Protein AF-A0A7C5JJS1-F1 (afdb_monomer)

Nearest PDB structures (foldseek):
  9jfl-assembly1_A  TM=6.637E-01  e=2.137E-08  Salmonella enterica
  7drr-assembly1_C  TM=4.052E-01  e=1.004E-09  Streptomyces yokosukanensis
  7drs-assembly1_C  TM=4.128E-01  e=1.671E-09  Streptomyces yokosuk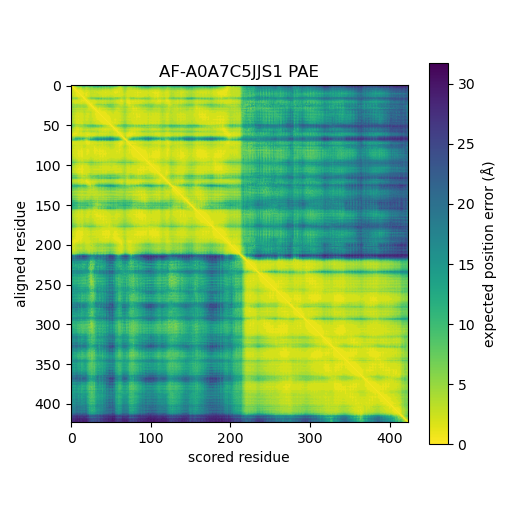anensis

Radius of gyration: 27.35 Å; Cα contacts (8 Å, |Δi|>4): 513; chains: 1; bounding box: 81×40×74 Å

Solvent-accessible surface area (backbone atoms only — not comparable to full-atom values): 23327 Å² total; per-residue (Å²): 119,70,78,45,76,46,82,40,25,40,37,70,53,38,36,33,87,84,48,31,37,32,36,46,52,54,50,78,75,88,72,80,51,72,65,60,49,49,55,50,51,51,52,54,51,52,42,47,76,75,41,62,90,50,70,46,78,72,54,57,34,32,30,24,76,37,84,89,74,70,28,30,35,43,77,34,42,54,61,58,57,50,47,54,45,43,48,36,41,43,48,50,70,75,43,44,89,84,40,52,69,70,44,47,51,47,38,52,26,30,50,20,41,88,89,38,88,84,45,53,23,67,44,50,56,51,37,71,66,58,36,49,52,42,43,64,43,42,70,73,52,58,67,68,87,80,59,86,41,64,81,74,74,37,65,89,38,64,66,53,46,48,40,53,50,49,47,52,55,50,52,52,54,32,64,77,65,69,52,59,62,56,61,50,51,46,42,49,31,66,29,32,27,28,43,37,33,41,26,65,38,67,69,58,40,52,52,52,45,53,68,70,27,76,85,51,89,64,81,50,49,64,44,53,40,50,32,56,41,49,55,79,30,68,90,36,70,66,59,36,50,51,48,52,49,54,55,50,48,49,51,49,56,33,49,74,70,79,41,60,69,65,65,52,52,52,33,49,47,36,58,73,66,37,52,83,81,91,63,58,68,30,60,52,49,52,53,49,40,65,72,70,67,57,54,59,65,59,48,52,50,51,50,47,54,43,49,51,23,43,50,50,59,78,68,50,93,41,75,48,58,58,60,49,70,74,46,89,72,47,66,53,63,48,25,35,51,24,45,32,54,57,73,61,45,88,59,51,72,59,49,42,53,51,49,44,55,55,51,49,32,35,52,66,45,68,52,53,67,79,76,49,47,63,52,47,27,52,42,32,44,36,53,77,69,67,53,55,72,66,61,46,48,48,54,54,45,58,56,34,60,76,68,45,25,64,59,44,24,50,52,48,70,70,38,98,52,51,89,74,59,91,128

pLDDT: mean 90.97, std 8.79, range [42.28, 98.62]

Foldseek 3Di:
DDKDKDKDFLCVAQLDLQAAAEAAQLDDDQDDDLVNLLVVLVQLLVCCVPPLPAFAEDEAWEWEQPPVPSYTHTPPCVNVLLLVLLLLLLCCQPCLVVADPVLVSSSVSSQARPVDPVGGRYAYNNDPVLRVLCCVCRSVHHDLVPPPDCCPPPVPNRSNNSSNSNNVSVVVSCVVVVDDSNSSSVSNRHRHIHTYIYDHDPVVSLVVLCVRCPPPDDDALVSVLSVVQLVLCPVPPVLSVVLSVLVVVLCVLQVVLVHDPVLLLLLVLCLQPLADDPDHSNVSVVVSCVVVVDHSSRVSVLSSLLSVLLSCLQPDPDPLSVLQVPDPPNSLVSSQLSLCSSVVQPPSVVVSVLVSVLVVLCVLLVHDCVLCVVLSSVSSVCSNVSHDPVVNSVSSVVSCVVVVSNVSSCCCCPPPCVVVDDD

Sequence (423 aa):
MEIKAKIENIKKILVNDEKFYQIPDYQRPYSWDKDNLADLIDDLTNSYLNNKEENYFCGSLVLVNDDNNSRFDIIDGQQRTTTFTILACVFRDLYFDDLENRAKDYITNSIQDKYDENKRKLKFLTDVKYQNNFEQTVLKKIDFEKIKSVEKDIKDNKYLQNAYYLRNFLVEKIDENSMDINQFIIWFYEKVVLTVITCPSQDTAIQIFNVLNDRGMPLSSIDILKSSLMLELQDNKEDRNTFKTVWTDINSELKFNDFDIESMLTTYLYYKIATNPKSRLDKELSIVFKKEKQDSLEIINEISNFSKAYIQLLTMNDKHIFCLRYLKHKIYWNSILTTAIFIKYKDIEKLKELLVGYYYQNWISGATVARIKQTSFNILKAVKLNKSIEEIKIEMKLNLDKYSTTKTCNDEITGSWVYGRKW

Mean predicted aligned error: 9.76 Å

Secondary structure (DSSP, 8-state):
---EEEEEEHIIIII-TT--EEE-TTSPPP---HHHHHHHHHHHHHHHHHHTTS-EEEEEEEEEEETTTTEEEEEE-HHHHHHHHHHHHHHHHHHGGGS-HHHHHHHHHHHB-SS-TT-BSEEE-S-HHHHHHHIIIIIS---GGG-S-HHHHSTT-HHHHHHHHHHHHHHHHHHHHT--HHHHHHHHHHHEEEEEEEESSHHHHHHHHHHHHTTS-PPPHHHHHHHHHHHHTTT-HHHHHHHHHHHHHHHHHHHHTT--HHHHHHHHHHHHHSS--SS-HHHHHHHHHHHHT--HHHHHHHHHHHHHHHHHHHH---HHHHHHHTSS-HHHHHHHHHHHHHTT-TTHHHHHHHHHHHHHHHHHTT--HHHHHHHHHHHHHHHHTT--HHHHHHHHHHHHHHTTHHHHHHHHHHSTTTTTS--

Structure (mmCIF, N/CA/C/O backbone):
data_AF-A0A7C5JJS1-F1
#
_entry.id   AF-A0A7C5JJS1-F1
#
loop_
_atom_site.group_PDB
_atom_site.id
_atom_site.type_symbol
_atom_site.label_atom_id
_atom_site.label_alt_id
_atom_site.label_comp_id
_atom_site.label_asym_id
_atom_site.label_entity_id
_atom_site.label_seq_id
_atom_site.pdbx_PDB_ins_code
_atom_site.Cartn_x
_atom_site.Cartn_y
_atom_site.Cartn_z
_atom_site.occupancy
_atom_site.B_iso_or_equiv
_atom_site.auth_seq_id
_atom_site.auth_comp_id
_atom_site.auth_asym_id
_atom_site.auth_atom_id
_atom_site.pdbx_PDB_model_num
ATOM 1 N N . MET A 1 1 ? 22.938 18.622 3.749 1.00 58.00 1 MET A N 1
ATOM 2 C CA . MET A 1 1 ? 22.746 18.767 2.286 1.00 58.00 1 MET A CA 1
ATOM 3 C C . MET A 1 1 ? 21.555 19.686 2.038 1.00 58.00 1 MET A C 1
ATOM 5 O O . MET A 1 1 ? 20.667 19.731 2.878 1.00 58.00 1 MET A O 1
ATOM 9 N N . GLU A 1 2 ? 21.536 20.413 0.924 1.00 79.50 2 GLU A N 1
ATOM 10 C CA . GLU A 1 2 ? 20.394 21.240 0.496 1.00 79.50 2 GLU A CA 1
ATOM 11 C C . GLU A 1 2 ? 19.521 20.481 -0.515 1.00 79.50 2 GLU A C 1
ATOM 13 O O . GLU A 1 2 ? 20.000 19.550 -1.169 1.00 79.50 2 GLU A O 1
ATOM 18 N N . ILE A 1 3 ? 18.253 20.883 -0.659 1.00 87.44 3 ILE A N 1
ATOM 19 C CA . ILE A 1 3 ? 17.349 20.349 -1.689 1.00 87.44 3 ILE A CA 1
ATOM 20 C C . ILE A 1 3 ? 17.851 20.804 -3.065 1.00 87.44 3 ILE A C 1
ATOM 22 O O . ILE A 1 3 ? 18.024 21.999 -3.298 1.00 87.44 3 ILE A O 1
ATOM 26 N N . LYS A 1 4 ? 18.050 19.865 -3.996 1.00 90.00 4 LYS A N 1
ATOM 27 C CA . LYS A 1 4 ? 18.459 20.161 -5.380 1.00 90.00 4 LYS A CA 1
ATOM 28 C C . LYS A 1 4 ? 17.381 19.710 -6.354 1.00 90.00 4 LYS A C 1
ATOM 30 O O . LYS A 1 4 ? 17.080 18.524 -6.406 1.00 90.00 4 LYS A O 1
ATOM 35 N N . ALA A 1 5 ? 16.847 20.631 -7.154 1.00 93.06 5 ALA A N 1
ATOM 36 C CA . ALA A 1 5 ? 15.869 20.334 -8.200 1.00 93.06 5 ALA A CA 1
ATOM 37 C C . ALA A 1 5 ? 16.439 20.668 -9.585 1.00 93.06 5 ALA A C 1
ATOM 39 O O . ALA A 1 5 ? 17.005 21.742 -9.783 1.00 93.06 5 ALA A O 1
ATOM 40 N N . LYS A 1 6 ? 16.304 19.750 -10.545 1.00 95.75 6 LYS A N 1
ATOM 41 C CA . LYS A 1 6 ? 16.762 19.930 -11.932 1.00 95.75 6 LYS A CA 1
ATOM 42 C C . LYS A 1 6 ? 15.902 19.138 -12.908 1.00 95.75 6 LYS A C 1
ATOM 44 O O . LYS A 1 6 ? 15.409 18.071 -12.566 1.00 95.75 6 LYS A O 1
ATOM 49 N N . ILE A 1 7 ? 15.764 19.636 -14.133 1.00 96.94 7 ILE A N 1
ATOM 50 C CA . ILE A 1 7 ? 15.122 18.892 -15.221 1.00 96.94 7 ILE A CA 1
ATOM 51 C C . ILE A 1 7 ? 16.168 17.968 -15.854 1.00 96.94 7 ILE A C 1
ATOM 53 O O . ILE A 1 7 ? 17.228 18.421 -16.293 1.00 96.94 7 ILE A O 1
ATOM 57 N N . GLU A 1 8 ? 15.884 16.669 -15.889 1.00 97.50 8 GLU A N 1
ATOM 58 C CA . GLU A 1 8 ? 16.744 15.657 -16.504 1.00 97.50 8 GLU A CA 1
ATOM 59 C C . GLU A 1 8 ? 15.941 14.757 -17.441 1.00 97.50 8 GLU A C 1
ATOM 61 O O . GLU A 1 8 ? 14.793 14.430 -17.158 1.00 97.50 8 GLU A O 1
ATOM 66 N N . ASN A 1 9 ? 16.556 14.340 -18.549 1.00 97.75 9 ASN A N 1
ATOM 67 C CA . ASN A 1 9 ? 15.969 13.354 -19.450 1.00 97.75 9 ASN A CA 1
ATOM 68 C C . ASN A 1 9 ? 16.226 11.918 -18.982 1.00 97.75 9 ASN A C 1
ATOM 70 O O . ASN A 1 9 ? 17.100 11.672 -18.144 1.00 97.75 9 ASN A O 1
ATOM 74 N N . ILE A 1 10 ? 15.493 10.959 -19.552 1.00 97.75 10 ILE A N 1
ATOM 75 C CA . ILE A 1 10 ? 15.618 9.538 -19.197 1.00 97.75 10 ILE A CA 1
ATOM 76 C C . ILE A 1 10 ? 17.053 9.031 -19.374 1.00 97.75 10 ILE A C 1
ATOM 78 O O . ILE A 1 10 ? 17.529 8.265 -18.541 1.00 97.75 10 ILE A O 1
ATOM 82 N N . LYS A 1 11 ? 17.803 9.516 -20.369 1.00 97.50 11 LYS A N 1
ATOM 83 C CA . LYS A 1 11 ? 19.237 9.229 -20.520 1.00 97.50 11 LYS A CA 1
ATOM 84 C C . LYS A 1 11 ? 20.034 9.610 -19.267 1.00 97.50 11 LYS A C 1
ATOM 86 O O . LYS A 1 11 ? 20.767 8.792 -18.723 1.00 97.50 11 LYS A O 1
ATOM 91 N N . LYS A 1 12 ? 19.883 10.831 -18.749 1.00 96.62 12 LYS A N 1
ATOM 92 C CA . LYS A 1 12 ? 20.578 11.265 -17.521 1.00 96.62 12 LYS A CA 1
ATOM 93 C C . LYS A 1 12 ? 20.102 10.549 -16.256 1.00 96.62 12 LYS A C 1
ATOM 95 O O . LYS A 1 12 ? 20.842 10.555 -15.269 1.00 96.62 12 LYS A O 1
ATOM 100 N N . ILE A 1 13 ? 18.884 10.014 -16.266 1.00 96.00 13 ILE A N 1
ATOM 101 C CA . ILE A 1 13 ? 18.280 9.302 -15.137 1.00 96.00 13 ILE A CA 1
ATOM 102 C C . ILE A 1 13 ? 18.729 7.838 -15.163 1.00 96.00 13 ILE A C 1
ATOM 104 O O . ILE A 1 13 ? 19.445 7.414 -14.269 1.00 96.00 13 ILE A O 1
ATOM 108 N N . LEU A 1 14 ? 18.379 7.080 -16.202 1.00 95.56 14 LEU A N 1
ATOM 109 C CA . LEU A 1 14 ? 18.577 5.632 -16.253 1.00 95.56 14 LEU A CA 1
ATOM 110 C C . LEU A 1 14 ? 19.880 5.198 -16.931 1.00 95.56 14 LEU A C 1
ATOM 112 O O . LEU A 1 14 ? 20.436 4.193 -16.520 1.00 95.56 14 LEU A O 1
ATOM 116 N N . VAL A 1 15 ? 20.400 5.921 -17.926 1.00 95.31 15 VAL A N 1
ATOM 117 C CA . VAL A 1 15 ? 21.591 5.480 -18.695 1.00 95.31 15 VAL A CA 1
ATOM 118 C C . VAL A 1 15 ? 22.901 5.862 -17.996 1.00 95.31 15 VAL A C 1
ATOM 120 O O . VAL A 1 15 ? 23.926 5.238 -18.227 1.00 95.31 15 VAL A O 1
ATOM 123 N N . ASN A 1 16 ? 22.893 6.873 -17.122 1.00 91.62 16 ASN A N 1
ATOM 124 C CA . ASN A 1 16 ? 24.095 7.316 -16.411 1.00 91.62 16 ASN A CA 1
ATOM 125 C C . ASN A 1 16 ? 24.622 6.227 -15.449 1.00 91.62 16 ASN A C 1
ATOM 127 O O . ASN A 1 16 ? 23.894 5.780 -14.561 1.00 91.62 16 ASN A O 1
ATOM 131 N N . ASP A 1 17 ? 25.891 5.839 -15.602 1.00 84.44 17 ASP A N 1
ATOM 132 C CA . ASP A 1 17 ? 26.573 4.804 -14.806 1.00 84.44 17 ASP A CA 1
ATOM 133 C C . ASP A 1 17 ? 26.907 5.227 -13.367 1.00 84.44 17 ASP A C 1
ATOM 135 O O . ASP A 1 17 ? 27.324 4.406 -12.561 1.00 84.44 17 ASP A O 1
ATOM 139 N N . GLU A 1 18 ? 26.690 6.486 -12.994 1.00 87.12 18 GLU A N 1
ATOM 140 C CA . GLU A 1 18 ? 26.851 6.959 -11.612 1.00 87.12 18 GLU A CA 1
ATOM 141 C C . GLU A 1 18 ? 25.543 6.908 -10.817 1.00 87.12 18 GLU A C 1
ATOM 143 O O . GLU A 1 18 ? 25.539 7.091 -9.599 1.00 87.12 18 GLU A O 1
ATOM 148 N N . LYS A 1 19 ? 24.407 6.681 -11.488 1.00 91.69 19 LYS A N 1
ATOM 149 C CA . LYS A 1 19 ? 23.091 6.685 -10.851 1.00 91.69 19 LYS A CA 1
ATOM 150 C C . LYS A 1 19 ? 22.494 5.294 -10.848 1.00 91.69 19 LYS A C 1
ATOM 152 O O . LYS A 1 19 ? 22.201 4.714 -11.890 1.00 91.69 19 LYS A O 1
ATOM 157 N N . PHE A 1 20 ? 22.258 4.795 -9.646 1.00 94.69 20 PHE A N 1
ATOM 158 C CA . PHE A 1 20 ? 21.526 3.565 -9.396 1.00 94.69 20 PHE A CA 1
ATOM 159 C C . PHE A 1 20 ? 20.403 3.852 -8.424 1.00 94.69 20 PHE A C 1
ATOM 161 O O . PHE A 1 20 ? 20.538 4.698 -7.546 1.00 94.69 20 PHE A O 1
ATOM 168 N N . TYR A 1 21 ? 19.305 3.129 -8.570 1.00 95.31 21 TYR A N 1
ATOM 169 C CA . TYR A 1 21 ? 18.092 3.386 -7.819 1.00 95.31 21 TYR A CA 1
ATOM 170 C C . TYR A 1 21 ? 17.653 2.156 -7.049 1.00 95.31 21 TYR A C 1
ATOM 172 O O . TYR A 1 21 ? 17.933 1.011 -7.432 1.00 95.31 21 TYR A O 1
ATOM 180 N N . GLN A 1 22 ? 16.919 2.398 -5.975 1.00 93.25 22 GLN A N 1
ATOM 181 C CA . GLN A 1 22 ? 16.169 1.370 -5.285 1.00 93.25 22 GLN A CA 1
ATOM 182 C C . GLN A 1 22 ? 14.805 1.903 -4.858 1.00 93.25 22 GLN A C 1
ATOM 184 O O . GLN A 1 22 ? 14.637 3.089 -4.582 1.00 93.25 22 GLN A O 1
ATOM 189 N N . ILE A 1 23 ? 13.819 1.014 -4.849 1.00 91.19 23 ILE A N 1
ATOM 190 C CA . ILE A 1 23 ? 12.510 1.259 -4.258 1.00 91.19 23 ILE A CA 1
ATOM 191 C C . ILE A 1 23 ? 12.583 0.752 -2.819 1.00 91.19 23 ILE A C 1
ATOM 193 O O . ILE A 1 23 ? 12.703 -0.466 -2.631 1.00 91.19 23 ILE A O 1
ATOM 197 N N . PRO A 1 24 ? 12.541 1.645 -1.819 1.00 87.62 24 PRO A N 1
ATOM 198 C CA . PRO A 1 24 ? 12.662 1.267 -0.418 1.00 87.62 24 PRO A CA 1
ATOM 199 C C . PRO A 1 24 ? 11.538 0.339 0.039 1.00 87.62 24 PRO A C 1
ATOM 201 O O . PRO A 1 24 ? 10.449 0.317 -0.526 1.00 87.62 24 PRO A O 1
ATOM 204 N N . ASP A 1 25 ? 11.769 -0.419 1.103 1.00 81.44 25 ASP A N 1
ATOM 205 C CA . ASP A 1 25 ? 10.827 -1.435 1.587 1.00 81.44 25 ASP A CA 1
ATOM 206 C C . ASP A 1 25 ? 9.557 -0.893 2.269 1.00 81.44 25 ASP A C 1
ATOM 208 O O . ASP A 1 25 ? 8.544 -1.596 2.401 1.00 81.44 25 ASP A O 1
ATOM 212 N N . TYR A 1 26 ? 9.593 0.377 2.658 1.00 76.00 26 TYR A N 1
ATOM 213 C CA . TYR A 1 26 ? 8.447 1.130 3.146 1.00 76.00 26 TYR A CA 1
ATOM 214 C C . TYR A 1 26 ? 7.559 1.692 2.024 1.00 76.00 26 TYR A C 1
ATOM 216 O O . TYR A 1 26 ? 6.461 2.160 2.313 1.00 76.00 26 TYR A O 1
ATOM 224 N N . GLN A 1 27 ? 7.990 1.648 0.757 1.00 78.94 27 GLN A N 1
ATOM 225 C CA . GLN A 1 27 ? 7.150 2.052 -0.373 1.00 78.94 27 GLN A CA 1
ATOM 226 C C . GLN A 1 27 ? 6.116 0.976 -0.719 1.00 78.94 27 GLN A C 1
ATOM 228 O O . GLN A 1 27 ? 6.328 -0.225 -0.519 1.00 78.94 27 GLN A O 1
ATOM 233 N N . ARG A 1 28 ? 4.985 1.409 -1.289 1.00 79.56 28 ARG A N 1
ATOM 234 C CA . ARG A 1 28 ? 3.970 0.486 -1.811 1.00 79.56 28 ARG A CA 1
ATOM 235 C C . ARG A 1 28 ? 4.487 -0.260 -3.052 1.00 79.56 28 ARG A C 1
ATOM 237 O O . ARG A 1 28 ? 5.242 0.337 -3.822 1.00 79.56 28 ARG A O 1
ATOM 244 N N . PRO A 1 29 ? 4.052 -1.510 -3.298 1.00 82.81 29 PRO A N 1
ATOM 245 C CA . PRO A 1 29 ? 4.390 -2.243 -4.517 1.00 82.81 29 PRO A CA 1
ATOM 246 C C . PRO A 1 29 ? 3.967 -1.521 -5.808 1.00 82.81 29 PRO A C 1
ATOM 248 O O . PRO A 1 29 ? 3.136 -0.607 -5.803 1.00 82.81 29 PRO A O 1
ATOM 251 N N . TYR A 1 30 ? 4.517 -1.967 -6.938 1.00 88.31 30 TYR A N 1
ATOM 252 C CA . TYR A 1 30 ? 4.112 -1.491 -8.260 1.00 88.31 30 TYR A CA 1
ATOM 253 C C . TYR A 1 30 ? 2.620 -1.773 -8.513 1.00 88.31 30 TYR A C 1
ATOM 255 O O . TYR A 1 30 ? 2.142 -2.891 -8.317 1.00 88.31 30 TYR A O 1
ATOM 263 N N . SER A 1 31 ? 1.874 -0.740 -8.905 1.00 88.94 31 SER A N 1
ATOM 264 C CA . SER A 1 31 ? 0.411 -0.723 -8.905 1.00 88.94 31 SER A CA 1
ATOM 265 C C . SER A 1 31 ? -0.218 -0.166 -10.180 1.00 88.94 31 SER A C 1
ATOM 267 O O . SER A 1 31 ? -1.432 -0.301 -10.304 1.00 88.94 31 SER A O 1
ATOM 269 N N . TRP A 1 32 ? 0.548 0.411 -11.110 1.00 92.44 32 TRP A N 1
ATOM 270 C CA . TRP A 1 32 ? 0.011 0.824 -12.414 1.00 92.44 32 TRP A CA 1
ATOM 271 C C . TRP A 1 32 ? -0.619 -0.346 -13.159 1.00 92.44 32 TRP A C 1
ATOM 273 O O . TRP A 1 32 ? -0.105 -1.462 -13.107 1.00 92.44 32 TRP A O 1
ATOM 283 N N . ASP A 1 33 ? -1.740 -0.101 -13.816 1.00 91.25 33 ASP A N 1
ATOM 284 C CA . ASP A 1 33 ? -2.502 -1.089 -14.574 1.00 91.25 33 ASP A CA 1
ATOM 285 C C . ASP A 1 33 ? -2.550 -0.741 -16.066 1.00 91.25 33 ASP A C 1
ATOM 287 O O . ASP A 1 33 ? -1.871 0.175 -16.527 1.00 91.25 33 ASP A O 1
ATOM 291 N N . LYS A 1 34 ? -3.321 -1.522 -16.827 1.00 94.44 34 LYS A N 1
ATOM 292 C CA . LYS A 1 34 ? -3.439 -1.391 -18.279 1.00 94.44 34 LYS A CA 1
ATOM 293 C C . LYS A 1 34 ? -3.801 0.035 -18.709 1.00 94.44 34 LYS A C 1
ATOM 295 O O . LYS A 1 34 ? -3.218 0.509 -19.679 1.00 94.44 34 LYS A O 1
ATOM 300 N N . ASP A 1 35 ? -4.704 0.699 -17.996 1.00 94.31 35 ASP A N 1
ATOM 301 C CA . ASP A 1 35 ? -5.198 2.023 -18.377 1.00 94.31 35 ASP A CA 1
ATOM 302 C C . ASP A 1 35 ? -4.094 3.073 -18.194 1.00 94.31 35 ASP A C 1
ATOM 304 O O . ASP A 1 35 ? -3.805 3.829 -19.116 1.00 94.31 35 ASP A O 1
ATOM 308 N N . ASN A 1 36 ? -3.355 3.025 -17.075 1.00 94.19 36 ASN A N 1
ATOM 309 C CA . ASN A 1 36 ? -2.201 3.913 -16.874 1.00 94.19 36 ASN A CA 1
ATOM 310 C C . ASN A 1 36 ? -1.115 3.747 -17.950 1.00 94.19 36 ASN A C 1
ATOM 312 O O . ASN A 1 36 ? -0.416 4.703 -18.284 1.00 94.19 36 ASN A O 1
ATOM 316 N N . LEU A 1 37 ? -0.921 2.522 -18.446 1.00 96.94 37 LEU A N 1
ATOM 317 C CA . LEU A 1 37 ? 0.059 2.240 -19.495 1.00 96.94 37 LEU A CA 1
ATOM 318 C C . LEU A 1 37 ? -0.414 2.718 -20.865 1.00 96.94 37 LEU A C 1
ATOM 320 O O . LEU A 1 37 ? 0.416 3.198 -21.634 1.00 96.94 37 LEU A O 1
ATOM 324 N N . ALA A 1 38 ? -1.708 2.571 -21.160 1.00 95.69 38 ALA A N 1
ATOM 325 C CA . ALA A 1 38 ? -2.308 3.067 -22.390 1.00 95.69 38 ALA A CA 1
ATOM 326 C C . ALA A 1 38 ? -2.143 4.588 -22.473 1.00 95.69 38 ALA A C 1
ATOM 328 O O . ALA A 1 38 ? -1.541 5.065 -23.431 1.00 95.69 38 ALA A O 1
ATOM 329 N N . ASP A 1 39 ? -2.525 5.308 -21.411 1.00 94.81 39 ASP A N 1
ATOM 330 C CA . ASP A 1 39 ? -2.354 6.762 -21.311 1.00 94.81 39 ASP A CA 1
ATOM 331 C C . ASP A 1 39 ? -0.886 7.170 -21.528 1.00 94.81 39 ASP A C 1
ATOM 333 O O . ASP A 1 39 ? -0.589 8.052 -22.331 1.00 94.81 39 ASP A O 1
ATOM 337 N N . LEU A 1 40 ? 0.064 6.487 -20.867 1.00 95.75 40 LEU A N 1
ATOM 338 C CA . LEU A 1 40 ? 1.490 6.787 -21.031 1.00 95.75 40 LEU A CA 1
ATOM 339 C C . LEU A 1 40 ? 1.956 6.591 -22.481 1.00 95.75 40 LEU A C 1
ATOM 341 O O . LEU A 1 40 ? 2.689 7.431 -23.003 1.00 95.75 40 LEU A O 1
ATOM 345 N N . ILE A 1 41 ? 1.623 5.459 -23.105 1.00 97.38 41 ILE A N 1
ATOM 346 C CA . ILE A 1 41 ? 2.071 5.159 -24.470 1.00 97.38 41 ILE A CA 1
ATOM 347 C C . ILE A 1 41 ? 1.414 6.106 -25.474 1.00 97.38 41 ILE A C 1
ATOM 349 O O . ILE A 1 41 ? 2.107 6.600 -26.366 1.00 97.38 41 ILE A O 1
ATOM 353 N N . ASP A 1 42 ? 0.131 6.418 -25.307 1.00 95.25 42 ASP A N 1
ATOM 354 C CA . ASP A 1 42 ? -0.566 7.416 -26.115 1.00 95.25 42 ASP A CA 1
ATOM 355 C C . ASP A 1 42 ? 0.118 8.781 -26.004 1.00 95.25 42 ASP A C 1
ATOM 357 O O . ASP A 1 42 ? 0.465 9.377 -27.022 1.00 95.25 42 ASP A O 1
ATOM 361 N N . ASP A 1 43 ? 0.413 9.253 -24.794 1.00 94.75 43 ASP A N 1
ATOM 362 C CA . ASP A 1 43 ? 1.091 10.535 -24.597 1.00 94.75 43 ASP A CA 1
ATOM 363 C C . ASP A 1 43 ? 2.494 10.565 -25.227 1.00 94.75 43 ASP A C 1
ATOM 365 O O . ASP A 1 43 ? 2.858 11.524 -25.917 1.00 94.75 43 ASP A O 1
ATOM 369 N N . LEU A 1 44 ? 3.293 9.511 -25.018 1.00 96.44 44 LEU A N 1
ATOM 370 C CA . LEU A 1 44 ? 4.650 9.415 -25.564 1.00 96.44 44 LEU A CA 1
ATOM 371 C C . LEU A 1 44 ? 4.642 9.392 -27.095 1.00 96.44 44 LEU A C 1
ATOM 373 O O . LEU A 1 44 ? 5.431 10.095 -27.728 1.00 96.44 44 LEU A O 1
ATOM 377 N N . THR A 1 45 ? 3.757 8.597 -27.694 1.00 96.31 45 THR A N 1
ATOM 378 C CA . THR A 1 45 ? 3.650 8.475 -29.154 1.00 96.31 45 THR A CA 1
ATOM 379 C C . THR A 1 45 ? 3.094 9.753 -29.774 1.00 96.31 45 THR A C 1
ATOM 381 O O . THR A 1 45 ? 3.684 10.267 -30.723 1.00 96.31 45 THR A O 1
ATOM 384 N N . ASN A 1 46 ? 2.056 10.356 -29.187 1.00 93.75 46 ASN A N 1
ATOM 385 C CA . ASN A 1 46 ? 1.516 11.642 -29.629 1.00 93.75 46 ASN A CA 1
ATOM 386 C C . ASN A 1 46 ? 2.559 12.760 -29.549 1.00 93.75 46 ASN A C 1
ATOM 388 O O . ASN A 1 46 ? 2.669 13.569 -30.474 1.00 93.75 46 ASN A O 1
ATOM 392 N N . SER A 1 47 ? 3.340 12.812 -28.467 1.00 95.31 47 SER A N 1
ATOM 393 C CA . SER A 1 47 ? 4.401 13.807 -28.329 1.00 95.31 47 SER A CA 1
ATOM 394 C C . SER A 1 47 ? 5.529 13.584 -29.333 1.00 95.31 47 SER A C 1
ATOM 396 O O . SER A 1 47 ? 6.063 14.562 -29.853 1.00 95.31 47 SER A O 1
ATOM 398 N N . TYR A 1 48 ? 5.888 12.335 -29.629 1.00 96.69 48 TYR A N 1
ATOM 399 C CA . TYR A 1 48 ? 6.876 12.023 -30.657 1.00 96.69 48 TYR A CA 1
ATOM 400 C C . TYR A 1 48 ? 6.390 12.425 -32.055 1.00 96.69 48 TYR A C 1
ATOM 402 O O . TYR A 1 48 ? 7.109 13.098 -32.786 1.00 96.69 48 TYR A O 1
ATOM 410 N N . LEU A 1 49 ? 5.163 12.059 -32.426 1.00 94.31 49 LEU A N 1
ATOM 411 C CA . LEU A 1 49 ? 4.635 12.309 -33.768 1.00 94.31 49 LEU A CA 1
ATOM 412 C C . LEU A 1 49 ? 4.428 13.802 -34.039 1.00 94.31 49 LEU A C 1
ATOM 414 O O . LEU A 1 49 ? 4.762 14.286 -35.119 1.00 94.31 49 LEU A O 1
ATOM 418 N N . ASN A 1 50 ? 3.913 14.538 -33.051 1.00 92.50 50 ASN A N 1
ATOM 419 C CA . ASN A 1 50 ? 3.517 15.932 -33.247 1.00 92.50 50 ASN A CA 1
ATOM 420 C C . ASN A 1 50 ? 4.600 16.938 -32.829 1.00 92.50 50 ASN A C 1
ATOM 422 O O . ASN A 1 50 ? 4.709 17.993 -33.445 1.00 92.50 50 ASN A O 1
ATOM 426 N N . ASN A 1 51 ? 5.417 16.620 -31.813 1.00 89.94 51 ASN A N 1
ATOM 427 C CA . ASN A 1 51 ? 6.300 17.583 -31.139 1.00 89.94 51 ASN A CA 1
ATOM 428 C C . ASN A 1 51 ? 7.714 17.022 -30.863 1.00 89.94 51 ASN A C 1
ATOM 430 O O . ASN A 1 51 ? 8.308 17.322 -29.828 1.00 89.94 51 ASN A O 1
ATOM 434 N N . LYS A 1 52 ? 8.291 16.214 -31.771 1.00 88.94 52 LYS A N 1
ATOM 435 C CA . LYS A 1 52 ? 9.581 15.512 -31.545 1.00 88.94 52 LYS A CA 1
ATOM 436 C C . LYS A 1 52 ? 10.764 16.386 -31.106 1.00 88.94 52 LYS A C 1
ATOM 438 O O . LYS A 1 52 ? 11.691 15.889 -30.466 1.00 88.94 52 LYS A O 1
ATOM 443 N N . GLU A 1 53 ? 10.769 17.668 -31.466 1.00 90.56 53 GLU A N 1
ATOM 444 C CA . GLU A 1 53 ? 11.861 18.582 -31.116 1.00 90.56 53 GLU A CA 1
ATOM 445 C C . GLU A 1 53 ? 11.735 19.145 -29.695 1.00 90.56 53 GLU A C 1
ATOM 447 O O . GLU A 1 53 ? 12.745 19.543 -29.101 1.00 90.56 53 GLU A O 1
ATOM 452 N N . GLU A 1 54 ? 10.532 19.126 -29.125 1.00 92.50 54 GLU A N 1
ATOM 453 C CA . GLU A 1 54 ? 10.245 19.620 -27.783 1.00 92.50 54 GLU A CA 1
ATOM 454 C C . GLU A 1 54 ? 10.471 18.540 -26.720 1.00 92.50 54 GLU A C 1
ATOM 456 O O . GLU A 1 54 ? 10.502 17.339 -26.995 1.00 92.50 54 GLU A O 1
ATOM 461 N N . ASN A 1 55 ? 10.666 18.981 -25.477 1.00 94.44 55 ASN A N 1
ATOM 462 C CA . ASN A 1 55 ? 10.776 18.060 -24.355 1.00 94.44 55 ASN A CA 1
ATOM 463 C C . ASN A 1 55 ? 9.378 17.645 -23.884 1.00 94.44 55 ASN A C 1
ATOM 465 O O . ASN A 1 55 ? 8.568 18.503 -23.532 1.00 94.44 55 ASN A O 1
ATOM 469 N N . TYR A 1 56 ? 9.137 16.339 -23.777 1.00 95.31 56 TYR A N 1
ATOM 470 C CA . TYR A 1 56 ? 7.930 15.806 -23.154 1.00 95.31 56 TYR A CA 1
ATOM 471 C C . TYR A 1 56 ? 8.110 15.737 -21.635 1.00 95.31 56 TYR A C 1
ATOM 473 O O . TYR A 1 56 ? 8.963 14.999 -21.132 1.00 95.31 56 TYR A O 1
ATOM 481 N N . PHE A 1 57 ? 7.326 16.511 -20.885 1.00 93.94 57 PHE A N 1
ATOM 482 C CA . PHE A 1 57 ? 7.415 16.544 -19.428 1.00 93.94 57 PHE A CA 1
ATOM 483 C C . PHE A 1 57 ? 6.608 15.409 -18.790 1.00 93.94 57 PHE A C 1
ATOM 485 O O . PHE A 1 57 ? 5.382 15.433 -18.788 1.00 93.94 57 PHE A O 1
ATOM 492 N N . CYS A 1 58 ? 7.297 14.456 -18.161 1.00 91.88 58 CYS A N 1
ATOM 493 C CA . CYS A 1 58 ? 6.691 13.269 -17.560 1.00 91.88 58 CYS A CA 1
ATOM 494 C C . CYS A 1 58 ? 6.749 13.281 -16.016 1.00 91.88 58 CYS A C 1
ATOM 496 O O . CYS A 1 58 ? 7.010 12.259 -15.368 1.00 91.88 58 CYS A O 1
ATOM 498 N N . GLY A 1 59 ? 6.506 14.447 -15.408 1.00 90.38 59 GLY A N 1
ATOM 499 C CA . GLY A 1 59 ? 6.344 14.618 -13.958 1.00 90.38 59 GLY A CA 1
ATOM 500 C C . GLY A 1 59 ? 7.650 14.745 -13.157 1.00 90.38 59 GLY A C 1
ATOM 501 O O . GLY A 1 59 ? 8.690 15.152 -13.669 1.00 90.38 59 GLY A O 1
ATOM 502 N N . SER A 1 60 ? 7.596 14.416 -11.861 1.00 91.94 60 SER A N 1
ATOM 503 C CA . SER A 1 60 ? 8.709 14.540 -10.898 1.00 91.94 60 SER A CA 1
ATOM 504 C C . SER A 1 60 ? 9.331 13.201 -10.492 1.00 91.94 60 SER A C 1
ATOM 506 O O . SER A 1 60 ? 8.667 12.171 -10.525 1.00 91.94 60 SER A O 1
ATOM 508 N N . LEU A 1 61 ? 10.590 13.204 -10.066 1.00 94.06 61 LEU A N 1
ATOM 509 C CA . LEU A 1 61 ? 11.274 12.069 -9.444 1.00 94.06 61 LEU A CA 1
ATOM 510 C C . LEU A 1 61 ? 11.932 12.566 -8.155 1.00 94.06 61 LEU A C 1
ATOM 512 O O . LEU A 1 61 ? 12.874 13.356 -8.218 1.00 94.06 61 LEU A O 1
ATOM 516 N N . VAL A 1 62 ? 11.431 12.136 -6.996 1.00 93.75 62 VAL A N 1
ATOM 517 C CA . VAL A 1 62 ? 11.968 12.556 -5.690 1.00 93.75 62 VAL A CA 1
ATOM 518 C C . VAL A 1 62 ? 12.886 11.466 -5.156 1.00 93.75 62 VAL A C 1
ATOM 520 O O . VAL A 1 62 ? 12.476 10.312 -5.028 1.00 93.75 62 VAL A O 1
ATOM 523 N N . LEU A 1 63 ? 14.123 11.848 -4.849 1.00 94.88 63 LEU A N 1
ATOM 524 C CA . LEU A 1 63 ? 15.219 10.954 -4.500 1.00 94.88 63 LEU A CA 1
ATOM 525 C C . LEU A 1 63 ? 15.843 11.328 -3.159 1.00 94.88 63 LEU A C 1
ATOM 527 O O . LEU A 1 63 ? 15.958 12.510 -2.834 1.00 94.88 63 LEU A O 1
ATOM 531 N N . VAL A 1 64 ? 16.342 10.328 -2.443 1.00 92.81 64 VAL A N 1
ATOM 532 C CA . VAL A 1 64 ? 17.229 10.485 -1.280 1.00 92.81 64 VAL A CA 1
ATOM 533 C C . VAL A 1 64 ? 18.486 9.669 -1.544 1.00 92.81 64 VAL A C 1
ATOM 535 O O . VAL A 1 64 ? 18.391 8.578 -2.100 1.00 92.81 64 VAL A O 1
ATOM 538 N N . ASN A 1 65 ? 19.664 10.199 -1.216 1.00 90.00 65 ASN A N 1
ATOM 539 C CA . ASN A 1 65 ? 20.893 9.419 -1.344 1.00 90.00 65 ASN A CA 1
ATOM 540 C C . ASN A 1 65 ? 20.971 8.395 -0.205 1.00 90.00 65 ASN A C 1
ATOM 542 O O . ASN A 1 65 ? 20.881 8.777 0.958 1.00 90.00 65 ASN A O 1
ATOM 546 N N . ASP A 1 66 ? 21.141 7.120 -0.541 1.00 82.81 66 ASP A N 1
ATOM 547 C CA . ASP A 1 66 ? 21.493 6.070 0.410 1.00 82.81 66 ASP A CA 1
ATOM 548 C C . ASP A 1 66 ? 23.016 5.908 0.388 1.00 82.81 66 ASP A C 1
ATOM 550 O O . ASP A 1 66 ? 23.584 5.173 -0.434 1.00 82.81 66 ASP A O 1
ATOM 554 N N . ASP A 1 67 ? 23.675 6.637 1.293 1.00 73.38 67 ASP A N 1
ATOM 555 C CA . ASP A 1 67 ? 25.134 6.674 1.419 1.00 73.38 67 ASP A CA 1
ATOM 556 C C . ASP A 1 67 ? 25.733 5.276 1.677 1.00 73.38 67 ASP A C 1
ATOM 558 O O . ASP A 1 67 ? 26.885 5.027 1.320 1.00 73.38 67 ASP A O 1
ATOM 562 N N . ASN A 1 68 ? 24.953 4.330 2.218 1.00 71.31 68 ASN A N 1
ATOM 563 C CA . ASN A 1 68 ? 25.426 2.978 2.518 1.00 71.31 68 ASN A CA 1
ATOM 564 C C . ASN A 1 68 ? 25.524 2.088 1.273 1.00 71.31 68 ASN A C 1
ATOM 566 O O . ASN A 1 68 ? 26.402 1.230 1.195 1.00 71.31 68 ASN A O 1
ATOM 570 N N . ASN A 1 69 ? 24.625 2.265 0.300 1.00 69.31 69 ASN A N 1
ATOM 571 C CA . ASN A 1 69 ? 24.510 1.374 -0.861 1.00 69.31 69 ASN A CA 1
ATOM 572 C C . ASN A 1 69 ? 24.917 2.028 -2.187 1.00 69.31 69 ASN A C 1
ATOM 574 O O . ASN A 1 69 ? 24.819 1.377 -3.232 1.00 69.31 69 ASN A O 1
ATOM 578 N N . SER A 1 70 ? 25.367 3.292 -2.167 1.00 84.25 70 SER A N 1
ATOM 579 C CA . SER A 1 70 ? 25.671 4.075 -3.379 1.00 84.25 70 SER A CA 1
ATOM 580 C C . SER A 1 70 ? 24.500 4.065 -4.376 1.00 84.25 70 SER A C 1
ATOM 582 O O . SER A 1 70 ? 24.674 3.876 -5.584 1.00 84.25 70 SER A O 1
ATOM 584 N N . ARG A 1 71 ? 23.278 4.196 -3.848 1.00 92.19 71 ARG A N 1
ATOM 585 C CA . ARG A 1 71 ? 22.015 4.194 -4.597 1.00 92.19 71 ARG A CA 1
ATOM 586 C C . ARG A 1 71 ? 21.143 5.356 -4.150 1.00 92.19 71 ARG A C 1
ATOM 588 O O . ARG A 1 71 ? 21.297 5.874 -3.055 1.00 92.19 71 ARG A O 1
ATOM 595 N N . PHE A 1 72 ? 20.191 5.729 -4.991 1.00 94.25 72 PHE A N 1
ATOM 596 C CA . PHE A 1 72 ? 19.134 6.663 -4.644 1.00 94.25 72 PHE A CA 1
ATOM 597 C C . PHE A 1 72 ? 17.851 5.912 -4.291 1.00 94.25 72 PHE A C 1
ATOM 599 O O . PHE A 1 72 ? 17.323 5.145 -5.104 1.00 94.25 72 PHE A O 1
ATOM 606 N N . ASP A 1 73 ? 17.321 6.190 -3.108 1.00 93.06 73 ASP A N 1
ATOM 607 C CA . ASP A 1 73 ? 15.979 5.803 -2.698 1.00 93.06 73 ASP A CA 1
ATOM 608 C C . ASP A 1 73 ? 14.953 6.628 -3.471 1.00 93.06 73 ASP A C 1
ATOM 610 O O . ASP A 1 73 ? 14.945 7.859 -3.401 1.00 93.06 73 ASP A O 1
ATOM 614 N N . ILE A 1 74 ? 14.073 5.954 -4.212 1.00 93.31 74 ILE A N 1
ATOM 615 C CA . ILE A 1 74 ? 12.955 6.604 -4.899 1.00 93.31 74 ILE A CA 1
ATOM 616 C C . ILE A 1 74 ? 11.797 6.781 -3.913 1.00 93.31 74 ILE A C 1
ATOM 618 O O . ILE A 1 74 ? 11.135 5.813 -3.538 1.00 93.31 74 ILE A O 1
ATOM 622 N N . ILE A 1 75 ? 11.524 8.032 -3.539 1.00 89.56 75 ILE A N 1
ATOM 623 C CA . ILE A 1 75 ? 10.420 8.403 -2.641 1.00 89.56 75 ILE A CA 1
ATOM 624 C C . ILE A 1 75 ? 9.147 8.740 -3.430 1.00 89.56 75 ILE A C 1
ATOM 626 O O . ILE A 1 75 ? 8.052 8.368 -3.014 1.00 89.56 75 ILE A O 1
ATOM 630 N N . ASP A 1 76 ? 9.297 9.392 -4.589 1.00 89.00 76 ASP A N 1
ATOM 631 C CA . ASP A 1 76 ? 8.222 9.688 -5.549 1.00 89.00 76 ASP A CA 1
ATOM 632 C C . ASP A 1 76 ? 8.622 9.270 -6.963 1.00 89.00 76 ASP A C 1
ATOM 634 O O . ASP A 1 76 ? 9.797 9.318 -7.312 1.00 89.00 76 ASP A O 1
ATOM 638 N N . GLY A 1 77 ? 7.649 8.949 -7.815 1.00 90.69 77 GLY A N 1
ATOM 639 C CA . GLY A 1 77 ? 7.906 8.578 -9.211 1.00 90.69 77 GLY A CA 1
ATOM 640 C C . GLY A 1 77 ? 8.250 7.102 -9.409 1.00 90.69 77 GLY A C 1
ATOM 641 O O . GLY A 1 77 ? 8.532 6.685 -10.530 1.00 90.69 77 GLY A O 1
ATOM 642 N N . GLN A 1 78 ? 8.143 6.282 -8.358 1.00 91.31 78 GLN A N 1
ATOM 643 C CA . GLN A 1 78 ? 8.458 4.852 -8.413 1.00 91.31 78 GLN A CA 1
ATOM 644 C C . GLN A 1 78 ? 7.694 4.078 -9.501 1.00 91.31 78 GLN A C 1
ATOM 646 O O . GLN A 1 78 ? 8.272 3.217 -10.163 1.00 91.31 78 GLN A O 1
ATOM 651 N N . GLN A 1 79 ? 6.420 4.409 -9.737 1.00 91.62 79 GLN A N 1
ATOM 652 C CA . GLN A 1 79 ? 5.586 3.743 -10.743 1.00 91.62 79 GLN A CA 1
ATOM 653 C C . GLN A 1 79 ? 6.078 4.051 -12.166 1.00 91.62 79 GLN A C 1
ATOM 655 O O . GLN A 1 79 ? 6.223 3.142 -12.982 1.00 91.62 79 GLN A O 1
ATOM 660 N N . ARG A 1 80 ? 6.430 5.316 -12.435 1.00 93.12 80 ARG A N 1
ATOM 661 C CA . ARG A 1 80 ? 6.989 5.771 -13.717 1.00 93.12 80 ARG A CA 1
ATOM 662 C C . ARG A 1 80 ? 8.364 5.162 -13.969 1.00 93.12 80 ARG A C 1
ATOM 664 O O . ARG A 1 80 ? 8.555 4.520 -14.993 1.00 93.12 80 ARG A O 1
ATOM 671 N N . THR A 1 81 ? 9.287 5.261 -13.011 1.00 95.00 81 THR A N 1
ATOM 672 C CA . THR A 1 81 ? 10.646 4.709 -13.155 1.00 95.00 81 THR A CA 1
ATOM 673 C C . THR A 1 81 ? 10.636 3.192 -13.357 1.00 95.00 81 THR A C 1
ATOM 675 O O . THR A 1 81 ? 11.367 2.674 -14.203 1.00 95.00 81 THR A O 1
ATOM 678 N N . THR A 1 82 ? 9.764 2.475 -12.639 1.00 95.38 82 THR A N 1
ATOM 679 C CA . THR A 1 82 ? 9.545 1.035 -12.854 1.00 95.38 82 THR A CA 1
ATOM 680 C C . THR A 1 82 ? 9.041 0.763 -14.269 1.00 95.38 82 THR A C 1
ATOM 682 O O . THR A 1 82 ? 9.589 -0.091 -14.958 1.00 95.38 82 THR A O 1
ATOM 685 N N . THR A 1 83 ? 8.044 1.520 -14.731 1.00 96.88 83 THR A N 1
ATOM 686 C CA . THR A 1 83 ? 7.459 1.358 -16.070 1.00 96.88 83 THR A CA 1
ATOM 687 C C . THR A 1 83 ? 8.460 1.669 -17.179 1.00 96.88 83 THR A C 1
ATOM 689 O O . THR A 1 83 ? 8.542 0.910 -18.134 1.00 96.88 83 THR A O 1
ATOM 692 N N . PHE A 1 84 ? 9.293 2.703 -17.037 1.00 97.56 84 PHE A N 1
ATOM 693 C CA . PHE A 1 84 ? 10.376 2.986 -17.985 1.00 97.56 84 PHE A CA 1
ATOM 694 C C . PHE A 1 84 ? 11.421 1.871 -18.029 1.00 97.56 84 PHE A C 1
ATOM 696 O O . PHE A 1 84 ? 11.920 1.542 -19.100 1.00 97.56 84 PHE A O 1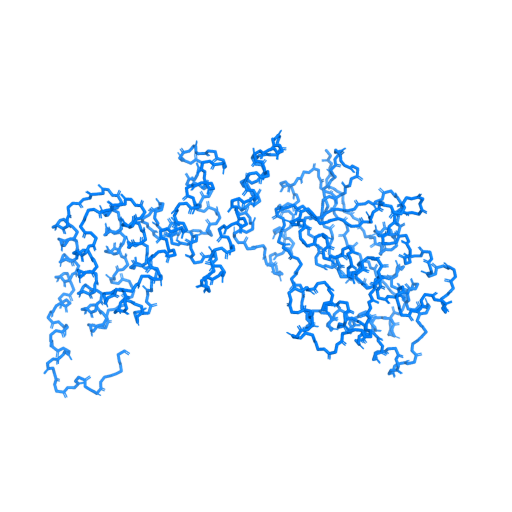
ATOM 703 N N . THR A 1 85 ? 11.713 1.247 -16.885 1.00 97.00 85 THR A N 1
ATOM 704 C CA . THR A 1 85 ? 12.611 0.084 -16.830 1.00 97.00 85 THR A CA 1
ATOM 705 C C . THR A 1 85 ? 11.992 -1.126 -17.540 1.00 97.00 85 THR A C 1
ATOM 707 O O . THR A 1 85 ? 12.677 -1.812 -18.296 1.00 97.00 85 THR A O 1
ATOM 710 N N . ILE A 1 86 ? 10.688 -1.373 -17.347 1.00 97.69 86 ILE A N 1
ATOM 711 C CA . ILE A 1 86 ? 9.954 -2.416 -18.082 1.00 97.69 86 ILE A CA 1
ATOM 712 C C . ILE A 1 86 ? 9.968 -2.110 -19.582 1.00 97.69 86 ILE A C 1
ATOM 714 O O . ILE A 1 86 ? 10.288 -2.990 -20.372 1.00 97.69 86 ILE A O 1
ATOM 718 N N . LEU A 1 87 ? 9.676 -0.869 -19.977 1.00 98.06 87 LEU A N 1
ATOM 719 C CA . LEU A 1 87 ? 9.651 -0.441 -21.373 1.00 98.06 87 LEU A CA 1
ATOM 720 C C . LEU A 1 87 ? 11.017 -0.625 -22.051 1.00 98.06 87 LEU A C 1
ATOM 722 O O . LEU A 1 8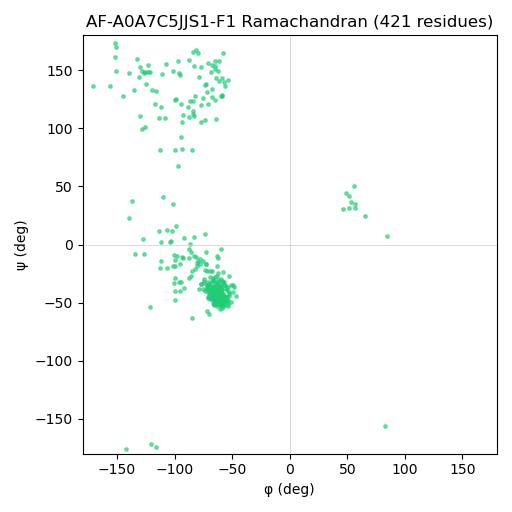7 ? 11.068 -1.123 -23.169 1.00 98.06 87 LEU A O 1
ATOM 726 N N . ALA A 1 88 ? 12.124 -0.334 -21.359 1.00 98.06 88 ALA A N 1
ATOM 727 C CA . ALA A 1 88 ? 13.467 -0.640 -21.854 1.00 98.06 88 ALA A CA 1
ATOM 728 C C . ALA A 1 88 ? 13.670 -2.146 -22.110 1.00 98.06 88 ALA A C 1
ATOM 730 O O . ALA A 1 88 ? 14.239 -2.526 -23.132 1.00 98.06 88 ALA A O 1
ATOM 731 N N . CYS A 1 89 ? 13.165 -3.014 -21.225 1.00 97.88 89 CYS A N 1
ATOM 732 C CA . CYS A 1 89 ? 13.200 -4.467 -21.432 1.00 97.88 89 CYS A CA 1
ATOM 733 C C . CYS A 1 89 ? 12.312 -4.900 -22.611 1.00 97.88 89 CYS A C 1
ATOM 735 O O . CYS A 1 89 ? 12.702 -5.778 -23.371 1.00 97.88 89 CYS A O 1
ATOM 737 N N . VAL A 1 90 ? 11.155 -4.259 -22.806 1.00 98.12 90 VAL A N 1
ATOM 738 C CA . VAL A 1 90 ? 10.285 -4.497 -23.971 1.00 98.12 90 VAL A CA 1
ATOM 739 C C . VAL A 1 90 ? 10.992 -4.085 -25.266 1.00 98.12 90 VAL A C 1
ATOM 741 O O . VAL A 1 90 ? 10.996 -4.862 -26.215 1.00 98.12 90 VAL A O 1
ATOM 744 N N . PHE A 1 91 ? 11.653 -2.921 -25.308 1.00 97.75 91 PHE A N 1
ATOM 745 C CA . PHE A 1 91 ? 12.459 -2.515 -26.466 1.00 97.75 91 PHE A CA 1
ATOM 746 C C . PHE A 1 91 ? 13.572 -3.522 -26.764 1.00 97.75 91 PHE A C 1
ATOM 748 O O . PHE A 1 91 ? 13.763 -3.898 -27.920 1.00 97.75 91 PHE A O 1
ATOM 755 N N . ARG A 1 92 ? 14.274 -3.987 -25.720 1.00 97.00 92 ARG A N 1
ATOM 756 C CA . ARG A 1 92 ? 15.302 -5.025 -25.842 1.00 97.00 92 ARG A CA 1
ATOM 757 C C . ARG A 1 92 ? 14.730 -6.306 -26.455 1.00 97.00 92 ARG A C 1
ATOM 759 O O . ARG A 1 92 ? 15.293 -6.857 -27.387 1.00 97.00 92 ARG A O 1
ATOM 766 N N . ASP A 1 93 ? 13.621 -6.800 -25.928 1.00 96.50 93 ASP A N 1
ATOM 767 C CA . ASP A 1 93 ? 13.144 -8.133 -26.299 1.00 96.50 93 ASP A CA 1
ATOM 768 C C . ASP A 1 93 ? 12.384 -8.161 -27.633 1.00 96.50 93 ASP A C 1
ATOM 770 O O . ASP A 1 93 ? 12.210 -9.240 -28.195 1.00 96.50 93 ASP A O 1
ATOM 774 N N . LEU A 1 94 ? 11.949 -7.004 -28.148 1.00 95.38 94 LEU A N 1
ATOM 775 C CA . LEU A 1 94 ? 11.254 -6.899 -29.436 1.00 95.38 94 LEU A CA 1
ATOM 776 C C . LEU A 1 94 ? 12.147 -6.458 -30.595 1.00 95.38 94 LEU A C 1
ATOM 778 O O . LEU A 1 94 ? 11.965 -6.957 -31.699 1.00 95.38 94 LEU A O 1
ATOM 782 N N . TYR A 1 95 ? 13.062 -5.512 -30.366 1.00 95.38 95 TYR A N 1
ATOM 783 C CA . TYR A 1 95 ? 13.693 -4.772 -31.464 1.00 95.38 95 TYR A CA 1
ATOM 784 C C . TYR A 1 95 ? 15.218 -4.790 -31.432 1.00 95.38 95 TYR A C 1
ATOM 786 O O . TYR A 1 95 ? 15.831 -4.301 -32.372 1.00 95.38 95 TYR A O 1
ATOM 794 N N . PHE A 1 96 ? 15.854 -5.311 -30.373 1.00 94.25 96 PHE A N 1
ATOM 795 C CA . PHE A 1 96 ? 17.277 -5.065 -30.121 1.00 94.25 96 PHE A CA 1
ATOM 796 C C . PHE A 1 96 ? 18.177 -5.385 -31.305 1.00 94.25 96 PHE A C 1
ATOM 798 O O . PHE A 1 96 ? 19.042 -4.573 -31.593 1.00 94.25 96 PHE A O 1
ATOM 805 N N . ASP A 1 97 ? 17.973 -6.492 -32.017 1.00 94.12 97 ASP A N 1
ATOM 806 C CA . ASP A 1 97 ? 18.848 -6.880 -33.128 1.00 94.12 97 ASP A CA 1
ATOM 807 C C . ASP A 1 97 ? 18.829 -5.863 -34.285 1.00 94.12 97 ASP A C 1
ATOM 809 O O . ASP A 1 97 ? 19.894 -5.553 -34.834 1.00 94.12 97 ASP A O 1
ATOM 813 N N . ASP A 1 98 ? 17.676 -5.239 -34.539 1.00 93.19 98 ASP A N 1
ATOM 814 C CA . ASP A 1 98 ? 17.432 -4.289 -35.634 1.00 93.19 98 ASP A CA 1
ATOM 815 C C . ASP A 1 98 ? 17.824 -2.836 -35.303 1.00 93.19 98 ASP A C 1
ATOM 817 O O . ASP A 1 98 ? 17.789 -1.959 -36.166 1.00 93.19 98 ASP A O 1
ATOM 821 N N . LEU A 1 99 ? 18.213 -2.553 -34.055 1.00 96.31 99 LEU A N 1
ATOM 822 C CA . LEU A 1 99 ? 18.551 -1.199 -33.609 1.00 96.31 99 LEU A CA 1
ATOM 823 C C . LEU A 1 99 ? 19.990 -0.787 -33.936 1.00 96.31 99 LEU A C 1
ATOM 825 O O . LEU A 1 99 ? 20.926 -1.595 -33.972 1.00 96.31 99 LEU A O 1
ATOM 829 N N . GLU A 1 100 ? 20.198 0.521 -34.064 1.00 97.31 100 GLU A N 1
ATOM 830 C CA . GLU A 1 100 ? 21.534 1.102 -34.132 1.00 97.31 100 GLU A CA 1
ATOM 831 C C . GLU A 1 100 ? 22.238 1.035 -32.765 1.00 97.31 100 GLU A C 1
ATOM 833 O O . GLU A 1 100 ? 21.608 1.026 -31.702 1.00 97.31 100 GLU A O 1
ATOM 838 N N . ASN A 1 101 ? 23.576 1.065 -32.777 1.00 97.19 101 ASN A N 1
ATOM 839 C CA . ASN A 1 101 ? 24.400 0.949 -31.564 1.00 97.19 101 ASN A CA 1
ATOM 840 C C . ASN A 1 101 ? 24.022 1.964 -30.475 1.00 97.19 101 ASN A C 1
ATOM 842 O O . ASN A 1 101 ? 24.012 1.630 -29.296 1.00 97.19 101 ASN A O 1
ATOM 846 N N . ARG A 1 102 ? 23.650 3.192 -30.857 1.00 96.81 102 ARG A N 1
ATOM 847 C CA . ARG A 1 102 ? 23.259 4.230 -29.895 1.00 96.81 102 ARG A CA 1
ATOM 848 C C . ARG A 1 102 ? 22.009 3.845 -29.099 1.00 96.81 102 ARG A C 1
ATOM 850 O O . ARG A 1 102 ? 21.975 4.061 -27.889 1.00 96.81 102 ARG A O 1
ATOM 857 N N . ALA A 1 103 ? 20.992 3.292 -29.759 1.00 97.50 103 ALA A N 1
ATOM 858 C CA . ALA A 1 103 ? 19.771 2.842 -29.098 1.00 97.50 103 ALA A CA 1
ATOM 859 C C . ALA A 1 103 ? 20.033 1.585 -28.251 1.00 97.50 103 ALA A C 1
ATOM 861 O O . ALA A 1 103 ? 19.590 1.524 -27.102 1.00 97.50 103 ALA A O 1
ATOM 862 N N . LYS A 1 104 ? 20.835 0.638 -28.766 1.00 97.44 104 LYS A N 1
ATOM 863 C CA . LYS A 1 104 ? 21.306 -0.548 -28.023 1.00 97.44 104 LYS A CA 1
ATOM 864 C C . LYS A 1 104 ? 22.012 -0.169 -26.716 1.00 97.44 104 LYS A C 1
ATOM 866 O O . LYS A 1 104 ? 21.706 -0.739 -25.666 1.00 97.44 104 LYS A O 1
ATOM 871 N N . ASP A 1 105 ? 22.896 0.827 -26.763 1.00 95.81 105 ASP A N 1
ATOM 872 C CA . ASP A 1 105 ? 23.618 1.336 -25.593 1.00 95.81 105 ASP A CA 1
ATOM 873 C C . ASP A 1 105 ? 22.667 1.957 -24.559 1.00 95.81 105 ASP A C 1
ATOM 875 O O . ASP A 1 105 ? 22.795 1.694 -23.362 1.00 95.81 105 ASP A O 1
ATOM 879 N N . TYR A 1 106 ? 21.688 2.762 -24.995 1.00 97.69 106 TYR A N 1
ATOM 880 C CA . TYR A 1 106 ? 20.709 3.365 -24.080 1.00 97.69 106 TYR A CA 1
ATOM 881 C C . TYR A 1 106 ? 19.852 2.312 -23.387 1.00 97.69 106 TYR A C 1
ATOM 883 O O . TYR A 1 106 ? 19.676 2.381 -22.171 1.00 97.69 106 TYR A O 1
ATOM 891 N N . ILE A 1 107 ? 19.375 1.313 -24.127 1.00 97.12 107 ILE A N 1
ATOM 892 C CA . ILE A 1 107 ? 18.596 0.211 -23.563 1.00 97.12 107 ILE A CA 1
ATOM 893 C C . ILE A 1 107 ? 19.427 -0.546 -22.527 1.00 97.12 107 ILE A C 1
ATOM 895 O O . ILE A 1 107 ? 19.028 -0.621 -21.364 1.00 97.12 107 ILE A O 1
ATOM 899 N N . THR A 1 108 ? 20.606 -1.036 -22.916 1.00 94.75 108 THR A N 1
ATOM 900 C CA . THR A 1 108 ? 21.452 -1.888 -22.065 1.00 94.75 108 THR A CA 1
ATOM 901 C C . THR A 1 108 ? 21.818 -1.187 -20.758 1.00 94.75 108 THR A C 1
ATOM 903 O O . THR A 1 108 ? 21.537 -1.701 -19.671 1.00 94.75 108 THR A O 1
ATOM 906 N N . ASN A 1 109 ? 22.337 0.039 -20.855 1.00 95.19 109 ASN A N 1
ATOM 907 C CA . ASN A 1 109 ? 22.798 0.799 -19.693 1.00 95.19 109 ASN A CA 1
ATOM 908 C C . ASN A 1 109 ? 21.639 1.321 -18.828 1.00 95.19 109 ASN A C 1
ATOM 910 O O . ASN A 1 109 ? 21.859 1.702 -17.683 1.00 95.19 109 ASN A O 1
ATOM 914 N N . SER A 1 110 ? 20.402 1.354 -19.344 1.00 96.19 110 SER A N 1
ATOM 915 C CA . SER A 1 110 ? 19.212 1.711 -18.553 1.00 96.19 110 SER A CA 1
ATOM 916 C C . SER A 1 110 ? 18.663 0.566 -17.698 1.00 96.19 110 SER A C 1
ATOM 918 O O . SER A 1 110 ? 17.934 0.814 -16.739 1.00 96.19 110 SER A O 1
ATOM 920 N N . ILE A 1 111 ? 19.033 -0.678 -18.014 1.00 94.88 111 ILE A N 1
ATOM 921 C CA . ILE A 1 111 ? 18.594 -1.889 -17.310 1.00 94.88 111 ILE A CA 1
ATOM 922 C C . ILE A 1 111 ? 19.635 -2.290 -16.250 1.00 94.88 111 ILE A C 1
ATOM 924 O O . ILE A 1 111 ? 19.284 -2.662 -15.122 1.00 94.88 111 ILE A O 1
ATOM 928 N N . GLN A 1 112 ? 20.925 -2.176 -16.573 1.00 92.31 112 GLN A N 1
ATOM 929 C CA . GLN A 1 112 ? 22.040 -2.601 -15.720 1.00 92.31 112 GLN A CA 1
ATOM 930 C C . GLN A 1 112 ? 23.310 -1.770 -15.950 1.00 92.31 112 GLN A C 1
ATOM 932 O O . GLN A 1 112 ? 23.366 -0.959 -16.867 1.00 92.31 112 GLN A O 1
ATOM 937 N N . ASP A 1 113 ? 24.308 -1.944 -15.084 1.00 91.25 113 ASP A N 1
ATOM 938 C CA . ASP A 1 113 ? 25.643 -1.362 -15.245 1.00 91.25 113 ASP A CA 1
ATOM 939 C C . ASP A 1 113 ? 26.340 -1.925 -16.493 1.00 91.25 113 ASP A C 1
ATOM 941 O O . ASP A 1 113 ? 26.208 -3.108 -16.815 1.00 91.25 113 ASP A O 1
ATOM 945 N N . LYS A 1 114 ? 27.095 -1.069 -17.184 1.00 84.44 114 LYS A N 1
ATOM 946 C CA . LYS A 1 114 ? 27.824 -1.426 -18.403 1.00 84.44 114 LYS A CA 1
ATOM 947 C C . LYS A 1 114 ? 28.912 -2.485 -18.180 1.00 84.44 114 LYS A C 1
ATOM 949 O O . LYS A 1 114 ? 29.211 -3.247 -19.096 1.00 84.44 114 LYS A O 1
ATOM 954 N N . TYR A 1 115 ? 29.530 -2.506 -17.000 1.00 86.19 115 TYR A N 1
ATOM 955 C CA . TYR A 1 115 ? 30.680 -3.358 -16.686 1.00 86.19 115 TYR A CA 1
ATOM 956 C C . TYR A 1 115 ? 30.359 -4.455 -15.663 1.00 86.19 115 TYR A C 1
ATOM 958 O O . TYR A 1 115 ? 31.142 -5.392 -15.519 1.00 86.19 115 TYR A O 1
ATOM 966 N N . ASP A 1 116 ? 29.223 -4.361 -14.967 1.00 85.94 116 ASP A N 1
ATOM 967 C CA . ASP A 1 116 ? 28.755 -5.371 -14.014 1.00 85.94 116 ASP A CA 1
ATOM 968 C C . ASP A 1 116 ? 27.308 -5.794 -14.306 1.00 85.94 116 ASP A C 1
ATOM 970 O O . ASP A 1 116 ? 26.335 -5.170 -13.871 1.00 85.94 116 ASP A O 1
ATOM 974 N N . GLU A 1 117 ? 27.160 -6.932 -14.987 1.00 80.50 117 GLU A N 1
ATOM 975 C CA . GLU A 1 117 ? 25.857 -7.522 -15.297 1.00 80.50 117 GLU A CA 1
ATOM 976 C C . GLU A 1 117 ? 25.054 -7.933 -14.057 1.00 80.50 117 GLU A C 1
ATOM 978 O O . GLU A 1 117 ? 23.885 -8.259 -14.194 1.00 80.50 117 GLU A O 1
ATOM 983 N N . ASN A 1 118 ? 25.608 -7.942 -12.843 1.00 84.38 118 ASN A N 1
ATOM 984 C CA . ASN A 1 118 ? 24.832 -8.196 -11.623 1.00 84.38 118 ASN A CA 1
ATOM 985 C C . ASN A 1 118 ? 24.335 -6.898 -10.969 1.00 84.38 118 ASN A C 1
ATOM 987 O O . ASN A 1 118 ? 23.475 -6.911 -10.076 1.00 84.38 118 ASN A O 1
ATOM 991 N N . LYS A 1 119 ? 24.830 -5.744 -11.421 1.00 88.75 119 LYS A N 1
ATOM 992 C CA . LYS A 1 119 ? 24.482 -4.435 -10.877 1.00 88.75 119 LYS A CA 1
ATOM 993 C C . LYS A 1 119 ? 23.323 -3.822 -11.660 1.00 88.75 119 LYS A C 1
ATOM 995 O O . LYS A 1 119 ? 23.477 -2.965 -12.523 1.00 88.75 119 LYS A O 1
ATOM 1000 N N . ARG A 1 120 ? 22.106 -4.241 -11.300 1.00 91.81 120 ARG A N 1
ATOM 1001 C CA . ARG A 1 120 ? 20.846 -3.715 -11.865 1.00 91.81 120 ARG A CA 1
ATOM 1002 C C . ARG A 1 120 ? 20.656 -2.223 -11.598 1.00 91.81 120 ARG A C 1
ATOM 1004 O O . ARG A 1 120 ? 20.919 -1.761 -10.477 1.00 91.81 120 ARG A O 1
ATOM 1011 N N . LYS A 1 121 ? 20.124 -1.491 -12.588 1.00 93.69 121 LYS A N 1
ATOM 1012 C CA . LYS A 1 121 ? 19.847 -0.048 -12.491 1.00 93.69 121 LYS A CA 1
ATOM 1013 C C . LYS A 1 121 ? 18.802 0.261 -11.421 1.00 93.69 121 LYS A C 1
ATOM 1015 O O . LYS A 1 121 ? 19.007 1.169 -10.618 1.00 93.69 121 LYS A O 1
ATOM 1020 N N . LEU A 1 122 ? 17.750 -0.555 -11.346 1.00 92.06 122 LEU A N 1
ATOM 1021 C CA . LEU A 1 122 ? 16.668 -0.462 -10.364 1.00 92.06 122 LEU A CA 1
ATOM 1022 C C . LEU A 1 122 ? 16.583 -1.748 -9.527 1.00 92.06 122 LEU A C 1
ATOM 1024 O O . LEU A 1 122 ? 16.606 -2.849 -10.076 1.00 92.06 122 LEU A O 1
ATOM 1028 N N . LYS A 1 123 ? 16.474 -1.609 -8.201 1.00 90.56 123 LYS A N 1
ATOM 1029 C CA . LYS A 1 123 ? 16.213 -2.713 -7.258 1.00 90.56 123 LYS A CA 1
ATOM 1030 C C . LYS A 1 123 ? 14.934 -2.469 -6.458 1.00 90.56 123 LYS A C 1
ATOM 1032 O O . LYS A 1 123 ? 14.614 -1.333 -6.133 1.00 90.56 123 LYS A O 1
ATOM 1037 N N . PHE A 1 124 ? 14.240 -3.535 -6.088 1.00 85.94 124 PHE A N 1
ATOM 1038 C CA . PHE A 1 124 ? 13.036 -3.512 -5.264 1.00 85.94 124 PHE A CA 1
ATOM 1039 C C . PHE A 1 124 ? 13.369 -4.077 -3.883 1.00 85.94 124 PHE A C 1
ATOM 1041 O O . PHE A 1 124 ? 13.591 -5.276 -3.732 1.00 85.94 124 PHE A O 1
ATOM 1048 N N . LEU A 1 125 ? 13.400 -3.221 -2.860 1.00 81.19 125 LEU A N 1
ATOM 1049 C CA . LEU A 1 125 ? 13.544 -3.660 -1.469 1.00 81.19 125 LEU A CA 1
ATOM 1050 C C . LEU A 1 125 ? 12.186 -3.981 -0.829 1.00 81.19 125 LEU A C 1
ATOM 1052 O O . LEU A 1 125 ? 12.148 -4.607 0.228 1.00 81.19 125 LEU A O 1
ATOM 1056 N N . THR A 1 126 ? 11.074 -3.609 -1.474 1.00 71.31 126 THR A N 1
ATOM 1057 C CA . THR A 1 126 ? 9.682 -3.842 -1.036 1.00 71.31 126 THR A CA 1
ATOM 1058 C C . THR A 1 126 ? 9.399 -5.290 -0.672 1.00 71.31 126 THR A C 1
ATOM 1060 O O . THR A 1 126 ? 8.934 -5.552 0.434 1.00 71.31 126 THR A O 1
ATOM 1063 N N . ASP A 1 127 ? 9.757 -6.243 -1.529 1.00 75.69 127 ASP A N 1
ATOM 1064 C CA . ASP A 1 127 ? 9.554 -7.672 -1.291 1.00 75.69 127 ASP A CA 1
ATOM 1065 C C . ASP A 1 127 ? 10.550 -8.496 -2.117 1.00 75.69 127 ASP A C 1
ATOM 1067 O O . ASP A 1 127 ? 10.748 -8.241 -3.308 1.00 75.69 127 ASP A O 1
ATOM 1071 N N . VAL A 1 128 ? 11.146 -9.517 -1.497 1.00 78.94 128 VAL A N 1
ATOM 1072 C CA . VAL A 1 128 ? 12.068 -10.444 -2.170 1.00 78.94 128 VAL A CA 1
ATOM 1073 C C . VAL A 1 128 ? 11.352 -11.194 -3.296 1.00 78.94 128 VAL A C 1
ATOM 1075 O O . VAL A 1 128 ? 11.940 -11.427 -4.351 1.00 78.94 128 VAL A O 1
ATOM 1078 N N . LYS A 1 129 ? 10.065 -11.514 -3.120 1.00 80.12 129 LYS A N 1
ATOM 1079 C CA . LYS A 1 129 ? 9.230 -12.140 -4.146 1.00 80.12 129 LYS A CA 1
ATOM 1080 C C . LYS A 1 129 ? 9.036 -11.220 -5.347 1.00 80.12 129 LYS A C 1
ATOM 1082 O O . LYS A 1 129 ? 9.153 -11.690 -6.476 1.00 80.12 129 LYS A O 1
ATOM 1087 N N . TYR A 1 130 ? 8.779 -9.925 -5.134 1.00 79.88 130 TYR A N 1
ATOM 1088 C CA . TYR A 1 130 ? 8.647 -8.966 -6.239 1.00 79.88 130 TYR A CA 1
ATOM 1089 C C . TYR A 1 130 ? 9.965 -8.790 -6.987 1.00 79.88 130 TYR A C 1
ATOM 1091 O O . TYR A 1 130 ? 9.963 -8.876 -8.213 1.00 79.88 130 TYR A O 1
ATOM 1099 N N . GLN A 1 131 ? 11.084 -8.635 -6.269 1.00 84.69 131 GLN A N 1
ATOM 1100 C CA . GLN A 1 131 ? 12.408 -8.571 -6.891 1.00 84.69 131 GLN A CA 1
ATOM 1101 C C . GLN A 1 131 ? 12.696 -9.832 -7.710 1.00 84.69 131 GLN A C 1
ATOM 1103 O O . GLN A 1 131 ? 13.099 -9.722 -8.863 1.00 84.69 131 GLN A O 1
ATOM 1108 N N . ASN A 1 132 ? 12.476 -11.024 -7.147 1.00 86.19 132 ASN A N 1
ATOM 1109 C CA . ASN A 1 132 ? 12.738 -12.273 -7.857 1.00 86.19 132 ASN A CA 1
ATOM 1110 C C . ASN A 1 132 ? 11.827 -12.435 -9.080 1.00 86.19 132 ASN A C 1
ATOM 1112 O O . ASN A 1 132 ? 12.310 -12.771 -10.156 1.00 86.19 132 ASN A O 1
ATOM 1116 N N . ASN A 1 133 ? 10.529 -12.154 -8.948 1.00 85.56 133 ASN A N 1
ATOM 1117 C CA . ASN A 1 133 ? 9.606 -12.211 -10.079 1.00 85.56 133 ASN A CA 1
ATOM 1118 C C . ASN A 1 133 ? 10.046 -11.257 -11.193 1.00 85.56 133 ASN A C 1
ATOM 1120 O O . ASN A 1 133 ? 10.135 -11.676 -12.345 1.00 85.56 133 ASN A O 1
ATOM 1124 N N . PHE A 1 134 ? 10.374 -10.007 -10.861 1.00 89.50 134 PHE A N 1
ATOM 1125 C CA . PHE A 1 134 ? 10.860 -9.025 -11.829 1.00 89.50 134 PHE A CA 1
ATOM 1126 C C . PHE A 1 134 ? 12.164 -9.472 -12.505 1.00 89.50 134 PHE A C 1
ATOM 1128 O O . PHE A 1 134 ? 12.278 -9.425 -13.729 1.00 89.50 134 PHE A O 1
ATOM 1135 N N . GLU A 1 135 ? 13.117 -9.983 -11.722 1.00 89.56 135 GLU A N 1
ATOM 1136 C CA . GLU A 1 135 ? 14.402 -10.480 -12.214 1.00 89.56 135 GLU A CA 1
ATOM 1137 C C . GLU A 1 135 ? 14.222 -11.624 -13.223 1.00 89.56 135 GLU A C 1
ATOM 1139 O O . GLU A 1 135 ? 14.761 -11.577 -14.328 1.00 89.56 135 GLU A O 1
ATOM 1144 N N . GLN A 1 136 ? 13.441 -12.648 -12.859 1.00 89.00 136 GLN A N 1
ATOM 1145 C CA . GLN A 1 136 ? 13.290 -13.849 -13.683 1.00 89.00 136 GLN A CA 1
ATOM 1146 C C . GLN A 1 136 ? 12.417 -13.626 -14.919 1.00 89.00 136 GLN A C 1
ATOM 1148 O O . GLN A 1 136 ? 12.636 -14.294 -15.924 1.00 89.00 136 GLN A O 1
ATOM 1153 N N . THR A 1 137 ? 11.424 -12.735 -14.843 1.00 90.31 137 THR A N 1
ATOM 1154 C CA . THR A 1 137 ? 10.394 -12.616 -15.892 1.00 90.31 137 THR A CA 1
ATOM 1155 C C . THR A 1 137 ? 10.515 -11.387 -16.782 1.00 90.31 137 THR A C 1
ATOM 1157 O O . THR A 1 137 ? 9.961 -11.396 -17.876 1.00 90.31 137 THR A O 1
ATOM 1160 N N . VAL A 1 138 ? 11.222 -10.343 -16.336 1.00 93.06 138 VAL A N 1
ATOM 1161 C CA . VAL A 1 138 ? 11.377 -9.088 -17.089 1.00 93.06 138 VAL A CA 1
ATOM 1162 C C . VAL A 1 138 ? 12.851 -8.787 -17.359 1.00 93.06 138 VAL A C 1
ATOM 1164 O O . VAL A 1 138 ? 13.248 -8.621 -18.513 1.00 93.06 138 VAL A O 1
ATOM 1167 N N . LEU A 1 139 ? 13.694 -8.761 -16.320 1.00 91.75 139 LEU A N 1
ATOM 1168 C CA . LEU A 1 139 ? 15.091 -8.336 -16.477 1.00 91.75 139 LEU A CA 1
ATOM 1169 C C . LEU A 1 139 ? 15.943 -9.315 -17.278 1.00 91.75 139 LEU A C 1
ATOM 1171 O O . LEU A 1 139 ? 16.756 -8.859 -18.072 1.00 91.75 139 LEU A O 1
ATOM 1175 N N . LYS A 1 140 ? 15.784 -10.631 -17.103 1.00 89.69 140 LYS A N 1
ATOM 1176 C CA . LYS A 1 140 ? 16.568 -11.607 -17.877 1.00 89.69 140 LYS A CA 1
ATOM 1177 C C . LYS A 1 140 ? 16.165 -11.637 -19.349 1.00 89.69 140 LYS A C 1
ATOM 1179 O O . LYS A 1 140 ? 17.004 -11.409 -20.212 1.00 89.69 140 LYS A O 1
ATOM 1184 N N . LYS A 1 141 ? 14.899 -11.953 -19.612 1.00 90.62 141 LYS A N 1
ATOM 1185 C CA . LYS A 1 141 ? 14.266 -11.956 -20.934 1.00 90.62 141 LYS A CA 1
ATOM 1186 C C . LYS A 1 141 ? 12.767 -12.160 -20.753 1.00 90.62 141 LYS A C 1
ATOM 1188 O O . LYS A 1 141 ? 12.369 -13.032 -19.979 1.00 90.62 141 LYS A O 1
ATOM 1193 N N . ILE A 1 142 ? 11.954 -11.399 -21.472 1.00 93.56 142 ILE A N 1
ATOM 1194 C CA . ILE A 1 142 ? 10.510 -11.587 -21.530 1.00 93.56 142 ILE A CA 1
ATOM 1195 C C . ILE A 1 142 ? 10.198 -12.616 -22.621 1.00 93.56 142 ILE A C 1
ATOM 1197 O O . ILE A 1 142 ? 10.571 -12.455 -23.781 1.00 93.56 142 ILE A O 1
ATOM 1201 N N . ASP A 1 143 ? 9.502 -13.687 -22.248 1.00 90.62 143 ASP A N 1
ATOM 1202 C CA . ASP A 1 143 ? 9.058 -14.732 -23.174 1.00 90.62 143 ASP A CA 1
ATOM 1203 C C . ASP A 1 143 ? 7.585 -14.506 -23.540 1.00 90.62 143 ASP A C 1
ATOM 1205 O O . ASP A 1 143 ? 6.674 -15.074 -22.931 1.00 90.62 143 ASP A O 1
ATOM 1209 N N . PHE A 1 144 ? 7.348 -13.605 -24.498 1.00 90.06 144 PHE A N 1
ATOM 1210 C CA . PHE A 1 144 ? 5.994 -13.228 -24.912 1.00 90.06 144 PHE A CA 1
ATOM 1211 C C . PHE A 1 144 ? 5.213 -14.386 -25.550 1.00 90.06 144 PHE A C 1
ATOM 1213 O O . PHE A 1 144 ? 3.991 -14.415 -25.440 1.00 90.06 144 PHE A O 1
ATOM 1220 N N . GLU A 1 145 ? 5.891 -15.354 -26.175 1.00 86.44 145 GLU A N 1
ATOM 1221 C CA . GLU A 1 145 ? 5.249 -16.488 -26.856 1.00 86.44 145 GLU A CA 1
ATOM 1222 C C . GLU A 1 145 ? 4.578 -17.462 -25.880 1.00 86.44 145 GLU A C 1
ATOM 1224 O O . GLU A 1 145 ? 3.584 -18.114 -26.215 1.00 86.44 145 GLU A O 1
ATOM 1229 N N . LYS A 1 146 ? 5.087 -17.550 -24.645 1.00 85.75 146 LYS A N 1
ATOM 1230 C CA . LYS A 1 146 ? 4.488 -18.382 -23.592 1.00 85.75 146 LYS A CA 1
ATOM 1231 C C . LYS A 1 146 ? 3.220 -17.788 -22.980 1.00 85.75 146 LYS A C 1
ATOM 1233 O O . LYS A 1 146 ? 2.503 -18.517 -22.298 1.00 85.75 146 LYS A O 1
ATOM 1238 N N . ILE A 1 147 ? 2.934 -16.505 -23.206 1.00 87.62 147 ILE A N 1
ATOM 1239 C CA . ILE A 1 147 ? 1.797 -15.804 -22.599 1.00 87.62 147 ILE A CA 1
ATOM 1240 C C . ILE A 1 147 ? 0.600 -15.876 -23.550 1.00 87.62 147 ILE A C 1
ATOM 1242 O O . ILE A 1 147 ? 0.547 -15.169 -24.555 1.00 87.62 147 ILE A O 1
ATOM 1246 N N . LYS A 1 148 ? -0.385 -16.718 -23.223 1.00 84.81 148 LYS A N 1
ATOM 1247 C CA . LYS A 1 148 ? -1.614 -16.890 -24.019 1.00 84.81 148 LYS A CA 1
ATOM 1248 C C . LYS A 1 148 ? -2.799 -16.137 -23.426 1.00 84.81 148 LYS A C 1
ATOM 1250 O O . LYS A 1 148 ? -3.667 -15.686 -24.166 1.00 84.81 148 LYS A O 1
ATOM 1255 N N . SER A 1 149 ? -2.861 -16.019 -22.102 1.00 85.25 149 SER A N 1
ATOM 1256 C CA . SER A 1 149 ? -3.880 -15.249 -21.386 1.00 85.25 149 SER A CA 1
ATOM 1257 C C . SER A 1 149 ? -3.277 -14.597 -20.153 1.00 85.25 149 SER A C 1
ATOM 1259 O O . SER A 1 149 ? -2.689 -15.261 -19.299 1.00 85.25 149 SER A O 1
ATOM 1261 N N . VAL A 1 150 ? -3.488 -13.287 -20.030 1.00 82.81 150 VAL A N 1
ATOM 1262 C CA . VAL A 1 150 ? -3.007 -12.506 -18.889 1.00 82.81 150 VAL A CA 1
ATOM 1263 C C . VAL A 1 150 ? -3.629 -13.003 -17.578 1.00 82.81 150 VAL A C 1
ATOM 1265 O O . VAL A 1 150 ? -2.927 -13.191 -16.583 1.00 82.81 150 VAL A O 1
ATOM 1268 N N . GLU A 1 151 ? -4.931 -13.290 -17.584 1.00 82.25 151 GLU A N 1
ATOM 1269 C CA . GLU A 1 151 ? -5.681 -13.704 -16.396 1.00 82.25 151 GLU A CA 1
ATOM 1270 C C . GLU A 1 151 ? -5.348 -15.123 -15.924 1.00 82.25 151 GLU A C 1
ATOM 1272 O O . GLU A 1 151 ? -5.590 -15.444 -14.758 1.00 82.25 151 GLU A O 1
ATOM 1277 N N . LYS A 1 152 ? -4.826 -15.979 -16.811 1.00 81.75 152 LYS A N 1
ATOM 1278 C CA . LYS A 1 152 ? -4.485 -17.375 -16.497 1.00 81.75 152 LYS A CA 1
ATOM 1279 C C . LYS A 1 152 ? -3.001 -17.569 -16.228 1.00 81.75 152 LYS A C 1
ATOM 1281 O O . LYS A 1 152 ? -2.651 -18.190 -15.230 1.00 81.75 152 LYS A O 1
ATOM 1286 N N . ASP A 1 153 ? -2.146 -17.035 -17.094 1.00 81.00 153 ASP A N 1
ATOM 1287 C CA . ASP A 1 153 ? -0.725 -17.384 -17.104 1.00 81.00 153 ASP A CA 1
ATOM 1288 C C . ASP A 1 153 ? 0.089 -16.505 -16.145 1.00 81.00 153 ASP A C 1
ATOM 1290 O O . ASP A 1 153 ? 1.109 -16.940 -15.612 1.00 81.00 153 ASP A O 1
ATOM 1294 N N . ILE A 1 154 ? -0.351 -15.261 -15.907 1.00 85.75 154 ILE A N 1
ATOM 1295 C CA . ILE A 1 154 ? 0.456 -14.241 -15.215 1.00 85.75 154 ILE A CA 1
ATOM 1296 C C . ILE A 1 154 ? -0.340 -13.384 -14.218 1.00 85.75 154 ILE A C 1
ATOM 1298 O O . ILE A 1 154 ? 0.110 -12.300 -13.845 1.00 85.75 154 ILE A O 1
ATOM 1302 N N . LYS A 1 155 ? -1.483 -13.881 -13.722 1.00 81.44 155 LYS A N 1
ATOM 1303 C CA . LYS A 1 155 ? -2.434 -13.173 -12.835 1.00 81.44 155 LYS A CA 1
ATOM 1304 C C . LYS A 1 155 ? -1.808 -12.462 -11.628 1.00 81.44 155 LYS A C 1
ATOM 1306 O O . LYS A 1 155 ? -2.244 -11.371 -11.267 1.00 81.44 155 LYS A O 1
ATOM 1311 N N . ASP A 1 156 ? -0.775 -13.053 -11.032 1.00 83.12 156 ASP A N 1
ATOM 1312 C CA . ASP A 1 156 ? -0.126 -12.528 -9.822 1.00 83.12 156 ASP A CA 1
ATOM 1313 C C . ASP A 1 156 ? 1.216 -11.820 -10.096 1.00 83.12 156 ASP A C 1
ATOM 1315 O O . ASP A 1 156 ? 1.888 -11.378 -9.162 1.00 83.12 156 ASP A O 1
ATOM 1319 N N . ASN A 1 157 ? 1.630 -11.693 -11.365 1.00 88.75 157 ASN A N 1
ATOM 1320 C CA . ASN A 1 157 ? 2.873 -11.026 -11.756 1.00 88.75 157 ASN A CA 1
ATOM 1321 C C . ASN A 1 157 ? 2.603 -9.727 -12.523 1.00 88.75 157 ASN A C 1
ATOM 1323 O O . ASN A 1 157 ? 2.696 -9.669 -13.748 1.00 88.75 157 ASN A O 1
ATOM 1327 N N . LYS A 1 158 ? 2.317 -8.660 -11.774 1.00 89.94 158 LYS A N 1
ATOM 1328 C CA . LYS A 1 158 ? 1.973 -7.344 -12.327 1.00 89.94 158 LYS A CA 1
ATOM 1329 C C . LYS A 1 158 ? 3.051 -6.750 -13.243 1.00 89.94 158 LYS A C 1
ATOM 1331 O O . LYS A 1 158 ? 2.724 -6.083 -14.215 1.00 89.94 158 LYS A O 1
ATOM 1336 N N . TYR A 1 159 ? 4.328 -7.033 -12.986 1.00 93.06 159 TYR A N 1
ATOM 1337 C CA . TYR A 1 159 ? 5.418 -6.574 -13.850 1.00 93.06 159 TYR A CA 1
ATOM 1338 C C . TYR A 1 159 ? 5.355 -7.210 -15.242 1.00 93.06 159 TYR A C 1
ATOM 1340 O O . TYR A 1 159 ? 5.466 -6.506 -16.242 1.00 93.06 159 TYR A O 1
ATOM 1348 N N . LEU A 1 160 ? 5.132 -8.527 -15.305 1.00 93.62 160 LEU A N 1
ATOM 1349 C CA . LEU A 1 160 ? 5.026 -9.254 -16.570 1.00 93.62 160 LEU A CA 1
ATOM 1350 C C . LEU A 1 160 ? 3.719 -8.932 -17.311 1.00 93.62 160 LEU A C 1
ATOM 1352 O O . LEU A 1 160 ? 3.732 -8.808 -18.532 1.00 93.62 160 LEU A O 1
ATOM 1356 N N . GLN A 1 161 ? 2.613 -8.724 -16.585 1.00 94.50 161 GLN A N 1
ATOM 1357 C CA . GLN A 1 161 ? 1.360 -8.227 -17.175 1.00 94.50 161 GLN A CA 1
ATOM 1358 C C . GLN A 1 161 ? 1.582 -6.898 -17.885 1.00 94.50 161 GLN A C 1
ATOM 1360 O O . GLN A 1 161 ? 1.208 -6.728 -19.042 1.00 94.50 161 GLN A O 1
ATOM 1365 N N . ASN A 1 162 ? 2.248 -5.972 -17.204 1.00 95.38 162 ASN A N 1
ATOM 1366 C CA . ASN A 1 162 ? 2.486 -4.644 -17.737 1.00 95.38 162 ASN A CA 1
ATOM 1367 C C . ASN A 1 162 ? 3.492 -4.665 -18.890 1.00 95.38 162 ASN A C 1
ATOM 1369 O O . ASN A 1 162 ? 3.304 -3.933 -19.853 1.00 95.38 162 ASN A O 1
ATOM 1373 N N . ALA A 1 163 ? 4.496 -5.547 -18.858 1.00 96.69 163 ALA A N 1
ATOM 1374 C CA . ALA A 1 163 ? 5.368 -5.786 -20.007 1.00 96.69 163 ALA A CA 1
ATOM 1375 C C . ALA A 1 163 ? 4.582 -6.283 -21.236 1.00 96.69 163 ALA A C 1
ATOM 1377 O O . ALA A 1 163 ? 4.807 -5.805 -22.346 1.00 96.69 163 ALA A O 1
ATOM 1378 N N . TYR A 1 164 ? 3.631 -7.202 -21.036 1.00 96.12 164 TYR A N 1
ATOM 1379 C CA . TYR A 1 164 ? 2.749 -7.704 -22.093 1.00 96.12 164 TYR A CA 1
ATOM 1380 C C . TYR A 1 164 ? 1.846 -6.603 -22.671 1.00 96.12 164 TYR A C 1
ATOM 1382 O O . TYR A 1 164 ? 1.761 -6.456 -23.889 1.00 96.12 164 TYR A O 1
ATOM 1390 N N . TYR A 1 165 ? 1.212 -5.790 -21.819 1.00 96.75 165 TYR A N 1
ATOM 1391 C CA . TYR A 1 165 ? 0.391 -4.666 -22.279 1.00 96.75 165 TYR A CA 1
ATOM 1392 C C . TYR A 1 165 ? 1.216 -3.612 -23.019 1.00 96.75 165 TYR A C 1
ATOM 1394 O O . TYR A 1 165 ? 0.824 -3.201 -24.107 1.00 96.75 165 TYR A O 1
ATOM 1402 N N . LEU A 1 166 ? 2.385 -3.237 -22.484 1.00 97.50 166 LEU A N 1
ATOM 1403 C CA . LEU A 1 166 ? 3.304 -2.306 -23.141 1.00 97.50 166 LEU A CA 1
ATOM 1404 C C . LEU A 1 166 ? 3.737 -2.812 -24.514 1.00 97.50 166 LEU A C 1
ATOM 1406 O O . LEU A 1 166 ? 3.728 -2.030 -25.455 1.00 97.50 166 LEU A O 1
ATOM 1410 N N . ARG A 1 167 ? 4.066 -4.105 -24.655 1.00 96.25 167 ARG A N 1
ATOM 1411 C CA . ARG A 1 167 ? 4.349 -4.706 -25.967 1.00 96.25 167 ARG A CA 1
ATOM 1412 C C . ARG A 1 167 ? 3.202 -4.461 -26.939 1.00 96.25 167 ARG A C 1
ATOM 1414 O O . ARG A 1 167 ? 3.455 -3.998 -28.044 1.00 96.25 167 ARG A O 1
ATOM 1421 N N . ASN A 1 168 ? 1.975 -4.798 -26.549 1.00 95.81 168 ASN A N 1
ATOM 1422 C CA . ASN A 1 168 ? 0.833 -4.722 -27.457 1.00 95.81 168 ASN A CA 1
ATOM 1423 C C . ASN A 1 168 ? 0.552 -3.278 -27.878 1.00 95.81 168 ASN A C 1
ATOM 1425 O O . ASN A 1 168 ? 0.463 -3.022 -29.072 1.00 95.81 168 ASN A O 1
ATOM 1429 N N . PHE A 1 169 ? 0.513 -2.343 -26.924 1.00 97.19 169 PHE A N 1
ATOM 1430 C CA . PHE A 1 169 ? 0.316 -0.925 -27.227 1.00 97.19 169 PHE A CA 1
ATOM 1431 C C . PHE A 1 169 ? 1.429 -0.365 -28.108 1.00 97.19 169 PHE A C 1
ATOM 1433 O O . PHE A 1 169 ? 1.170 0.391 -29.035 1.00 97.19 169 PHE A O 1
ATOM 1440 N N . LEU A 1 170 ? 2.678 -0.742 -27.841 1.00 95.62 170 LEU A N 1
ATOM 1441 C CA . LEU A 1 170 ? 3.813 -0.237 -28.594 1.00 95.62 170 LEU A CA 1
ATOM 1442 C C . LEU A 1 170 ? 3.814 -0.758 -30.040 1.00 95.62 170 LEU A C 1
ATOM 1444 O O . LEU A 1 170 ? 4.008 0.034 -30.954 1.00 95.62 170 LEU A O 1
ATOM 1448 N N . VAL A 1 171 ? 3.581 -2.061 -30.246 1.00 95.75 171 VAL A N 1
ATOM 1449 C CA . VAL A 1 171 ? 3.479 -2.665 -31.589 1.00 95.75 171 VAL A CA 1
ATOM 1450 C C . VAL A 1 171 ? 2.332 -2.031 -32.373 1.00 95.75 171 VAL A C 1
ATOM 1452 O O . VAL A 1 171 ? 2.548 -1.567 -33.485 1.00 95.75 171 VAL A O 1
ATOM 1455 N N . GLU A 1 172 ? 1.149 -1.926 -31.759 1.00 96.44 172 GLU A N 1
ATOM 1456 C CA . GLU A 1 172 ? -0.027 -1.286 -32.359 1.00 96.44 172 GLU A CA 1
ATOM 1457 C C . GLU A 1 172 ? 0.292 0.138 -32.830 1.00 96.44 172 GLU A C 1
ATOM 1459 O O . GLU A 1 172 ? 0.116 0.454 -34.004 1.00 96.44 172 GLU A O 1
ATOM 1464 N N . LYS A 1 173 ? 0.871 0.980 -31.964 1.00 94.94 173 LYS A N 1
ATOM 1465 C CA . LYS A 1 173 ? 1.192 2.369 -32.323 1.00 94.94 173 LYS A CA 1
ATOM 1466 C C . LYS A 1 173 ? 2.273 2.496 -33.385 1.00 94.94 173 LYS A C 1
ATOM 1468 O O . LYS A 1 173 ? 2.195 3.415 -34.202 1.00 94.94 173 LYS A O 1
ATOM 1473 N N . ILE A 1 174 ? 3.277 1.622 -33.368 1.00 93.12 174 ILE A N 1
ATOM 1474 C CA . ILE A 1 174 ? 4.348 1.635 -34.368 1.00 93.12 174 ILE A CA 1
ATOM 1475 C C . ILE A 1 174 ? 3.795 1.267 -35.739 1.00 93.12 174 ILE A C 1
ATOM 1477 O O . ILE A 1 174 ? 4.077 1.984 -36.699 1.00 93.12 174 ILE A O 1
ATOM 1481 N N . ASP A 1 175 ? 2.987 0.210 -35.816 1.00 93.81 175 ASP A N 1
ATOM 1482 C CA . ASP A 1 175 ? 2.402 -0.270 -37.066 1.00 93.81 175 ASP A CA 1
ATOM 1483 C C . ASP A 1 175 ? 1.403 0.750 -37.633 1.00 93.81 175 ASP A C 1
ATOM 1485 O O . ASP A 1 175 ? 1.497 1.130 -38.802 1.00 93.81 175 ASP A O 1
ATOM 1489 N N . GLU A 1 176 ? 0.493 1.261 -36.797 1.00 94.94 176 GLU A N 1
ATOM 1490 C CA . GLU A 1 176 ? -0.524 2.242 -37.197 1.00 94.94 176 GLU A CA 1
ATOM 1491 C C . GLU A 1 176 ? 0.078 3.537 -37.751 1.00 94.94 176 GLU A C 1
ATOM 1493 O O . GLU A 1 176 ? -0.444 4.107 -38.710 1.00 94.94 176 GLU A O 1
ATOM 1498 N N . ASN A 1 177 ? 1.181 4.003 -37.160 1.00 92.94 177 ASN A N 1
ATOM 1499 C CA . ASN A 1 177 ? 1.796 5.284 -37.508 1.00 92.94 177 ASN A CA 1
ATOM 1500 C C . ASN A 1 177 ? 3.065 5.135 -38.360 1.00 92.94 177 ASN A C 1
ATOM 1502 O O . ASN A 1 177 ? 3.701 6.140 -38.676 1.00 92.94 177 ASN A O 1
ATOM 1506 N N . SER A 1 178 ? 3.445 3.904 -38.730 1.00 93.12 178 SER A N 1
ATOM 1507 C CA . SER A 1 178 ? 4.692 3.592 -39.449 1.00 93.12 178 SER A CA 1
ATOM 1508 C C . SER A 1 178 ? 5.925 4.251 -38.806 1.00 93.12 178 SER A C 1
ATOM 1510 O O . SER A 1 178 ? 6.751 4.868 -39.483 1.00 93.12 178 SER A O 1
ATOM 1512 N N . MET A 1 179 ? 6.020 4.175 -37.475 1.00 93.56 179 MET A N 1
ATOM 1513 C CA . MET A 1 179 ? 7.071 4.847 -36.708 1.00 93.56 179 MET A CA 1
ATOM 1514 C C . MET A 1 179 ? 8.428 4.163 -36.882 1.00 93.56 179 MET A C 1
ATOM 1516 O O . MET A 1 179 ? 8.546 2.945 -36.784 1.00 93.56 179 MET A O 1
ATOM 1520 N N . ASP A 1 180 ? 9.486 4.962 -37.031 1.00 95.31 180 ASP A N 1
ATOM 1521 C CA . ASP A 1 180 ? 10.856 4.465 -36.909 1.00 95.31 180 ASP A CA 1
ATOM 1522 C C . ASP A 1 180 ? 11.172 4.205 -35.429 1.00 95.31 180 ASP A C 1
ATOM 1524 O O . ASP A 1 180 ? 11.361 5.131 -34.630 1.00 95.31 180 ASP A O 1
ATOM 1528 N N . ILE A 1 181 ? 11.230 2.923 -35.065 1.00 95.69 181 ILE A N 1
ATOM 1529 C CA . ILE A 1 181 ? 11.483 2.481 -33.692 1.00 95.69 181 ILE A CA 1
ATOM 1530 C C . ILE A 1 181 ? 12.836 2.963 -33.153 1.00 95.69 181 ILE A C 1
ATOM 1532 O O . ILE A 1 181 ? 12.930 3.342 -31.984 1.00 95.69 181 ILE A O 1
ATOM 1536 N N . ASN A 1 182 ? 13.881 3.011 -33.984 1.00 97.25 182 ASN A N 1
ATOM 1537 C CA . ASN A 1 182 ? 15.203 3.455 -33.555 1.00 97.25 182 ASN A CA 1
ATOM 1538 C C . ASN A 1 182 ? 15.176 4.949 -33.201 1.00 97.25 182 ASN A C 1
ATOM 1540 O O . ASN A 1 182 ? 15.665 5.349 -32.140 1.00 97.25 182 ASN A O 1
ATOM 1544 N N . GLN A 1 183 ? 14.522 5.764 -34.033 1.00 96.75 183 GLN A N 1
ATOM 1545 C CA . GLN A 1 183 ? 14.335 7.191 -33.753 1.00 96.75 183 GLN A CA 1
ATOM 1546 C C . GLN A 1 183 ? 13.432 7.433 -32.542 1.00 96.75 183 GLN A C 1
ATOM 1548 O O . GLN A 1 183 ? 13.730 8.314 -31.734 1.00 96.75 183 GLN A O 1
ATOM 1553 N N . PHE A 1 184 ? 12.363 6.650 -32.378 1.00 97.69 184 PHE A N 1
ATOM 1554 C CA . PHE A 1 184 ? 11.488 6.750 -31.210 1.00 97.69 184 PHE A CA 1
ATOM 1555 C C . PHE A 1 184 ? 12.232 6.434 -29.908 1.00 97.69 184 PHE A C 1
ATOM 1557 O O . PHE A 1 184 ? 12.101 7.174 -28.935 1.00 97.69 184 PHE A O 1
ATOM 1564 N N . ILE A 1 185 ? 13.066 5.390 -29.886 1.00 98.19 185 ILE A N 1
ATOM 1565 C CA . ILE A 1 185 ? 13.866 5.031 -28.707 1.00 98.19 185 ILE A CA 1
ATOM 1566 C C . ILE A 1 185 ? 14.866 6.141 -28.374 1.00 98.19 185 ILE A C 1
ATOM 1568 O O . ILE A 1 185 ? 14.954 6.563 -27.219 1.00 98.19 185 ILE A O 1
ATOM 1572 N N . ILE A 1 186 ? 15.599 6.661 -29.364 1.00 98.19 186 ILE A N 1
ATOM 1573 C CA . ILE A 1 186 ? 16.529 7.779 -29.141 1.00 98.19 186 ILE A CA 1
ATOM 1574 C C . ILE A 1 186 ? 15.771 8.992 -28.590 1.00 98.19 186 ILE A C 1
ATOM 1576 O O . ILE A 1 186 ? 16.194 9.577 -27.589 1.00 98.19 186 ILE A O 1
ATOM 1580 N N . TRP A 1 187 ? 14.628 9.333 -29.188 1.00 98.25 187 TRP A N 1
ATOM 1581 C CA . TRP A 1 187 ? 13.765 10.411 -28.715 1.00 98.25 187 TRP A CA 1
ATOM 1582 C C . TRP A 1 187 ? 13.301 10.183 -27.272 1.00 98.25 187 TRP A C 1
ATOM 1584 O O . TRP A 1 187 ? 13.450 11.078 -26.441 1.00 98.25 187 TRP A O 1
ATOM 1594 N N . PHE A 1 188 ? 12.831 8.980 -26.933 1.00 98.31 188 PHE A N 1
ATOM 1595 C CA . PHE A 1 188 ? 12.385 8.623 -25.586 1.00 98.31 188 PHE A CA 1
ATOM 1596 C C . PHE A 1 188 ? 13.481 8.888 -24.547 1.00 98.31 188 PHE A C 1
ATOM 1598 O O . PHE A 1 188 ? 13.237 9.527 -23.524 1.00 98.31 188 PHE A O 1
ATOM 1605 N N . TYR A 1 189 ? 14.719 8.470 -24.822 1.00 98.50 189 TYR A N 1
ATOM 1606 C CA . TYR A 1 189 ? 15.824 8.692 -23.891 1.00 98.50 189 TYR A CA 1
ATOM 1607 C C . TYR A 1 189 ? 16.257 10.164 -23.795 1.00 98.50 189 TYR A C 1
ATOM 1609 O O . TYR A 1 189 ? 16.706 10.603 -22.731 1.00 98.50 189 TYR A O 1
ATOM 1617 N N . GLU A 1 190 ? 16.154 10.941 -24.876 1.00 98.00 190 GLU A N 1
ATOM 1618 C CA . GLU A 1 190 ? 16.735 12.287 -24.943 1.00 98.00 190 GLU A CA 1
ATOM 1619 C C . GLU A 1 190 ? 15.753 13.436 -24.695 1.00 98.00 190 GLU A C 1
ATOM 1621 O O . GLU A 1 190 ? 16.187 14.470 -24.177 1.00 98.00 190 GLU A O 1
ATOM 1626 N N . LYS A 1 191 ? 14.467 13.254 -25.012 1.00 97.94 191 LYS A N 1
ATOM 1627 C CA . LYS A 1 191 ? 13.428 14.298 -24.993 1.00 97.94 191 LYS A CA 1
ATOM 1628 C C . LYS A 1 191 ? 12.367 14.101 -23.914 1.00 97.94 191 LYS A C 1
ATOM 1630 O O . LYS A 1 191 ? 11.733 15.076 -23.521 1.00 97.94 191 LYS A O 1
ATOM 1635 N N . VAL A 1 192 ? 12.194 12.892 -23.378 1.00 97.88 192 VAL A N 1
ATOM 1636 C CA . VAL A 1 192 ? 11.330 12.689 -22.204 1.00 97.88 192 VAL A CA 1
ATOM 1637 C C . VAL A 1 192 ? 12.080 13.145 -20.959 1.00 97.88 192 VAL A C 1
ATOM 1639 O O . VAL A 1 192 ? 13.153 12.623 -20.649 1.00 97.88 192 VAL A O 1
ATOM 1642 N N . VAL A 1 193 ? 11.524 14.128 -20.249 1.00 97.44 193 VAL A N 1
ATOM 1643 C CA . VAL A 1 193 ? 12.160 14.790 -19.104 1.00 97.44 193 VAL A CA 1
ATOM 1644 C C . VAL A 1 193 ? 11.325 14.710 -17.832 1.00 97.44 193 VAL A C 1
ATOM 1646 O O . VAL A 1 193 ? 10.097 14.724 -17.867 1.00 97.44 193 VAL A O 1
ATOM 1649 N N . LEU A 1 194 ? 12.007 14.663 -16.689 1.00 96.50 194 LEU A N 1
ATOM 1650 C CA . LEU A 1 194 ? 11.414 14.725 -15.357 1.00 96.50 194 LEU A CA 1
ATOM 1651 C C . LEU A 1 194 ? 12.105 15.799 -14.517 1.00 96.50 194 LEU A C 1
ATOM 1653 O O . LEU A 1 194 ? 13.313 16.020 -14.635 1.00 96.50 194 LEU A O 1
ATOM 1657 N N . THR A 1 195 ? 11.356 16.416 -13.604 1.00 96.06 195 THR A N 1
ATOM 1658 C CA . THR A 1 195 ? 11.951 17.217 -12.525 1.00 96.06 195 THR A CA 1
ATOM 1659 C C . THR A 1 195 ? 12.507 16.278 -11.460 1.00 96.06 195 THR A C 1
ATOM 1661 O O . THR A 1 195 ? 11.756 15.697 -10.679 1.00 96.06 195 THR A O 1
ATOM 1664 N N . VAL A 1 196 ? 13.827 16.131 -11.413 1.00 95.81 196 VAL A N 1
ATOM 1665 C CA . VAL A 1 196 ? 14.537 15.329 -10.416 1.00 95.81 196 VAL A CA 1
ATOM 1666 C C . VAL A 1 196 ? 14.839 16.191 -9.197 1.00 95.81 196 VAL A C 1
ATOM 1668 O O . VAL A 1 196 ? 15.556 17.187 -9.300 1.00 95.81 196 VAL A O 1
ATOM 1671 N N . ILE A 1 197 ? 14.296 15.797 -8.046 1.00 94.94 197 ILE A N 1
ATOM 1672 C CA . ILE A 1 197 ? 14.456 16.475 -6.760 1.00 94.94 197 ILE A CA 1
ATOM 1673 C C . ILE A 1 197 ? 15.246 15.558 -5.831 1.00 94.94 197 ILE A C 1
ATOM 1675 O O . ILE A 1 197 ? 14.731 14.545 -5.366 1.00 94.94 197 ILE A O 1
ATOM 1679 N N . THR A 1 198 ? 16.495 15.910 -5.543 1.00 94.06 198 THR A N 1
ATOM 1680 C CA . THR A 1 198 ? 17.330 15.197 -4.573 1.00 94.06 198 THR A CA 1
ATOM 1681 C C . THR A 1 198 ? 17.221 15.878 -3.216 1.00 94.06 198 THR A C 1
ATOM 1683 O O . THR A 1 198 ? 17.530 17.065 -3.076 1.00 94.06 198 THR A O 1
ATOM 1686 N N . CYS A 1 199 ? 16.768 15.119 -2.226 1.00 91.69 199 CYS A N 1
ATOM 1687 C CA . CYS A 1 199 ? 16.521 15.573 -0.869 1.00 91.69 199 CYS A CA 1
ATOM 1688 C C . CYS A 1 199 ? 17.663 15.151 0.064 1.00 91.69 199 CYS A C 1
ATOM 1690 O O . CYS A 1 199 ? 18.265 14.097 -0.144 1.00 91.69 199 CYS A O 1
ATOM 1692 N N . PRO A 1 200 ? 17.946 15.945 1.111 1.00 87.06 200 PRO A N 1
ATOM 1693 C CA . PRO A 1 200 ? 18.987 15.621 2.082 1.00 87.06 200 PRO A CA 1
ATOM 1694 C C . PRO A 1 200 ? 18.608 14.496 3.046 1.00 87.06 200 PRO A C 1
ATOM 1696 O O . PRO A 1 200 ? 19.491 13.912 3.661 1.00 87.06 200 PRO A O 1
ATOM 1699 N N . SER A 1 201 ? 17.312 14.239 3.223 1.00 84.25 201 SER A N 1
ATOM 1700 C CA . SER A 1 201 ? 16.793 13.205 4.110 1.00 84.25 201 SER A CA 1
ATOM 1701 C C . SER A 1 201 ? 15.443 12.696 3.616 1.00 84.25 201 SER A C 1
ATOM 1703 O O . SER A 1 201 ? 14.745 13.362 2.838 1.00 84.25 201 SER A O 1
ATOM 1705 N N . GLN A 1 202 ? 15.063 11.519 4.109 1.00 82.31 202 GLN A N 1
ATOM 1706 C CA . GLN A 1 202 ? 13.773 10.902 3.828 1.00 82.31 202 GLN A CA 1
ATOM 1707 C C . GLN A 1 202 ? 12.595 11.748 4.326 1.00 82.31 202 GLN A C 1
ATOM 1709 O O . GLN A 1 202 ? 11.620 11.905 3.595 1.00 82.31 202 GLN A O 1
ATOM 1714 N N . ASP A 1 203 ? 12.698 12.376 5.500 1.00 77.31 203 ASP A N 1
ATOM 1715 C CA . ASP A 1 203 ? 11.638 13.244 6.031 1.00 77.31 203 ASP A CA 1
ATOM 1716 C C . ASP A 1 203 ? 11.345 14.432 5.109 1.00 77.31 203 ASP A C 1
ATOM 1718 O O . ASP A 1 203 ? 10.188 14.720 4.796 1.00 77.31 203 ASP A O 1
ATOM 1722 N N . THR A 1 204 ? 12.393 15.104 4.617 1.00 83.12 204 THR A N 1
ATOM 1723 C CA . THR A 1 204 ? 12.240 16.203 3.656 1.00 83.12 204 THR A CA 1
ATOM 1724 C C . THR A 1 204 ? 11.631 15.707 2.347 1.00 83.12 204 THR A C 1
ATOM 1726 O O . THR A 1 204 ? 10.761 16.370 1.782 1.00 83.12 204 THR A O 1
ATOM 1729 N N . ALA A 1 205 ? 12.033 14.524 1.881 1.00 85.31 205 ALA A N 1
ATOM 1730 C CA . ALA A 1 205 ? 11.471 13.928 0.677 1.00 85.31 205 ALA A CA 1
ATOM 1731 C C . ALA A 1 205 ? 9.983 13.584 0.829 1.00 85.31 205 ALA A C 1
ATOM 1733 O O . ALA A 1 205 ? 9.209 13.850 -0.086 1.00 85.31 205 ALA A O 1
ATOM 1734 N N . ILE A 1 206 ? 9.563 13.060 1.986 1.00 78.12 206 ILE A N 1
ATOM 1735 C CA . ILE A 1 206 ? 8.153 12.779 2.294 1.00 78.12 206 ILE A CA 1
ATOM 1736 C C . ILE A 1 206 ? 7.342 14.082 2.353 1.00 78.12 206 ILE A C 1
ATOM 1738 O O . ILE A 1 206 ? 6.222 14.137 1.844 1.00 78.12 206 ILE A O 1
ATOM 1742 N N . GLN A 1 207 ? 7.889 15.152 2.936 1.00 77.31 207 GLN A N 1
ATOM 1743 C CA . GLN A 1 207 ? 7.232 16.464 2.943 1.00 77.31 207 GLN A CA 1
ATOM 1744 C C . GLN A 1 207 ? 7.034 17.005 1.523 1.00 77.31 207 GLN A C 1
ATOM 1746 O O . GLN A 1 207 ? 5.922 17.397 1.174 1.00 77.31 207 GLN A O 1
ATOM 1751 N N . ILE A 1 208 ? 8.079 16.967 0.691 1.00 81.94 208 ILE A N 1
ATOM 1752 C CA . ILE A 1 208 ? 8.005 17.379 -0.718 1.00 81.94 208 ILE A CA 1
ATOM 1753 C C . ILE A 1 208 ? 7.010 16.507 -1.483 1.00 81.94 208 ILE A C 1
ATOM 1755 O O . ILE A 1 208 ? 6.167 17.039 -2.200 1.00 81.94 208 ILE A O 1
ATOM 1759 N N . PHE A 1 209 ? 7.053 15.187 -1.291 1.00 79.12 209 PHE A N 1
ATOM 1760 C CA . PHE A 1 209 ? 6.100 14.251 -1.882 1.00 79.12 209 PHE A CA 1
ATOM 1761 C C . PHE A 1 209 ? 4.655 14.643 -1.558 1.00 79.12 209 PHE A C 1
ATOM 1763 O O . PHE A 1 209 ? 3.827 14.696 -2.464 1.00 79.12 209 PHE A O 1
ATOM 1770 N N . ASN A 1 210 ? 4.351 14.937 -0.289 1.00 71.56 210 ASN A N 1
ATOM 1771 C CA . ASN A 1 210 ? 2.997 15.298 0.134 1.00 71.56 210 ASN A CA 1
ATOM 1772 C C . ASN A 1 210 ? 2.532 16.608 -0.519 1.00 71.56 210 ASN A C 1
ATOM 1774 O O . ASN A 1 210 ? 1.389 16.693 -0.950 1.00 71.56 210 ASN A O 1
ATOM 1778 N N . VAL A 1 211 ? 3.421 17.598 -0.651 1.00 77.81 211 VAL A N 1
ATOM 1779 C CA . VAL A 1 211 ? 3.108 18.875 -1.316 1.00 77.81 211 VAL A CA 1
ATOM 1780 C C . VAL A 1 211 ? 2.907 18.695 -2.826 1.00 77.81 211 VAL A C 1
ATOM 1782 O O . VAL A 1 211 ? 2.014 19.310 -3.403 1.00 77.81 211 VAL A O 1
ATOM 1785 N N . LEU A 1 212 ? 3.708 17.847 -3.479 1.00 75.25 212 LEU A N 1
ATOM 1786 C CA . LEU A 1 212 ? 3.583 17.573 -4.916 1.00 75.25 212 LEU A CA 1
ATOM 1787 C C . LEU A 1 212 ? 2.332 16.747 -5.247 1.00 75.25 212 LEU A C 1
ATOM 1789 O O . LEU A 1 212 ? 1.710 16.969 -6.284 1.00 75.25 212 LEU A O 1
ATOM 1793 N N . ASN A 1 213 ? 1.948 15.819 -4.365 1.00 65.38 213 ASN A N 1
ATOM 1794 C CA . ASN A 1 213 ? 0.807 14.923 -4.559 1.00 65.38 213 ASN A CA 1
ATOM 1795 C C . ASN A 1 213 ? -0.519 15.434 -3.988 1.00 65.38 213 ASN A C 1
ATOM 1797 O O . ASN A 1 213 ? -1.519 14.736 -4.130 1.00 65.38 213 ASN A O 1
ATOM 1801 N N . ASP A 1 214 ? -0.595 16.661 -3.463 1.00 47.16 214 ASP A N 1
ATOM 1802 C CA . ASP A 1 214 ? -1.864 17.295 -3.049 1.00 47.16 214 ASP A CA 1
ATOM 1803 C C . ASP A 1 214 ? -2.886 17.440 -4.212 1.00 47.16 214 ASP A C 1
ATOM 1805 O O . ASP A 1 214 ? -4.023 17.862 -4.003 1.00 47.16 214 ASP A O 1
ATOM 1809 N N . ARG A 1 215 ? -2.511 17.059 -5.449 1.00 42.28 215 ARG A N 1
ATOM 1810 C CA . ARG A 1 215 ? -3.393 16.934 -6.629 1.00 42.28 215 ARG A CA 1
ATOM 1811 C C . ARG A 1 215 ? -3.316 15.577 -7.366 1.00 42.28 215 ARG A C 1
ATOM 1813 O O . ARG A 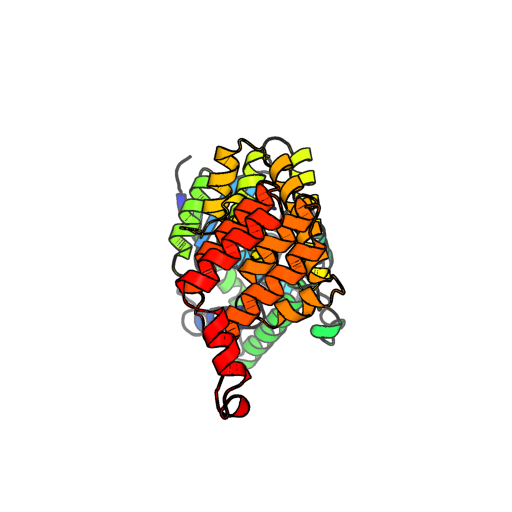1 215 ? -3.944 15.441 -8.411 1.00 42.28 215 ARG A O 1
ATOM 1820 N N . GLY A 1 216 ? -2.557 14.597 -6.862 1.00 47.16 216 GLY A N 1
ATOM 1821 C CA . GLY A 1 216 ? -2.351 13.260 -7.459 1.00 47.16 216 GLY A CA 1
ATOM 1822 C C . GLY A 1 216 ? -2.800 12.125 -6.528 1.00 47.16 216 GLY A C 1
ATOM 1823 O O . GLY A 1 216 ? -3.408 12.395 -5.501 1.00 47.16 216 GLY A O 1
ATOM 1824 N N . MET A 1 217 ? -2.523 10.851 -6.858 1.00 50.03 217 MET A N 1
ATOM 1825 C CA . MET A 1 217 ? -2.822 9.719 -5.956 1.00 50.03 217 MET A CA 1
ATOM 1826 C C . MET A 1 217 ? -1.990 9.839 -4.664 1.00 50.03 217 MET A C 1
ATOM 1828 O O . MET A 1 217 ? -0.786 9.569 -4.707 1.00 50.03 217 MET A O 1
ATOM 1832 N N . PRO A 1 218 ? -2.587 10.183 -3.511 1.00 56.59 218 PRO A N 1
ATOM 1833 C CA . PRO A 1 218 ? -1.834 10.323 -2.272 1.00 56.59 218 PRO A CA 1
ATOM 1834 C C . PRO A 1 218 ? -1.307 8.958 -1.801 1.00 56.59 218 PRO A C 1
ATOM 1836 O O . PRO A 1 218 ? -1.894 7.912 -2.100 1.00 56.59 218 PRO A O 1
ATOM 1839 N N . LEU A 1 219 ? -0.211 8.957 -1.030 1.00 61.75 219 LEU A N 1
ATOM 1840 C CA . LEU A 1 219 ? 0.161 7.777 -0.240 1.00 61.75 219 LEU A CA 1
ATOM 1841 C C . LEU A 1 219 ? -1.016 7.407 0.665 1.00 61.75 219 LEU A C 1
ATOM 1843 O O . LEU A 1 219 ? -1.627 8.284 1.290 1.00 61.75 219 LEU A O 1
ATOM 1847 N N . SER A 1 220 ? -1.315 6.110 0.754 1.00 76.25 220 SER A N 1
ATOM 1848 C CA . SER A 1 220 ? -2.298 5.636 1.719 1.00 76.25 220 SER A CA 1
ATOM 1849 C C . SER A 1 220 ? -1.837 6.025 3.123 1.00 76.25 220 SER A C 1
ATOM 1851 O O . SER A 1 220 ? -0.646 5.965 3.435 1.00 76.25 220 SER A O 1
ATOM 1853 N N . SER A 1 221 ? -2.778 6.379 4.000 1.00 80.00 221 SER A N 1
ATOM 1854 C CA . SER A 1 221 ? -2.500 6.563 5.433 1.00 80.00 221 SER A CA 1
ATOM 1855 C C . SER A 1 221 ? -1.719 5.366 5.997 1.00 80.00 221 SER A C 1
ATOM 1857 O O . SER A 1 221 ? -0.835 5.513 6.831 1.00 80.00 221 SER A O 1
ATOM 1859 N N . ILE A 1 222 ? -2.004 4.169 5.491 1.00 87.38 222 ILE A N 1
ATOM 1860 C CA . ILE A 1 222 ? -1.371 2.921 5.909 1.00 87.38 222 ILE A CA 1
ATOM 1861 C C . ILE A 1 222 ? 0.104 2.882 5.503 1.00 87.38 222 ILE A C 1
ATOM 1863 O O . ILE A 1 222 ? 0.942 2.491 6.310 1.00 87.38 222 ILE A O 1
ATOM 1867 N N . ASP A 1 223 ? 0.424 3.326 4.284 1.00 80.31 223 ASP A N 1
ATOM 1868 C CA . ASP A 1 223 ? 1.803 3.376 3.788 1.00 80.31 223 ASP A CA 1
ATOM 1869 C C . ASP A 1 223 ? 2.630 4.369 4.608 1.00 80.31 223 ASP A C 1
ATOM 1871 O O . ASP A 1 223 ? 3.758 4.075 5.001 1.00 80.31 223 ASP A O 1
ATOM 1875 N N . ILE A 1 224 ? 2.040 5.524 4.935 1.00 80.00 224 ILE A N 1
ATOM 1876 C CA . ILE A 1 224 ? 2.687 6.544 5.766 1.00 80.00 224 ILE A CA 1
ATOM 1877 C C . ILE A 1 224 ? 2.960 5.985 7.161 1.00 80.00 224 ILE A C 1
ATOM 1879 O O . ILE A 1 224 ? 4.097 6.068 7.621 1.00 80.00 224 ILE A O 1
ATOM 1883 N N . LEU A 1 225 ? 1.968 5.346 7.789 1.00 88.19 225 LEU A N 1
ATOM 1884 C CA . LEU A 1 225 ? 2.126 4.721 9.102 1.00 88.19 225 LEU A CA 1
ATOM 1885 C C . LEU A 1 225 ? 3.210 3.633 9.100 1.00 88.19 225 LEU A C 1
ATOM 1887 O O . LEU A 1 225 ? 4.071 3.611 9.977 1.00 88.19 225 LEU A O 1
ATOM 1891 N N . LYS A 1 226 ? 3.191 2.742 8.102 1.00 90.25 226 LYS A N 1
ATOM 1892 C CA . LYS A 1 226 ? 4.213 1.701 7.937 1.00 90.25 226 LYS A CA 1
ATOM 1893 C C . LYS A 1 226 ? 5.597 2.335 7.818 1.00 90.25 226 LYS A C 1
ATOM 1895 O O . LYS A 1 226 ? 6.517 1.934 8.523 1.00 90.25 226 LYS A O 1
ATOM 1900 N N . SER A 1 227 ? 5.73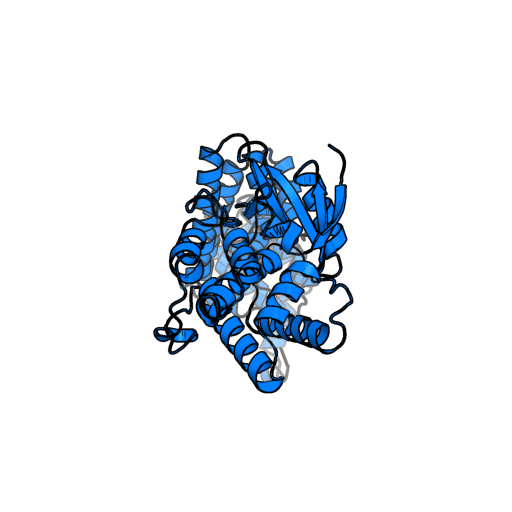5 3.334 6.945 1.00 84.06 227 SER A N 1
ATOM 1901 C CA . SER A 1 227 ? 7.010 4.004 6.693 1.00 84.06 227 SER A CA 1
ATOM 1902 C C . SER A 1 227 ? 7.559 4.702 7.932 1.00 84.06 227 SER A C 1
ATOM 1904 O O . SER A 1 227 ? 8.745 4.561 8.212 1.00 84.06 227 SER A O 1
ATOM 1906 N N . SER A 1 228 ? 6.707 5.373 8.716 1.00 83.88 228 SER A N 1
ATOM 1907 C CA . SER A 1 228 ? 7.133 6.051 9.938 1.00 83.88 228 SER A CA 1
ATOM 1908 C C . SER A 1 228 ? 7.613 5.074 11.007 1.00 83.88 228 SER A C 1
ATOM 1910 O O . SER A 1 228 ? 8.619 5.344 11.646 1.00 83.88 228 SER A O 1
ATOM 1912 N N . LEU A 1 229 ? 6.944 3.927 11.169 1.00 90.62 229 LEU A N 1
ATOM 1913 C CA . LEU A 1 229 ? 7.370 2.901 12.128 1.00 90.62 229 LEU A CA 1
ATOM 1914 C C . LEU A 1 229 ? 8.673 2.218 11.678 1.00 90.62 229 LEU A C 1
ATOM 1916 O O . LEU A 1 229 ? 9.590 2.000 12.460 1.00 90.62 229 LEU A O 1
ATOM 1920 N N . MET A 1 230 ? 8.815 1.934 10.382 1.00 86.75 230 MET A N 1
ATOM 1921 C CA . MET A 1 230 ? 10.053 1.345 9.858 1.00 86.75 230 MET A CA 1
ATOM 1922 C C . MET A 1 230 ? 11.262 2.284 9.951 1.00 86.75 230 MET A C 1
ATOM 1924 O O . MET A 1 230 ? 12.389 1.800 10.044 1.00 86.75 230 MET A O 1
ATOM 1928 N N . LEU A 1 231 ? 11.042 3.601 9.909 1.00 82.44 231 LEU A N 1
ATOM 1929 C CA . LEU A 1 231 ? 12.091 4.610 10.076 1.00 82.44 231 LEU A CA 1
ATOM 1930 C C . LEU A 1 231 ? 12.704 4.594 11.480 1.00 82.44 231 LEU A C 1
ATOM 1932 O O . LEU A 1 231 ? 13.912 4.754 11.612 1.00 82.44 231 LEU A O 1
ATOM 1936 N N . GLU A 1 232 ? 11.907 4.338 12.518 1.00 85.25 232 GLU A N 1
ATOM 1937 C CA . GLU A 1 232 ? 12.411 4.211 13.895 1.00 85.25 232 GLU A CA 1
ATOM 1938 C C . GLU A 1 232 ? 13.371 3.019 14.064 1.00 85.25 232 GLU A C 1
ATOM 1940 O O . GLU A 1 232 ? 14.157 2.988 15.006 1.00 85.25 232 GLU A O 1
ATOM 1945 N N . LEU A 1 233 ? 13.340 2.061 13.131 1.00 86.75 233 LEU A N 1
ATOM 1946 C CA . LEU A 1 233 ? 14.170 0.854 13.117 1.00 86.75 233 LEU A CA 1
ATOM 1947 C C . LEU A 1 233 ? 15.344 0.939 12.123 1.00 86.75 233 LEU A C 1
ATOM 1949 O O . LEU A 1 233 ? 15.970 -0.077 11.826 1.00 86.75 233 LEU A O 1
ATOM 1953 N N . GLN A 1 234 ? 15.643 2.119 11.565 1.00 76.81 234 GLN A N 1
ATOM 1954 C CA . GLN A 1 234 ? 16.655 2.275 10.506 1.00 76.81 234 GLN A CA 1
ATOM 1955 C C . GLN A 1 234 ? 18.063 1.808 10.915 1.00 76.81 234 GLN A C 1
ATOM 1957 O O . GLN A 1 234 ? 18.793 1.276 10.080 1.00 76.81 234 GLN A O 1
ATOM 1962 N N . ASP A 1 235 ? 18.411 1.940 12.196 1.00 80.06 235 ASP A N 1
ATOM 1963 C CA . ASP A 1 235 ? 19.727 1.571 12.724 1.00 80.06 235 ASP A CA 1
ATOM 1964 C C . ASP A 1 235 ? 19.842 0.069 13.058 1.00 80.06 235 ASP A C 1
ATOM 1966 O O . ASP A 1 235 ? 20.946 -0.426 13.291 1.00 80.06 235 ASP A O 1
ATOM 1970 N N . ASN A 1 236 ? 18.729 -0.684 13.046 1.00 85.12 236 ASN A N 1
ATOM 1971 C CA . ASN A 1 236 ? 18.712 -2.121 13.324 1.00 85.12 236 ASN A CA 1
ATOM 1972 C C . ASN A 1 236 ? 18.049 -2.929 12.197 1.00 85.12 236 ASN A C 1
ATOM 1974 O O . ASN A 1 236 ? 16.828 -3.080 12.100 1.00 85.12 236 ASN A O 1
ATOM 1978 N N . LYS A 1 237 ? 18.895 -3.537 11.362 1.00 82.81 237 LYS A N 1
ATOM 1979 C CA . LYS A 1 237 ? 18.469 -4.347 10.215 1.00 82.81 237 LYS A CA 1
ATOM 1980 C C . LYS A 1 237 ? 17.668 -5.596 10.609 1.00 82.81 237 LYS A C 1
ATOM 1982 O O . LYS A 1 237 ? 16.788 -6.000 9.847 1.00 82.81 237 LYS A O 1
ATOM 1987 N N . GLU A 1 238 ? 17.959 -6.219 11.751 1.00 86.81 238 GLU A N 1
ATOM 1988 C CA . GLU A 1 238 ? 17.246 -7.422 12.210 1.00 86.81 238 GLU A CA 1
ATOM 1989 C C . GLU A 1 238 ? 15.820 -7.083 12.655 1.00 86.81 238 GLU A C 1
ATOM 1991 O O . GLU A 1 238 ? 14.861 -7.726 12.213 1.00 86.81 238 GLU A O 1
ATOM 1996 N N . ASP A 1 239 ? 15.662 -6.007 13.425 1.00 89.69 239 ASP A N 1
ATOM 1997 C CA . ASP A 1 239 ? 14.351 -5.518 13.861 1.00 89.69 239 ASP A CA 1
ATOM 1998 C C . ASP A 1 239 ? 13.510 -5.075 12.664 1.00 89.69 239 ASP A C 1
ATOM 2000 O O . ASP A 1 239 ? 12.334 -5.424 12.547 1.00 89.69 239 ASP A O 1
ATOM 2004 N N . ARG A 1 240 ? 14.125 -4.378 11.703 1.00 86.00 240 ARG A N 1
ATOM 2005 C CA . ARG A 1 240 ? 13.454 -3.953 10.470 1.00 86.00 240 ARG A CA 1
ATOM 2006 C C . ARG A 1 240 ? 12.944 -5.137 9.645 1.00 86.00 240 ARG A C 1
ATOM 2008 O O . ARG A 1 240 ? 11.819 -5.098 9.140 1.00 86.00 240 ARG A O 1
ATOM 2015 N N . ASN A 1 241 ? 13.731 -6.210 9.535 1.00 86.56 241 ASN A N 1
ATOM 2016 C CA . ASN A 1 241 ? 13.305 -7.446 8.870 1.00 86.56 241 ASN A CA 1
ATOM 2017 C C . ASN A 1 241 ? 12.175 -8.151 9.632 1.00 86.56 241 ASN A C 1
ATOM 2019 O O . ASN A 1 241 ? 11.236 -8.656 9.009 1.00 86.56 241 ASN A O 1
ATOM 2023 N N . THR A 1 242 ? 12.233 -8.152 10.965 1.00 91.69 242 THR A N 1
ATOM 2024 C CA . THR A 1 242 ? 11.177 -8.701 11.825 1.00 91.69 242 THR A CA 1
ATOM 2025 C C . THR A 1 242 ? 9.868 -7.946 11.613 1.00 91.69 242 THR A C 1
ATOM 2027 O O . THR A 1 242 ? 8.855 -8.557 11.271 1.00 91.69 242 THR A O 1
ATOM 2030 N N . PHE A 1 243 ? 9.900 -6.612 11.693 1.00 94.19 243 PHE A N 1
ATOM 2031 C CA . PHE A 1 243 ? 8.747 -5.753 11.423 1.00 94.19 243 PHE A CA 1
ATOM 2032 C C . PHE A 1 243 ? 8.149 -6.038 10.042 1.00 94.19 243 PHE A C 1
ATOM 2034 O O . PHE A 1 243 ? 6.942 -6.236 9.903 1.00 94.19 243 PHE A O 1
ATOM 2041 N N . LYS A 1 244 ? 8.999 -6.095 9.009 1.00 90.31 244 LYS A N 1
ATOM 2042 C CA . LYS A 1 244 ? 8.574 -6.355 7.630 1.00 90.31 244 LYS A CA 1
ATOM 2043 C C . LYS A 1 244 ? 7.879 -7.709 7.486 1.00 90.31 244 LYS A C 1
ATOM 2045 O O . LYS A 1 244 ? 6.872 -7.796 6.782 1.00 90.31 244 LYS A O 1
ATOM 2050 N N . THR A 1 245 ? 8.402 -8.739 8.145 1.00 91.94 245 THR A N 1
ATOM 2051 C CA . THR A 1 245 ? 7.824 -10.088 8.129 1.00 91.94 245 THR A CA 1
ATOM 2052 C C . THR A 1 245 ? 6.434 -10.072 8.760 1.00 91.94 245 THR A C 1
ATOM 2054 O O . THR A 1 245 ? 5.462 -10.395 8.082 1.00 91.94 245 THR A O 1
ATOM 2057 N N . VAL A 1 246 ? 6.302 -9.540 9.981 1.00 95.31 246 VAL A N 1
ATOM 2058 C CA . VAL A 1 246 ? 5.007 -9.461 10.680 1.00 95.31 246 VAL A CA 1
ATOM 2059 C C . VAL A 1 246 ? 3.990 -8.623 9.897 1.00 95.31 246 VAL A C 1
ATOM 2061 O O . VAL A 1 246 ? 2.828 -9.006 9.769 1.00 95.31 246 VAL A O 1
ATOM 2064 N N . TRP A 1 247 ? 4.412 -7.499 9.312 1.00 95.06 247 TRP A N 1
ATOM 2065 C CA . TRP A 1 247 ? 3.547 -6.673 8.464 1.00 95.06 247 TRP A CA 1
ATOM 2066 C C . TRP A 1 247 ? 3.040 -7.433 7.228 1.00 95.06 247 TRP A C 1
ATOM 2068 O O . TRP A 1 247 ? 1.887 -7.276 6.812 1.00 95.06 247 TRP A O 1
ATOM 2078 N N . THR A 1 248 ? 3.900 -8.249 6.620 1.00 91.44 248 THR A N 1
ATOM 2079 C CA . THR A 1 248 ? 3.555 -9.066 5.449 1.00 91.44 248 THR A CA 1
ATOM 2080 C C . THR A 1 248 ? 2.583 -10.181 5.826 1.00 91.44 248 THR A C 1
ATOM 2082 O O . THR A 1 248 ? 1.617 -10.411 5.094 1.00 91.44 248 THR A O 1
ATOM 2085 N N . ASP A 1 249 ? 2.771 -10.799 6.991 1.00 94.88 249 ASP A N 1
ATOM 2086 C CA . ASP A 1 249 ? 1.880 -11.832 7.521 1.00 94.88 249 ASP A CA 1
ATOM 2087 C C . ASP A 1 249 ? 0.481 -11.272 7.795 1.00 94.88 249 ASP A C 1
ATOM 2089 O O . ASP A 1 249 ? -0.503 -11.831 7.314 1.00 94.88 249 ASP A O 1
ATOM 2093 N N . ILE A 1 250 ? 0.380 -10.105 8.447 1.00 96.94 250 ILE A N 1
ATOM 2094 C CA . ILE A 1 250 ? -0.905 -9.425 8.690 1.00 96.94 250 ILE A CA 1
ATOM 2095 C C . ILE A 1 250 ? -1.659 -9.196 7.374 1.00 96.94 250 ILE A C 1
ATOM 2097 O O . ILE A 1 250 ? -2.847 -9.506 7.271 1.00 96.94 250 ILE A O 1
ATOM 2101 N N . ASN A 1 251 ? -0.980 -8.661 6.354 1.00 93.00 251 ASN A N 1
ATOM 2102 C CA . ASN A 1 251 ? -1.607 -8.413 5.053 1.00 93.00 251 ASN A CA 1
AT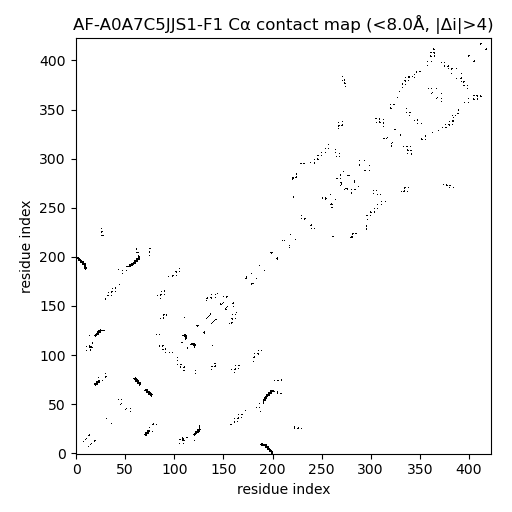OM 2103 C C . ASN A 1 251 ? -2.031 -9.707 4.358 1.00 93.00 251 ASN A C 1
ATOM 2105 O O . ASN A 1 251 ? -3.092 -9.749 3.736 1.00 93.00 251 ASN A O 1
ATOM 2109 N N . SER A 1 252 ? -1.211 -10.752 4.453 1.00 91.75 252 SER A N 1
ATOM 2110 C CA . SER A 1 252 ? -1.481 -12.042 3.820 1.00 91.75 252 SER A CA 1
ATOM 2111 C C . SER A 1 252 ? -2.677 -12.740 4.465 1.00 91.75 252 SER A C 1
ATOM 2113 O O . SER A 1 252 ? -3.561 -13.204 3.749 1.00 91.75 252 SER A O 1
ATOM 2115 N N . GLU A 1 253 ? -2.755 -12.752 5.799 1.00 95.38 253 GLU A N 1
ATOM 2116 C CA . GLU A 1 253 ? -3.881 -13.323 6.545 1.00 95.38 253 GLU A CA 1
ATOM 2117 C C . GLU A 1 253 ? -5.189 -12.566 6.280 1.00 95.38 253 GLU A C 1
ATOM 2119 O O . GLU A 1 253 ? -6.228 -13.188 6.053 1.00 95.38 253 GLU A O 1
ATOM 2124 N N . LEU A 1 254 ? -5.155 -11.229 6.260 1.00 96.12 254 LEU A N 1
ATOM 2125 C CA . LEU A 1 254 ? -6.334 -10.421 5.936 1.00 96.12 254 LEU A CA 1
ATOM 2126 C C . LEU A 1 254 ? -6.810 -10.683 4.505 1.00 96.12 254 LEU A C 1
ATOM 2128 O O . LEU A 1 254 ? -7.987 -10.975 4.300 1.00 96.12 254 LEU A O 1
ATOM 2132 N N . LYS A 1 255 ? -5.891 -10.667 3.532 1.00 92.06 255 LYS A N 1
ATOM 2133 C CA . LYS A 1 255 ? -6.210 -10.912 2.121 1.00 92.06 255 LYS A CA 1
ATOM 2134 C C . LYS A 1 255 ? -6.746 -12.324 1.885 1.00 92.06 255 LYS A C 1
ATOM 2136 O O . LYS A 1 255 ? -7.656 -12.486 1.084 1.00 92.06 255 LYS A O 1
ATOM 2141 N N . PHE A 1 256 ? -6.214 -13.332 2.579 1.00 92.88 256 PHE A N 1
ATOM 2142 C CA . PHE A 1 256 ? -6.718 -14.708 2.503 1.00 92.88 256 PHE A CA 1
ATOM 2143 C C . PHE A 1 256 ? -8.191 -14.818 2.929 1.00 92.88 256 PHE A C 1
ATOM 2145 O O . PHE A 1 256 ? -8.911 -15.672 2.423 1.00 92.88 256 PHE A O 1
ATOM 2152 N N . ASN A 1 257 ? -8.640 -13.943 3.832 1.00 93.38 257 ASN A N 1
ATOM 2153 C CA . ASN A 1 257 ? -10.021 -13.882 4.310 1.00 93.38 257 ASN A CA 1
ATOM 2154 C C . ASN A 1 257 ? -10.859 -12.787 3.614 1.00 93.38 257 ASN A C 1
ATOM 2156 O O . ASN A 1 257 ? -11.913 -12.420 4.129 1.00 93.38 257 ASN A O 1
ATOM 2160 N N . ASP A 1 258 ? -10.397 -12.248 2.478 1.00 93.12 258 ASP A N 1
ATOM 2161 C CA . ASP A 1 258 ? -11.049 -11.162 1.729 1.00 93.12 258 ASP A CA 1
ATOM 2162 C C . ASP A 1 258 ? -11.297 -9.881 2.556 1.00 93.12 258 ASP A C 1
ATOM 2164 O O . ASP A 1 258 ? -12.285 -9.165 2.369 1.00 93.12 258 ASP A O 1
ATOM 2168 N N . PHE A 1 259 ? -10.382 -9.566 3.478 1.00 94.06 259 PHE A N 1
ATOM 2169 C CA . PHE A 1 259 ? -10.408 -8.340 4.273 1.00 94.06 259 PHE A CA 1
ATOM 2170 C C . PHE A 1 259 ? -9.275 -7.391 3.889 1.00 94.06 259 PHE A C 1
ATOM 2172 O O . PHE A 1 259 ? -8.162 -7.806 3.565 1.00 94.06 259 PHE A O 1
ATOM 2179 N N . ASP A 1 260 ? -9.547 -6.091 3.975 1.00 91.62 260 ASP A N 1
ATOM 2180 C CA . ASP A 1 260 ? -8.554 -5.051 3.750 1.00 91.62 260 ASP A CA 1
ATOM 2181 C C . ASP A 1 260 ? -7.933 -4.556 5.072 1.00 91.62 260 ASP A C 1
ATOM 2183 O O . ASP A 1 260 ? -8.569 -4.517 6.133 1.00 91.62 260 ASP A O 1
ATOM 2187 N N . ILE A 1 261 ? -6.657 -4.168 5.005 1.00 93.81 261 ILE A N 1
ATOM 2188 C CA . ILE A 1 261 ? -5.896 -3.671 6.159 1.00 93.81 261 ILE A CA 1
ATOM 2189 C C . ILE A 1 261 ? -6.381 -2.296 6.644 1.00 93.81 261 ILE A C 1
ATOM 2191 O O . ILE A 1 261 ? -6.206 -1.973 7.819 1.00 93.81 261 ILE A O 1
ATOM 2195 N N . GLU A 1 262 ? -7.046 -1.505 5.797 1.00 92.94 262 GLU A N 1
ATOM 2196 C CA . GLU A 1 262 ? -7.550 -0.176 6.162 1.00 92.94 262 GLU A CA 1
ATOM 2197 C C . GLU A 1 262 ? -8.711 -0.268 7.154 1.00 92.94 262 GLU A C 1
ATOM 2199 O O . GLU A 1 262 ? -8.696 0.386 8.200 1.00 92.94 262 GLU A O 1
ATOM 2204 N N . SER A 1 263 ? -9.680 -1.137 6.878 1.00 94.50 263 SER A N 1
ATOM 2205 C CA . SER A 1 263 ? -10.809 -1.449 7.753 1.00 94.50 263 SER A CA 1
ATOM 2206 C C . SER A 1 263 ? -10.339 -2.027 9.089 1.00 94.50 263 SER A C 1
ATOM 2208 O O . SER A 1 263 ? -10.842 -1.633 10.150 1.00 94.50 263 SER A O 1
ATOM 2210 N N . MET A 1 264 ? -9.340 -2.918 9.061 1.00 97.56 264 MET A N 1
ATOM 2211 C CA . MET A 1 264 ? -8.742 -3.499 10.267 1.00 97.56 264 MET A CA 1
ATOM 2212 C C . MET A 1 264 ? -8.053 -2.420 11.117 1.00 97.56 264 MET A C 1
ATOM 2214 O O . MET A 1 264 ? -8.382 -2.271 12.296 1.00 97.56 264 MET A O 1
ATOM 2218 N N . LEU A 1 265 ? -7.181 -1.595 10.523 1.00 97.56 265 LEU A N 1
ATOM 2219 C CA . LEU A 1 265 ? -6.487 -0.517 11.238 1.00 97.56 265 LEU A CA 1
ATOM 2220 C C . LEU A 1 265 ? -7.437 0.591 11.708 1.00 97.56 265 LEU A C 1
ATOM 2222 O O . LEU A 1 265 ? -7.216 1.187 12.760 1.00 97.56 265 LEU A O 1
ATOM 2226 N N . THR A 1 266 ? -8.527 0.853 10.983 1.00 96.25 266 THR A N 1
ATOM 2227 C CA . THR A 1 266 ? -9.575 1.784 11.432 1.00 96.25 266 THR A CA 1
ATOM 2228 C C . THR A 1 266 ? -10.274 1.242 12.677 1.00 96.25 266 THR A C 1
ATOM 2230 O O . THR A 1 266 ? -10.491 1.976 13.642 1.00 96.25 266 THR A O 1
ATOM 2233 N N . THR A 1 267 ? -10.572 -0.058 12.697 1.00 97.62 267 THR A N 1
ATOM 2234 C CA . THR A 1 267 ? -11.149 -0.746 13.862 1.00 97.62 267 THR A CA 1
ATOM 2235 C C . THR A 1 267 ? -10.175 -0.726 15.051 1.00 97.62 267 THR A C 1
ATOM 2237 O O . THR A 1 267 ? -10.580 -0.452 16.183 1.00 97.62 267 THR A O 1
ATOM 2240 N N . TYR A 1 268 ? -8.876 -0.912 14.794 1.00 98.25 268 TYR A N 1
ATOM 2241 C CA . TYR A 1 268 ? -7.809 -0.784 15.792 1.00 98.25 268 TYR A CA 1
ATOM 2242 C C . TYR A 1 268 ? -7.687 0.637 16.353 1.00 98.25 268 TYR A C 1
ATOM 2244 O O . TYR A 1 268 ? -7.581 0.826 17.566 1.00 98.25 268 TYR A O 1
ATOM 2252 N N . LEU A 1 269 ? -7.781 1.660 15.499 1.00 97.81 269 LEU A N 1
ATOM 2253 C CA . LEU A 1 269 ? -7.789 3.051 15.941 1.00 97.81 269 LEU A CA 1
ATOM 2254 C C . LEU A 1 269 ? -8.967 3.311 16.887 1.00 97.81 269 LEU A C 1
ATOM 2256 O O . LEU A 1 269 ? -8.771 3.881 17.958 1.00 97.81 269 LEU A O 1
ATOM 2260 N N . TYR A 1 270 ? -10.171 2.841 16.546 1.00 97.69 270 TYR A N 1
ATOM 2261 C CA . TYR A 1 270 ? -11.344 2.971 17.415 1.00 97.69 270 TYR A CA 1
ATOM 2262 C C . TYR A 1 270 ? -11.108 2.302 18.772 1.00 97.69 270 TYR A C 1
ATOM 2264 O O . TYR A 1 270 ? -11.439 2.894 19.799 1.00 97.69 270 TYR A O 1
ATOM 2272 N N . TYR A 1 271 ? -10.481 1.124 18.800 1.00 97.50 271 TYR A N 1
ATOM 2273 C CA . TYR A 1 271 ? -10.037 0.484 20.040 1.00 97.50 271 TYR A CA 1
ATOM 2274 C C . TYR A 1 271 ? -9.068 1.374 20.845 1.00 97.50 271 TYR A C 1
ATOM 2276 O O . TYR A 1 271 ? -9.240 1.549 22.058 1.00 97.50 271 TYR A O 1
ATOM 2284 N N . LYS A 1 272 ? -8.070 1.986 20.200 1.00 96.81 272 LYS A N 1
ATOM 2285 C CA . LYS A 1 272 ? -7.088 2.847 20.875 1.00 96.81 272 LYS A CA 1
ATOM 2286 C C . LYS A 1 272 ? -7.724 4.104 21.475 1.00 96.81 272 LYS A C 1
ATOM 2288 O O . LYS A 1 272 ? -7.563 4.337 22.676 1.00 96.81 272 LYS A O 1
ATOM 2293 N N . ILE A 1 273 ? -8.498 4.864 20.697 1.00 95.94 273 ILE A N 1
ATOM 2294 C CA . ILE A 1 273 ? -9.004 6.184 21.123 1.00 95.94 273 ILE A CA 1
ATOM 2295 C C . ILE A 1 273 ? -10.412 6.168 21.730 1.00 95.94 273 ILE A C 1
ATOM 2297 O O . ILE A 1 273 ? -10.801 7.149 22.367 1.00 95.94 273 ILE A O 1
ATOM 2301 N N . ALA A 1 274 ? -11.190 5.098 21.524 1.00 95.00 274 ALA A N 1
ATOM 2302 C CA . ALA A 1 274 ? -12.583 4.935 21.964 1.00 95.00 274 ALA A CA 1
ATOM 2303 C C . ALA A 1 274 ? -13.484 6.159 21.689 1.00 95.00 274 ALA A C 1
ATOM 2305 O O . ALA A 1 274 ? -14.409 6.454 22.443 1.00 95.00 274 ALA A O 1
ATOM 2306 N N . THR A 1 275 ? -13.188 6.902 20.624 1.00 94.44 275 THR A N 1
ATOM 2307 C CA . THR A 1 275 ? -13.860 8.137 20.212 1.00 94.44 275 THR A CA 1
ATOM 2308 C C . THR A 1 275 ? -13.758 8.285 18.697 1.00 94.44 275 THR A C 1
ATOM 2310 O O . THR A 1 275 ? -13.108 7.487 18.023 1.00 94.44 275 THR A O 1
ATOM 2313 N N . ASN A 1 276 ? -14.432 9.286 18.131 1.00 90.38 276 ASN A N 1
ATOM 2314 C CA . ASN A 1 276 ? -14.328 9.536 16.701 1.00 90.38 276 ASN A CA 1
ATOM 2315 C C . ASN A 1 276 ? -12.950 10.127 16.360 1.00 90.38 276 ASN A C 1
ATOM 2317 O O . ASN A 1 276 ? -12.589 11.132 16.979 1.00 90.38 276 ASN A O 1
ATOM 2321 N N . PRO A 1 277 ? -12.247 9.596 15.344 1.00 89.44 277 PRO A N 1
ATOM 2322 C CA . PRO A 1 277 ? -11.034 10.220 14.820 1.00 89.44 277 PRO A CA 1
ATOM 2323 C C . PRO A 1 277 ? -11.285 11.684 14.433 1.00 89.44 277 PRO A C 1
ATOM 2325 O O . PRO A 1 277 ? -12.363 12.017 13.924 1.00 89.44 277 PRO A O 1
ATOM 2328 N N . LYS A 1 278 ? -10.316 12.565 14.690 1.00 86.12 278 LYS A N 1
ATOM 2329 C CA . LYS A 1 278 ? -10.367 13.990 14.312 1.00 86.12 278 LYS A CA 1
ATOM 2330 C C . LYS A 1 278 ? -9.543 14.281 13.062 1.00 86.12 278 LYS A C 1
ATOM 2332 O O . LYS A 1 278 ? -9.721 15.319 12.434 1.00 86.12 278 LYS A O 1
ATOM 2337 N N . SER A 1 279 ? -8.636 13.377 12.722 1.00 84.50 279 SER A N 1
ATOM 2338 C CA . SER A 1 279 ? -7.716 13.479 11.603 1.00 84.50 279 SER A CA 1
ATOM 2339 C C . SER A 1 279 ? -7.522 12.116 10.928 1.00 84.50 279 SER A C 1
ATOM 2341 O O . SER A 1 279 ? -8.207 11.141 11.249 1.00 84.50 279 SER A O 1
ATOM 2343 N N . ARG A 1 280 ? -6.631 12.073 9.934 1.00 82.19 280 ARG A N 1
ATOM 2344 C CA . ARG A 1 280 ? -6.310 10.870 9.159 1.00 82.19 280 ARG A CA 1
ATOM 2345 C C . ARG A 1 280 ? -5.722 9.773 10.065 1.00 82.19 280 ARG A C 1
ATOM 2347 O O . ARG A 1 280 ? -5.070 10.071 11.065 1.00 82.19 280 ARG A O 1
ATOM 2354 N N . LEU A 1 281 ? -5.961 8.514 9.698 1.00 87.69 281 LEU A N 1
ATOM 2355 C CA . LEU A 1 281 ? -5.649 7.323 10.499 1.00 87.69 281 LEU A CA 1
ATOM 2356 C C . LEU A 1 281 ? -4.191 7.260 10.980 1.00 87.69 281 LEU A C 1
ATOM 2358 O O . LEU A 1 281 ? -3.942 6.981 12.149 1.00 87.69 281 LEU A O 1
ATOM 2362 N N . ASP A 1 282 ? -3.239 7.560 10.101 1.00 84.19 282 ASP A N 1
ATOM 2363 C CA . ASP A 1 282 ? -1.804 7.584 10.396 1.00 84.19 282 ASP A CA 1
ATOM 2364 C C . ASP A 1 282 ? -1.441 8.623 11.453 1.00 84.19 282 ASP A C 1
ATOM 2366 O O . ASP A 1 282 ? -0.677 8.327 12.369 1.00 84.19 282 ASP A O 1
ATOM 2370 N N . LYS A 1 283 ? -2.016 9.828 11.356 1.00 85.62 283 LYS A N 1
ATOM 2371 C CA . LYS A 1 283 ? -1.760 10.920 12.298 1.00 85.62 283 LYS A CA 1
ATOM 2372 C C . LYS A 1 283 ? -2.291 10.564 13.681 1.00 85.62 283 LYS A C 1
ATOM 2374 O O . LYS A 1 283 ? -1.566 10.717 14.660 1.00 85.62 283 LYS A O 1
ATOM 2379 N N . GLU A 1 284 ? -3.520 10.055 13.759 1.00 91.88 284 GLU A N 1
ATOM 2380 C CA . GLU A 1 284 ? -4.124 9.628 15.026 1.00 91.88 284 GLU A CA 1
ATOM 2381 C C . GLU A 1 284 ? -3.330 8.493 15.681 1.00 91.88 284 GLU A C 1
ATOM 2383 O O . GLU A 1 284 ? -2.981 8.594 16.856 1.00 91.88 284 GLU A O 1
ATOM 2388 N N . LEU A 1 285 ? -2.994 7.438 14.928 1.00 94.75 285 LEU A N 1
ATOM 2389 C CA . LEU A 1 285 ? -2.219 6.313 15.459 1.00 94.75 285 LEU A CA 1
ATOM 2390 C C . LEU A 1 285 ? -0.812 6.746 15.881 1.00 94.75 285 LEU A C 1
ATOM 2392 O O . LEU A 1 285 ? -0.377 6.389 16.970 1.00 94.75 285 LEU A O 1
ATOM 2396 N N . SER A 1 286 ? -0.147 7.606 15.107 1.00 90.44 286 SER A N 1
ATOM 2397 C CA . SER A 1 286 ? 1.160 8.160 15.487 1.00 90.44 286 SER A CA 1
ATOM 2398 C C . SER A 1 286 ? 1.097 8.956 16.796 1.00 90.44 286 SER A C 1
ATOM 2400 O O . SER A 1 286 ? 2.008 8.871 17.618 1.00 90.44 286 SER A O 1
ATOM 2402 N N . ILE A 1 287 ? 0.027 9.731 17.023 1.00 91.44 287 ILE A N 1
ATOM 2403 C CA . ILE A 1 287 ? -0.186 10.455 18.289 1.00 91.44 287 ILE A CA 1
ATOM 2404 C C . ILE A 1 287 ? -0.402 9.469 19.444 1.00 91.44 287 ILE A C 1
ATOM 2406 O O . ILE A 1 287 ? 0.155 9.670 20.525 1.00 91.44 287 ILE A O 1
ATOM 2410 N N . VAL A 1 288 ? -1.192 8.412 19.223 1.00 95.06 288 VAL A N 1
ATOM 2411 C CA . VAL A 1 288 ? -1.427 7.351 20.214 1.00 95.06 288 VAL A CA 1
ATOM 2412 C C . VAL A 1 288 ? -0.112 6.680 20.602 1.00 95.06 288 VAL A C 1
ATOM 2414 O O . VAL A 1 288 ? 0.219 6.664 21.784 1.00 95.06 288 VAL A O 1
ATOM 2417 N N . PHE A 1 289 ? 0.665 6.205 19.631 1.00 95.00 289 PHE A N 1
ATOM 2418 C CA . PHE A 1 289 ? 1.915 5.483 19.873 1.00 95.00 289 PHE A CA 1
ATOM 2419 C C . PHE A 1 289 ? 2.946 6.340 20.612 1.00 95.00 289 PHE A C 1
ATOM 2421 O O . PHE A 1 289 ? 3.505 5.909 21.619 1.00 95.00 289 PHE A O 1
ATOM 2428 N N . LYS A 1 290 ? 3.097 7.614 20.219 1.00 91.38 290 LYS A N 1
ATOM 2429 C CA . LYS A 1 290 ? 3.955 8.574 20.936 1.00 91.38 290 LYS A CA 1
ATOM 2430 C C . LYS A 1 290 ? 3.521 8.788 22.386 1.00 91.38 290 LYS A C 1
ATOM 2432 O O . LYS A 1 290 ? 4.366 8.943 23.265 1.00 91.38 290 LYS A O 1
ATOM 2437 N N . LYS A 1 291 ? 2.211 8.818 22.651 1.00 93.69 291 LYS A N 1
ATOM 2438 C CA . LYS A 1 291 ? 1.670 8.967 24.010 1.00 93.69 291 LYS A CA 1
ATOM 2439 C C . LYS A 1 291 ? 1.874 7.704 24.850 1.00 93.69 291 LYS A C 1
ATOM 2441 O O . LYS A 1 291 ? 2.137 7.820 26.045 1.00 93.69 291 LYS A O 1
ATOM 2446 N N . GLU A 1 292 ? 1.727 6.532 24.241 1.00 93.19 292 GLU A N 1
ATOM 2447 C CA . GLU A 1 292 ? 1.901 5.229 24.893 1.00 93.19 292 GLU A CA 1
ATOM 2448 C C . GLU A 1 292 ? 3.383 4.856 25.074 1.00 93.19 292 GLU A C 1
ATOM 2450 O O . GLU A 1 292 ? 3.679 3.987 25.887 1.00 93.19 292 GLU A O 1
ATOM 2455 N N . LYS A 1 293 ? 4.305 5.579 24.415 1.00 91.25 293 LYS A N 1
ATOM 2456 C CA . LYS A 1 293 ? 5.762 5.353 24.442 1.00 91.25 293 LYS A CA 1
ATOM 2457 C C . LYS A 1 293 ? 6.157 3.939 24.001 1.00 91.25 293 LYS A C 1
ATOM 2459 O O . LYS A 1 293 ? 7.139 3.404 24.503 1.00 91.25 293 LYS A O 1
ATOM 2464 N N . GLN A 1 294 ? 5.377 3.357 23.096 1.00 87.75 294 GLN A N 1
ATOM 2465 C CA . GLN A 1 294 ? 5.671 2.050 22.520 1.00 87.75 294 GLN A CA 1
ATOM 2466 C C . GLN A 1 294 ? 6.737 2.189 21.438 1.00 87.75 294 GLN A C 1
ATOM 2468 O O . GLN A 1 294 ? 6.728 3.174 20.694 1.00 87.75 294 GLN A O 1
ATOM 2473 N N . ASP A 1 295 ? 7.616 1.199 21.334 1.00 92.38 295 ASP A N 1
ATOM 2474 C CA . ASP A 1 295 ? 8.508 1.083 20.183 1.00 92.38 295 ASP A CA 1
ATOM 2475 C C . ASP A 1 295 ? 7.808 0.417 18.984 1.00 92.38 295 ASP A C 1
ATOM 2477 O O . ASP A 1 295 ? 6.721 -0.161 19.084 1.00 92.38 295 ASP A O 1
ATOM 2481 N N . SER A 1 296 ? 8.440 0.499 17.815 1.00 93.81 296 SER A N 1
ATOM 2482 C CA . SER A 1 296 ? 7.873 -0.017 16.569 1.00 93.81 296 SER A CA 1
ATOM 2483 C C . SER A 1 296 ? 7.652 -1.540 16.543 1.00 93.81 296 SER A C 1
ATOM 2485 O O . SER A 1 296 ? 6.733 -1.998 15.854 1.00 93.81 296 SER A O 1
ATOM 2487 N N . LEU A 1 297 ? 8.422 -2.335 17.298 1.00 94.44 297 LEU A N 1
ATOM 2488 C CA . LEU A 1 297 ? 8.221 -3.786 17.405 1.00 94.44 297 LEU A CA 1
ATOM 2489 C C . LEU A 1 297 ? 7.066 -4.139 18.351 1.00 94.44 297 LEU A C 1
ATOM 2491 O O . LEU A 1 297 ? 6.268 -5.032 18.051 1.00 94.44 297 LEU A O 1
ATOM 2495 N N . GLU A 1 298 ? 6.917 -3.410 19.456 1.00 95.75 298 GLU A N 1
ATOM 2496 C CA . GLU A 1 298 ? 5.756 -3.523 20.341 1.00 95.75 298 GLU A CA 1
ATOM 2497 C C . GLU A 1 298 ? 4.462 -3.179 19.595 1.00 95.75 298 GLU A C 1
ATOM 2499 O O . GLU A 1 298 ? 3.480 -3.927 19.663 1.00 95.75 298 GLU A O 1
ATOM 2504 N N . ILE A 1 299 ? 4.482 -2.087 18.824 1.00 97.06 299 ILE A N 1
ATOM 2505 C CA . ILE A 1 299 ? 3.341 -1.622 18.031 1.00 97.06 299 ILE A CA 1
ATOM 2506 C C . ILE A 1 299 ? 2.918 -2.681 17.012 1.00 97.06 299 ILE A C 1
ATOM 2508 O O . ILE A 1 299 ? 1.736 -3.032 16.948 1.00 97.06 299 ILE A O 1
ATOM 2512 N N . ILE A 1 300 ? 3.851 -3.211 16.210 1.00 97.38 300 ILE A N 1
ATOM 2513 C CA . ILE A 1 300 ? 3.493 -4.181 15.166 1.00 97.38 300 ILE A CA 1
ATOM 2514 C C . ILE A 1 300 ? 3.022 -5.515 15.751 1.00 97.38 300 ILE A C 1
ATOM 2516 O O . ILE A 1 300 ? 2.116 -6.140 15.197 1.00 97.38 300 ILE A O 1
ATOM 2520 N N . ASN A 1 301 ? 3.561 -5.923 16.902 1.00 97.44 301 ASN A N 1
ATOM 2521 C CA . ASN A 1 301 ? 3.087 -7.099 17.622 1.00 97.44 301 ASN A CA 1
ATOM 2522 C C . ASN A 1 301 ? 1.657 -6.902 18.159 1.00 97.44 301 ASN A C 1
ATOM 2524 O O . ASN A 1 301 ? 0.820 -7.798 18.033 1.00 97.44 301 ASN A O 1
ATOM 2528 N N . GLU A 1 302 ? 1.329 -5.731 18.715 1.00 98.00 302 GLU A N 1
ATOM 2529 C CA . GLU A 1 302 ? -0.041 -5.429 19.151 1.00 98.00 302 GLU A CA 1
ATOM 2530 C C . GLU A 1 302 ? -1.018 -5.411 17.967 1.00 98.00 302 GLU A C 1
ATOM 2532 O O . GLU A 1 302 ? -2.077 -6.039 18.043 1.00 98.00 302 GLU A O 1
ATOM 2537 N N . ILE A 1 303 ? -0.640 -4.772 16.852 1.00 98.25 303 ILE A N 1
ATOM 2538 C CA . ILE A 1 303 ? -1.437 -4.760 15.615 1.00 98.25 303 ILE A CA 1
ATOM 2539 C C . ILE A 1 303 ? -1.652 -6.189 15.098 1.00 98.25 303 ILE A C 1
ATOM 2541 O O . ILE A 1 303 ? -2.772 -6.522 14.723 1.00 98.25 303 ILE A O 1
ATOM 2545 N N . SER A 1 304 ? -0.625 -7.046 15.121 1.00 98.31 304 SER A N 1
ATOM 2546 C CA . SER A 1 304 ? -0.734 -8.459 14.722 1.00 98.31 304 SER A CA 1
ATOM 2547 C C . SER A 1 304 ? -1.717 -9.236 15.600 1.00 98.31 304 SER A C 1
ATOM 2549 O O . SER A 1 304 ? -2.578 -9.970 15.116 1.00 98.31 304 SER A O 1
ATOM 2551 N N . ASN A 1 305 ? -1.650 -9.057 16.918 1.00 98.38 305 ASN A N 1
ATOM 2552 C CA . ASN A 1 305 ? -2.580 -9.725 17.826 1.00 98.38 305 ASN A CA 1
ATOM 2553 C C . ASN A 1 305 ? -4.015 -9.199 17.658 1.00 98.38 305 ASN A C 1
ATOM 2555 O O . ASN A 1 305 ? -4.978 -9.968 17.732 1.00 98.38 305 ASN A O 1
ATOM 2559 N N . PHE A 1 306 ? -4.171 -7.904 17.381 1.00 98.62 306 PHE A N 1
ATOM 2560 C CA . PHE A 1 306 ? -5.471 -7.309 17.102 1.00 98.62 306 PHE A CA 1
ATOM 2561 C C . PHE A 1 306 ? -6.042 -7.763 15.752 1.00 98.62 306 PHE A C 1
ATOM 2563 O O . PHE A 1 306 ? -7.236 -8.053 15.671 1.00 98.62 306 PHE A O 1
ATOM 2570 N N . SER A 1 307 ? -5.217 -7.893 14.706 1.00 98.56 307 SER A N 1
ATOM 2571 C CA . SER A 1 307 ? -5.665 -8.384 13.397 1.00 98.56 307 SER A CA 1
ATOM 2572 C C . SER A 1 307 ? -6.191 -9.815 13.491 1.00 98.56 307 SER A C 1
ATOM 2574 O O . SER A 1 307 ? -7.225 -10.121 12.900 1.00 98.56 307 SER A O 1
ATOM 2576 N N . LYS A 1 308 ? -5.570 -10.669 14.314 1.00 98.50 308 LYS A N 1
ATOM 2577 C CA . LYS A 1 308 ? -6.076 -12.021 14.601 1.00 98.50 308 LYS A CA 1
ATOM 2578 C C . LYS A 1 308 ? -7.449 -11.992 15.274 1.00 98.50 308 LYS A C 1
ATOM 2580 O O . LYS A 1 308 ? -8.342 -12.727 14.857 1.00 98.50 308 LYS A O 1
ATOM 2585 N N . ALA A 1 309 ? -7.659 -11.114 16.258 1.00 98.50 309 ALA A N 1
ATOM 2586 C CA . ALA A 1 309 ? -8.969 -10.933 16.895 1.00 98.50 309 ALA A CA 1
ATOM 2587 C C . ALA A 1 309 ? -10.034 -10.422 15.905 1.00 98.50 309 ALA A C 1
ATOM 2589 O O . ALA A 1 309 ? -11.181 -10.873 15.929 1.00 98.50 309 ALA A O 1
ATOM 2590 N N . TYR A 1 310 ? -9.647 -9.514 15.007 1.00 98.56 310 TYR A N 1
ATOM 2591 C CA . TYR A 1 310 ? -10.504 -8.981 13.948 1.00 98.56 310 TYR A CA 1
ATOM 2592 C C . TYR A 1 310 ? -10.929 -10.072 12.955 1.00 98.56 310 TYR A C 1
ATOM 2594 O O . TYR A 1 310 ? -12.120 -10.246 12.689 1.00 98.56 310 TYR A O 1
ATOM 2602 N N . ILE A 1 311 ? -9.970 -10.863 12.460 1.00 98.19 311 ILE A N 1
ATOM 2603 C CA . ILE A 1 311 ? -10.233 -11.997 11.565 1.00 98.19 311 ILE A CA 1
ATOM 2604 C C . ILE A 1 311 ? -11.118 -13.025 12.270 1.00 98.19 311 ILE A C 1
ATOM 2606 O O . ILE A 1 311 ? -12.113 -13.469 11.696 1.00 98.19 311 ILE A O 1
ATOM 2610 N N . GLN A 1 312 ? -10.815 -13.363 13.527 1.00 97.69 312 GLN A N 1
ATOM 2611 C CA . GLN A 1 312 ? -11.620 -14.289 14.321 1.00 97.69 312 GLN A CA 1
ATOM 2612 C C . GLN A 1 312 ? -13.080 -13.832 14.407 1.00 97.69 312 GLN A C 1
ATOM 2614 O O . GLN A 1 312 ? -13.977 -14.645 14.202 1.00 97.69 312 GLN A O 1
ATOM 2619 N N . LEU A 1 313 ? -13.345 -12.547 14.672 1.00 97.69 313 LEU A N 1
ATOM 2620 C CA . LEU A 1 313 ? -14.711 -12.021 14.733 1.00 97.69 313 LEU A CA 1
ATOM 2621 C C . LEU A 1 313 ? -15.447 -12.175 13.398 1.00 97.69 313 LEU A C 1
ATOM 2623 O O . LEU A 1 313 ? -16.595 -12.623 13.355 1.00 97.69 313 LEU A O 1
ATOM 2627 N N . LEU A 1 314 ? -14.804 -11.764 12.305 1.00 95.38 314 LEU A N 1
ATOM 2628 C CA . LEU A 1 314 ? -15.442 -11.695 10.991 1.00 95.38 314 LEU A CA 1
ATOM 2629 C C . LEU A 1 314 ? -15.566 -13.053 10.298 1.00 95.38 314 LEU A C 1
ATOM 2631 O O . LEU A 1 314 ? -16.392 -13.201 9.399 1.00 95.38 314 LEU A O 1
ATOM 2635 N N . THR A 1 315 ? -14.819 -14.057 10.743 1.00 95.62 315 THR A N 1
ATOM 2636 C CA . THR A 1 315 ? -14.942 -15.447 10.275 1.00 95.62 315 THR A CA 1
ATOM 2637 C C . THR A 1 315 ? -15.794 -16.310 11.208 1.00 95.62 315 THR A C 1
ATOM 2639 O O . THR A 1 315 ? -16.190 -17.412 10.835 1.00 95.62 315 THR A O 1
ATOM 2642 N N . MET A 1 316 ? -16.155 -15.801 12.394 1.00 94.94 316 MET A N 1
ATOM 2643 C CA . MET A 1 316 ? -16.945 -16.532 13.385 1.00 94.94 316 MET A CA 1
ATOM 2644 C C . MET A 1 316 ? -18.311 -16.962 12.836 1.00 94.94 316 MET A C 1
ATOM 2646 O O . MET A 1 316 ? -19.088 -16.137 12.345 1.00 94.94 316 MET A O 1
ATOM 2650 N N . ASN A 1 317 ? -18.624 -18.250 12.990 1.00 95.69 317 ASN A N 1
ATOM 2651 C CA . ASN A 1 317 ? -19.946 -18.808 12.727 1.00 95.69 317 ASN A CA 1
ATOM 2652 C C . ASN A 1 317 ? -20.839 -18.629 13.965 1.00 95.69 317 ASN A C 1
ATOM 2654 O O . ASN A 1 317 ? -20.958 -19.525 14.798 1.00 95.69 317 ASN A O 1
ATOM 2658 N N . ASP A 1 318 ? -21.412 -17.436 14.116 1.00 96.75 318 ASP A N 1
ATOM 2659 C CA . ASP A 1 318 ? -22.247 -17.070 15.260 1.00 96.75 318 ASP A CA 1
ATOM 2660 C C . ASP A 1 318 ? -23.510 -16.327 14.814 1.00 96.75 318 ASP A C 1
ATOM 2662 O O . ASP A 1 318 ? -23.456 -15.373 14.032 1.00 96.75 318 ASP A O 1
ATOM 2666 N N . LYS A 1 319 ? -24.662 -16.743 15.356 1.00 96.44 319 LYS A N 1
ATOM 2667 C CA . LYS A 1 319 ? -25.980 -16.207 14.983 1.00 96.44 319 LYS A CA 1
ATOM 2668 C C . LYS A 1 319 ? -26.106 -14.696 15.201 1.00 96.44 319 LYS A C 1
ATOM 2670 O O . LYS A 1 319 ? -26.694 -14.010 14.372 1.00 96.44 319 LYS A O 1
ATOM 2675 N N . HIS A 1 320 ? -25.547 -14.162 16.286 1.00 97.25 320 HIS A N 1
ATOM 2676 C CA . HIS A 1 320 ? -25.625 -12.739 16.603 1.00 97.25 320 HIS A CA 1
ATOM 2677 C C . HIS A 1 320 ? -24.709 -11.938 15.684 1.00 97.25 320 HIS A C 1
ATOM 2679 O O . HIS A 1 320 ? -25.103 -10.882 15.192 1.00 97.25 320 HIS A O 1
ATOM 2685 N N . ILE A 1 321 ? -23.514 -12.462 15.398 1.00 95.88 321 ILE A N 1
ATOM 2686 C CA . ILE A 1 321 ? -22.595 -11.852 14.434 1.00 95.88 321 ILE A CA 1
ATOM 2687 C C . ILE A 1 321 ? -23.237 -11.784 13.048 1.00 95.88 321 ILE A C 1
ATOM 2689 O O . ILE A 1 321 ? -23.184 -10.730 12.415 1.00 95.88 321 ILE A O 1
ATOM 2693 N N . PHE A 1 322 ? -23.907 -12.847 12.591 1.00 95.25 322 PHE A N 1
ATOM 2694 C CA . PHE A 1 322 ? -24.645 -12.804 11.327 1.00 95.25 322 PHE A CA 1
ATOM 2695 C C . PHE A 1 322 ? -25.721 -11.721 11.322 1.00 95.25 322 PHE A C 1
ATOM 2697 O O . PHE A 1 322 ? -25.778 -10.953 10.365 1.00 95.25 322 PHE A O 1
ATOM 2704 N N . CYS A 1 323 ? -26.507 -11.584 12.396 1.00 95.44 323 CYS A N 1
ATOM 2705 C CA . CYS A 1 323 ? -27.475 -10.492 12.512 1.00 95.44 323 CYS A CA 1
ATOM 2706 C C . CYS A 1 323 ? -26.798 -9.117 12.391 1.00 95.44 323 CYS A C 1
ATOM 2708 O O . CYS A 1 323 ? -27.288 -8.245 11.674 1.00 95.44 323 CYS A O 1
ATOM 2710 N N . LEU A 1 324 ? -25.661 -8.905 13.057 1.00 95.94 324 LEU A N 1
ATOM 2711 C CA . LEU A 1 324 ? -24.956 -7.620 13.035 1.00 95.94 324 LEU A CA 1
ATOM 2712 C C . LEU A 1 324 ? -24.373 -7.276 11.652 1.00 95.94 324 LEU A C 1
ATOM 2714 O O . LEU A 1 324 ? -24.320 -6.098 11.292 1.00 95.94 324 LEU A O 1
ATOM 2718 N N . ARG A 1 325 ? -23.992 -8.274 10.839 1.00 93.62 325 ARG A N 1
ATOM 2719 C CA . ARG A 1 325 ? -23.432 -8.067 9.485 1.00 93.62 325 ARG A CA 1
ATOM 2720 C C . ARG A 1 325 ? -24.392 -7.383 8.509 1.00 93.62 325 ARG A C 1
ATOM 2722 O O . ARG A 1 325 ? -23.908 -6.749 7.569 1.00 93.62 325 ARG A O 1
ATOM 2729 N N . TYR A 1 326 ? -25.703 -7.477 8.731 1.00 90.62 326 TYR A N 1
ATOM 2730 C CA . TYR A 1 326 ? -26.721 -6.819 7.899 1.00 90.62 326 TYR A CA 1
ATOM 2731 C C . TYR A 1 326 ? -26.907 -5.332 8.221 1.00 90.62 326 TYR A C 1
ATOM 2733 O O . TYR A 1 326 ? -27.492 -4.595 7.430 1.00 90.62 326 TYR A O 1
ATOM 2741 N N . LEU A 1 327 ? -26.382 -4.855 9.353 1.00 91.50 327 LEU A N 1
ATOM 2742 C CA . LEU A 1 327 ? -26.476 -3.446 9.719 1.00 91.50 327 LEU A CA 1
ATOM 2743 C C . LEU A 1 327 ? -25.524 -2.596 8.869 1.00 91.50 327 LEU A C 1
ATOM 2745 O O . LEU A 1 327 ? -24.351 -2.929 8.689 1.00 91.50 327 LEU A O 1
ATOM 2749 N N . LYS A 1 328 ? -26.007 -1.435 8.414 1.00 86.50 328 LYS A N 1
ATOM 2750 C CA . LYS A 1 328 ? -25.241 -0.501 7.570 1.00 86.50 328 LYS A CA 1
ATOM 2751 C C . LYS A 1 328 ? -23.958 0.008 8.241 1.00 86.50 328 LYS A C 1
ATOM 2753 O O . LYS A 1 328 ? -22.920 0.127 7.597 1.00 86.50 328 LYS A O 1
ATOM 2758 N N . HIS A 1 329 ? -24.006 0.306 9.540 1.00 87.44 329 HIS A N 1
ATOM 2759 C CA . HIS A 1 329 ? -22.907 0.952 10.270 1.00 87.44 329 HIS A CA 1
ATOM 2760 C C . HIS A 1 329 ? -22.037 -0.055 11.022 1.00 87.44 329 HIS A C 1
ATOM 2762 O O . HIS A 1 329 ? -22.005 -0.080 12.253 1.00 87.44 329 HIS A O 1
ATOM 2768 N N . LYS A 1 330 ? -21.320 -0.880 10.250 1.00 92.56 330 LYS A N 1
ATOM 2769 C CA . LYS A 1 330 ? -20.558 -2.029 10.762 1.00 92.56 330 LYS A CA 1
ATOM 2770 C C . LYS A 1 330 ? -19.441 -1.664 11.735 1.00 92.56 330 LYS A C 1
ATOM 2772 O O . LYS A 1 330 ? -19.184 -2.405 12.676 1.00 92.56 330 LYS A O 1
ATOM 2777 N N . ILE A 1 331 ? -18.814 -0.502 11.542 1.00 95.06 331 ILE A N 1
ATOM 2778 C CA . ILE A 1 331 ? -17.616 -0.093 12.287 1.00 95.06 331 ILE A CA 1
ATOM 2779 C C . ILE A 1 331 ? -17.800 -0.118 13.810 1.00 95.06 331 ILE A C 1
ATOM 2781 O O . ILE A 1 331 ? -16.881 -0.502 14.528 1.00 95.06 331 ILE A O 1
ATOM 2785 N N . TYR A 1 332 ? -18.983 0.242 14.319 1.00 96.50 332 TYR A N 1
ATOM 2786 C CA . TYR A 1 332 ? -19.213 0.361 15.758 1.00 96.50 332 TYR A CA 1
ATOM 2787 C C . TYR A 1 332 ? -19.255 -0.995 16.458 1.00 96.50 332 TYR A C 1
ATOM 2789 O O . TYR A 1 332 ? -18.446 -1.244 17.351 1.00 96.50 332 TYR A O 1
ATOM 2797 N N . TRP A 1 333 ? -20.152 -1.890 16.032 1.00 96.81 333 TRP A N 1
ATOM 2798 C CA . TRP A 1 333 ? -20.233 -3.224 16.625 1.00 96.81 333 TRP A CA 1
ATOM 2799 C C . TRP A 1 333 ? -18.961 -4.028 16.355 1.00 96.81 333 TRP A C 1
ATOM 2801 O O . TRP A 1 333 ? -18.536 -4.784 17.225 1.00 96.81 333 TRP A O 1
ATOM 2811 N N . ASN A 1 334 ? -18.322 -3.817 15.197 1.00 97.25 334 ASN A N 1
ATOM 2812 C CA . ASN A 1 334 ? -17.070 -4.476 14.847 1.00 97.25 334 ASN A CA 1
ATOM 2813 C C . ASN A 1 334 ? -15.944 -4.050 15.800 1.00 97.25 334 ASN A C 1
ATOM 2815 O O . ASN A 1 334 ? -15.268 -4.901 16.368 1.00 97.25 334 ASN A O 1
ATOM 2819 N N . SER A 1 335 ? -15.814 -2.749 16.086 1.00 98.12 335 SER A N 1
ATOM 2820 C CA . SER A 1 335 ? -14.831 -2.236 17.054 1.00 98.12 335 SER A CA 1
ATOM 2821 C C . SER A 1 335 ? -15.078 -2.755 18.467 1.00 98.12 335 SER A C 1
ATOM 2823 O O . SER A 1 335 ? -14.133 -3.158 19.143 1.00 98.12 335 SER A O 1
ATOM 2825 N N . ILE A 1 336 ? -16.339 -2.783 18.912 1.00 98.50 336 ILE A N 1
ATOM 2826 C CA . ILE A 1 336 ? -16.717 -3.273 20.245 1.00 98.50 336 ILE A CA 1
ATOM 2827 C C . ILE A 1 336 ? -16.371 -4.757 20.393 1.00 98.50 336 ILE A C 1
ATOM 2829 O O . ILE A 1 336 ? -15.711 -5.140 21.358 1.00 98.50 336 ILE A O 1
ATOM 2833 N N . LEU A 1 337 ? -16.796 -5.592 19.444 1.00 98.50 337 LEU A N 1
ATOM 2834 C CA . LEU A 1 337 ? -16.624 -7.040 19.541 1.00 98.50 337 LEU A CA 1
ATOM 2835 C C . LEU A 1 337 ? -15.196 -7.487 19.231 1.00 98.50 337 LEU A C 1
ATOM 2837 O O . LEU A 1 337 ? -14.708 -8.399 19.891 1.00 98.50 337 LEU A O 1
ATOM 2841 N N . THR A 1 338 ? -14.494 -6.813 18.318 1.00 98.56 338 THR A N 1
ATOM 2842 C CA . THR A 1 338 ? -13.067 -7.077 18.085 1.00 98.56 338 THR A CA 1
ATOM 2843 C C . THR A 1 338 ? -12.275 -6.754 19.345 1.00 98.56 338 THR A C 1
ATOM 2845 O O . THR A 1 338 ? -11.467 -7.566 19.785 1.00 98.56 338 THR A O 1
ATOM 2848 N N . THR A 1 339 ? -12.574 -5.622 19.996 1.00 98.56 339 THR A N 1
ATOM 2849 C CA . THR A 1 339 ? -11.978 -5.275 21.295 1.00 98.56 339 THR A CA 1
ATOM 2850 C C . THR A 1 339 ? -12.288 -6.334 22.347 1.00 98.56 339 THR A C 1
ATOM 2852 O O . THR A 1 339 ? -11.382 -6.750 23.059 1.00 98.56 339 THR A O 1
ATOM 2855 N N . ALA A 1 340 ? -13.539 -6.800 22.432 1.00 98.50 340 ALA A N 1
ATOM 2856 C CA . ALA A 1 340 ? -13.939 -7.830 23.387 1.00 98.50 340 ALA A CA 1
ATOM 2857 C C . ALA A 1 340 ? -13.154 -9.139 23.195 1.00 98.50 340 ALA A C 1
ATOM 2859 O O . ALA A 1 340 ? -12.697 -9.716 24.179 1.00 98.50 340 ALA A O 1
ATOM 2860 N N . ILE A 1 341 ? -12.949 -9.584 21.949 1.00 98.44 341 ILE A N 1
ATOM 2861 C CA . ILE A 1 341 ? -12.113 -10.756 21.646 1.00 98.44 341 ILE A CA 1
ATOM 2862 C C . ILE A 1 341 ? -10.653 -10.481 22.020 1.00 98.44 341 ILE A C 1
ATOM 2864 O O . ILE A 1 341 ? -10.042 -11.282 22.726 1.00 98.44 341 ILE A O 1
ATOM 2868 N N . PHE A 1 342 ? -10.112 -9.336 21.597 1.00 98.44 342 PHE A N 1
ATOM 2869 C CA . PHE A 1 342 ? -8.712 -8.965 21.796 1.00 98.44 342 PHE A CA 1
ATOM 2870 C C . PHE A 1 342 ? -8.308 -8.941 23.277 1.00 98.44 342 PHE A C 1
ATOM 2872 O O . PHE A 1 342 ? -7.291 -9.520 23.653 1.00 98.44 342 PHE A O 1
ATOM 2879 N N . ILE A 1 343 ? -9.136 -8.344 24.140 1.00 97.56 343 ILE A N 1
ATOM 2880 C CA . ILE A 1 343 ? -8.876 -8.276 25.589 1.00 97.56 343 ILE A CA 1
ATOM 2881 C C . ILE A 1 343 ? -9.377 -9.509 26.358 1.00 97.56 343 ILE A C 1
ATOM 2883 O O . ILE A 1 343 ? -9.262 -9.545 27.583 1.00 97.56 343 ILE A O 1
ATOM 2887 N N . LYS A 1 344 ? -9.963 -10.500 25.670 1.00 97.62 344 LYS A N 1
ATOM 2888 C CA . LYS A 1 344 ? -10.586 -11.695 26.267 1.00 97.62 344 LYS A CA 1
ATOM 2889 C C . LYS A 1 344 ? -11.681 -11.351 27.289 1.00 97.62 344 LYS A C 1
ATOM 2891 O O . LYS A 1 344 ? -11.691 -11.850 28.416 1.00 97.62 344 LYS A O 1
ATOM 2896 N N . TYR A 1 345 ? -12.605 -10.479 26.893 1.00 98.12 345 TYR A N 1
ATOM 2897 C CA . TYR A 1 345 ? -13.735 -10.048 27.712 1.00 98.12 345 TYR A CA 1
ATOM 2898 C C . TYR A 1 345 ? -14.612 -11.238 28.131 1.00 98.12 345 TYR A C 1
ATOM 2900 O O . TYR A 1 345 ? -15.058 -12.019 27.290 1.00 98.12 345 TYR A O 1
ATOM 2908 N N . LYS A 1 346 ? -14.876 -11.364 29.438 1.00 95.44 346 LYS A N 1
ATOM 2909 C CA . LYS A 1 346 ? -15.489 -12.565 30.035 1.00 95.44 346 LYS A CA 1
ATOM 2910 C C . LYS A 1 346 ? -16.916 -12.833 29.546 1.00 95.44 346 LYS A C 1
ATOM 2912 O O . LYS A 1 346 ? -17.258 -13.979 29.279 1.00 95.44 346 LYS A O 1
ATOM 2917 N N . ASP A 1 347 ? -17.721 -11.785 29.373 1.00 96.62 347 ASP A N 1
ATOM 2918 C CA . ASP A 1 347 ? -19.156 -11.895 29.071 1.00 96.62 347 ASP A CA 1
ATOM 2919 C C . ASP A 1 347 ? -19.471 -11.674 27.580 1.00 96.62 347 ASP A C 1
ATOM 2921 O O . ASP A 1 347 ? -20.498 -11.092 27.220 1.00 96.62 347 ASP A O 1
ATOM 2925 N N . ILE A 1 348 ? -18.579 -12.113 26.684 1.00 96.94 348 ILE A N 1
ATOM 2926 C CA . ILE A 1 348 ? -18.706 -11.853 25.242 1.00 96.94 348 ILE A CA 1
ATOM 2927 C C . ILE A 1 348 ? -20.002 -12.408 24.636 1.00 96.94 348 ILE A C 1
ATOM 2929 O O . ILE A 1 348 ? -20.613 -11.753 23.791 1.00 96.94 348 ILE A O 1
ATOM 2933 N N . GLU A 1 349 ? -20.469 -13.571 25.097 1.00 96.75 349 GLU A N 1
ATOM 2934 C CA . GLU A 1 349 ? -21.724 -14.167 24.623 1.00 96.75 349 GLU A CA 1
ATOM 2935 C C . GLU A 1 349 ? -22.923 -13.267 24.920 1.00 96.75 349 GLU A C 1
ATOM 2937 O O . GLU A 1 349 ? -23.741 -12.994 24.038 1.00 96.75 349 GLU A O 1
ATOM 2942 N N . LYS A 1 350 ? -22.986 -12.719 26.139 1.00 97.81 350 LYS A N 1
ATOM 2943 C CA . LYS A 1 350 ? -24.067 -11.812 26.523 1.00 97.81 350 LYS A CA 1
ATOM 2944 C C . LYS A 1 350 ? -23.935 -10.452 25.843 1.00 97.81 350 LYS A C 1
ATOM 2946 O O . LYS A 1 350 ? -24.942 -9.857 25.464 1.00 97.81 350 LYS A O 1
ATOM 2951 N N . LEU A 1 351 ? -22.707 -9.979 25.636 1.00 98.25 351 LEU A N 1
ATOM 2952 C CA . LEU A 1 351 ? -22.441 -8.746 24.899 1.00 98.25 351 LEU A CA 1
ATOM 2953 C C . LEU A 1 351 ? -22.949 -8.828 23.453 1.00 98.25 351 LEU A C 1
ATOM 2955 O O . LEU A 1 351 ? -23.609 -7.895 22.998 1.00 98.25 351 LEU A O 1
ATOM 2959 N N . LYS A 1 352 ? -22.705 -9.943 22.749 1.00 97.94 352 LYS A N 1
ATOM 2960 C CA . LYS A 1 352 ? -23.221 -10.175 21.388 1.00 97.94 352 LYS A CA 1
ATOM 2961 C C . LYS A 1 352 ? -24.747 -10.061 21.329 1.00 97.94 352 LYS A C 1
ATOM 2963 O O . LYS A 1 352 ? -25.273 -9.330 20.490 1.00 97.94 352 LYS A O 1
ATOM 2968 N N . GLU A 1 353 ? -25.448 -10.733 22.243 1.00 97.88 353 GLU A N 1
ATOM 2969 C CA . GLU A 1 353 ? -26.913 -10.685 22.346 1.00 97.88 353 GLU A CA 1
ATOM 2970 C C . GLU A 1 353 ? -27.422 -9.252 22.586 1.00 97.88 353 GLU A C 1
ATOM 2972 O O . GLU A 1 353 ? -28.313 -8.773 21.880 1.00 97.88 353 GLU A O 1
ATOM 2977 N N . LEU A 1 354 ? -26.817 -8.535 23.540 1.00 97.94 354 LEU A N 1
ATOM 2978 C CA . LEU A 1 354 ? -27.197 -7.159 23.866 1.00 97.94 354 LEU A CA 1
ATOM 2979 C C . LEU A 1 354 ? -26.957 -6.191 22.704 1.00 97.94 354 LEU A C 1
ATOM 2981 O O . LEU A 1 354 ? -27.795 -5.325 22.456 1.00 97.94 354 LEU A O 1
ATOM 2985 N N . LEU A 1 355 ? -25.851 -6.337 21.968 1.00 98.00 355 LEU A N 1
ATOM 2986 C CA . LEU A 1 355 ? -25.567 -5.495 20.805 1.00 98.00 355 LEU A CA 1
ATOM 2987 C C . LEU A 1 355 ? -26.590 -5.710 19.690 1.00 98.00 355 LEU A C 1
ATOM 2989 O O . LEU A 1 355 ? -27.049 -4.725 19.112 1.00 98.00 355 LEU A O 1
ATOM 2993 N N . VAL A 1 356 ? -26.991 -6.959 19.417 1.00 97.56 356 VAL A N 1
ATOM 2994 C CA . VAL A 1 356 ? -28.079 -7.241 18.465 1.00 97.56 356 VAL A CA 1
ATOM 2995 C C . VAL A 1 356 ? -29.344 -6.512 18.901 1.00 97.56 356 VAL A C 1
ATOM 2997 O O . VAL A 1 356 ? -29.887 -5.729 18.124 1.00 97.56 356 VAL A O 1
ATOM 3000 N N . GLY A 1 357 ? -29.766 -6.688 20.157 1.00 96.25 357 GLY A N 1
ATOM 3001 C CA . GLY A 1 357 ? -30.958 -6.025 20.683 1.00 96.25 357 GLY A CA 1
ATOM 3002 C C . GLY A 1 357 ? -30.880 -4.497 20.602 1.00 96.25 357 GLY A C 1
ATOM 3003 O O . GLY A 1 357 ? -31.833 -3.850 20.172 1.00 96.25 357 GLY A O 1
ATOM 3004 N N . TYR A 1 358 ? -29.752 -3.900 20.982 1.00 97.44 358 TYR A N 1
ATOM 3005 C CA . TYR A 1 358 ? -29.566 -2.449 20.974 1.00 97.44 358 TYR A CA 1
ATOM 3006 C C . TYR A 1 358 ? -29.578 -1.860 19.557 1.00 97.44 358 TYR A C 1
ATOM 3008 O O . TYR A 1 358 ? -30.296 -0.889 19.292 1.00 97.44 358 TYR A O 1
ATOM 3016 N N . TYR A 1 359 ? -28.796 -2.428 18.634 1.00 96.94 359 TYR A N 1
ATOM 3017 C CA . TYR A 1 359 ? -28.683 -1.875 17.287 1.00 96.94 359 TYR A CA 1
ATOM 3018 C C . TYR A 1 359 ? -29.934 -2.113 16.445 1.00 96.94 359 TYR A C 1
ATOM 3020 O O . TYR A 1 359 ? -30.326 -1.202 15.720 1.00 96.94 359 TYR A O 1
ATOM 3028 N N . TYR A 1 360 ? -30.592 -3.273 16.558 1.00 95.06 360 TYR A N 1
ATOM 3029 C CA . TYR A 1 360 ? -31.831 -3.522 15.815 1.00 95.06 360 TYR A CA 1
ATOM 3030 C C . TYR A 1 360 ? -32.980 -2.644 16.303 1.00 95.06 360 TYR A C 1
ATOM 3032 O O . TYR A 1 360 ? -33.693 -2.099 15.471 1.00 95.06 360 TYR A O 1
ATOM 3040 N N . GLN A 1 361 ? -33.117 -2.412 17.614 1.00 95.06 361 GLN A N 1
ATOM 3041 C CA . GLN A 1 361 ? -34.122 -1.465 18.114 1.00 95.06 361 GLN A CA 1
ATOM 3042 C C . GLN A 1 361 ? -33.922 -0.066 17.530 1.00 95.06 361 GLN A C 1
ATOM 3044 O O . GLN A 1 361 ? -34.878 0.576 17.100 1.00 95.06 361 GLN A O 1
ATOM 3049 N N . ASN A 1 362 ? -32.676 0.409 17.488 1.00 94.69 362 ASN A N 1
ATOM 3050 C CA . ASN A 1 362 ? -32.353 1.689 16.866 1.00 94.69 362 ASN A CA 1
ATOM 3051 C C . ASN A 1 362 ? -32.621 1.690 15.355 1.00 94.69 362 ASN A C 1
ATOM 3053 O O . ASN A 1 362 ? -33.236 2.633 14.865 1.00 94.69 362 ASN A O 1
ATOM 3057 N N . TRP A 1 363 ? -32.204 0.652 14.628 1.00 92.25 363 TRP A N 1
ATOM 3058 C CA . TRP A 1 363 ? -32.422 0.553 13.183 1.00 92.25 363 TRP A CA 1
ATOM 3059 C C . TRP A 1 363 ? -33.912 0.555 12.827 1.00 92.25 363 TRP A C 1
ATOM 3061 O O . TRP A 1 363 ? -34.343 1.382 12.029 1.00 92.25 363 TRP A O 1
ATOM 3071 N N . ILE A 1 364 ? -34.705 -0.279 13.502 1.00 90.81 364 ILE A N 1
ATOM 3072 C CA . ILE A 1 364 ? -36.164 -0.345 13.349 1.00 90.81 364 ILE A CA 1
ATOM 3073 C C . ILE A 1 364 ? -36.790 1.016 13.711 1.00 90.81 364 ILE A C 1
ATOM 3075 O O . ILE A 1 364 ? -37.635 1.553 13.008 1.00 90.81 364 ILE A O 1
ATOM 3079 N N . SER A 1 365 ? -36.297 1.694 14.741 1.00 90.38 365 SER A N 1
ATOM 3080 C CA . SER A 1 365 ? -36.826 3.018 15.102 1.00 90.38 365 SER A CA 1
ATOM 3081 C C . SER A 1 365 ? -36.404 4.152 14.148 1.00 90.38 365 SER A C 1
ATOM 3083 O O . SER A 1 365 ? -36.579 5.323 14.490 1.00 90.38 365 SER A O 1
ATOM 3085 N N . GLY A 1 366 ? -35.772 3.850 13.006 1.00 88.56 366 GLY A N 1
ATOM 3086 C CA . GLY A 1 366 ? -35.276 4.842 12.049 1.00 88.56 366 GLY A CA 1
ATOM 3087 C C . GLY A 1 366 ? -34.146 5.715 12.605 1.00 88.56 366 GLY A C 1
ATOM 3088 O O . GLY A 1 366 ? -33.957 6.855 12.174 1.00 88.56 366 GLY A O 1
ATOM 3089 N N . ALA A 1 367 ? -33.405 5.227 13.605 1.00 89.00 367 ALA A N 1
ATOM 3090 C CA . ALA A 1 367 ? -32.329 5.987 14.223 1.00 89.00 367 ALA A CA 1
ATOM 3091 C C . ALA A 1 367 ? -31.167 6.208 13.246 1.00 89.00 367 ALA A C 1
ATOM 3093 O O . ALA A 1 367 ? -30.661 5.284 12.610 1.00 89.00 367 ALA A O 1
ATOM 3094 N N . THR A 1 368 ? -30.672 7.444 13.196 1.00 89.94 368 THR A N 1
ATOM 3095 C CA . THR A 1 368 ? -29.462 7.782 12.444 1.00 89.94 368 THR A CA 1
ATOM 3096 C C . THR A 1 368 ? -28.198 7.397 13.216 1.00 89.94 368 THR A C 1
ATOM 3098 O O . THR A 1 368 ? -28.213 7.223 14.438 1.00 89.94 368 THR A O 1
ATOM 3101 N N . VAL A 1 369 ? -27.054 7.360 12.523 1.00 87.81 369 VAL A N 1
ATOM 3102 C CA . VAL A 1 369 ? -25.728 7.149 13.140 1.00 87.81 369 VAL A CA 1
ATOM 3103 C C . VAL A 1 369 ? -25.491 8.065 14.331 1.00 87.81 369 VAL A C 1
ATOM 3105 O O . VAL A 1 369 ? -24.959 7.627 15.348 1.00 87.81 369 VAL A O 1
ATOM 3108 N N . ALA A 1 370 ? -25.898 9.331 14.226 1.00 89.56 370 ALA A N 1
ATOM 3109 C CA . ALA A 1 370 ? -25.678 10.324 15.270 1.00 89.56 370 ALA A CA 1
ATOM 3110 C C . ALA A 1 370 ? -26.281 9.899 16.623 1.00 89.56 370 ALA A C 1
ATOM 3112 O O . ALA A 1 370 ? -25.694 10.186 17.665 1.00 89.56 370 ALA A O 1
ATOM 3113 N N . ARG A 1 371 ? -27.400 9.159 16.610 1.00 92.38 371 ARG A N 1
ATOM 3114 C CA . ARG A 1 371 ? -28.105 8.680 17.810 1.00 92.38 371 ARG A CA 1
ATOM 3115 C C . ARG A 1 371 ? -27.393 7.521 18.509 1.00 92.38 371 ARG A C 1
ATOM 3117 O O . ARG A 1 371 ? -27.432 7.444 19.735 1.00 92.38 371 ARG A O 1
ATOM 3124 N N . ILE A 1 372 ? -26.714 6.658 17.753 1.00 94.00 372 ILE A N 1
ATOM 3125 C CA . ILE A 1 372 ? -26.032 5.463 18.283 1.00 94.00 372 ILE A CA 1
ATOM 3126 C C . ILE A 1 372 ? -24.525 5.654 18.484 1.00 94.00 372 ILE A C 1
ATOM 3128 O O . ILE A 1 372 ? -23.897 4.894 19.222 1.00 94.00 372 ILE A O 1
ATOM 3132 N N . LYS A 1 373 ? -23.924 6.664 17.844 1.00 94.62 373 LYS A N 1
ATOM 3133 C CA . LYS A 1 373 ? -22.471 6.879 17.799 1.00 94.62 373 LYS A CA 1
ATOM 3134 C C . LYS A 1 373 ? -21.851 7.042 19.185 1.00 94.62 373 LYS A C 1
ATOM 3136 O O . LYS A 1 373 ? -20.928 6.307 19.524 1.00 94.62 373 LYS A O 1
ATOM 3141 N N . GLN A 1 374 ? -22.354 7.979 19.992 1.00 95.19 374 GLN A N 1
ATOM 3142 C CA . GLN A 1 374 ? -21.771 8.251 21.312 1.00 95.19 374 GLN A CA 1
ATOM 3143 C C . GLN A 1 374 ? -21.906 7.046 22.248 1.00 95.19 374 GLN A C 1
ATOM 3145 O O . GLN A 1 374 ? -20.946 6.669 22.911 1.00 95.19 374 GLN A O 1
ATOM 3150 N N . THR A 1 375 ? -23.071 6.401 22.258 1.00 96.69 375 THR A N 1
ATOM 3151 C CA . THR A 1 375 ? -23.304 5.207 23.076 1.00 96.69 375 THR A CA 1
ATOM 3152 C C . THR A 1 375 ? -22.432 4.040 22.629 1.00 96.69 375 THR A C 1
ATOM 3154 O O . THR A 1 375 ? -21.883 3.345 23.473 1.00 96.69 375 THR A O 1
ATOM 3157 N N . SER A 1 376 ? -22.200 3.873 21.324 1.00 97.56 376 SER A N 1
ATOM 3158 C CA . SER A 1 376 ? -21.261 2.865 20.816 1.00 97.56 376 SER A CA 1
ATOM 3159 C C . SER A 1 376 ? -19.835 3.089 21.333 1.00 97.56 376 SER A C 1
ATOM 3161 O O . SER A 1 376 ? -19.171 2.137 21.733 1.00 97.56 376 SER A O 1
ATOM 3163 N N . PHE A 1 377 ? -19.374 4.342 21.393 1.00 97.81 377 PHE A N 1
ATOM 3164 C CA . PHE A 1 377 ? -18.075 4.676 21.985 1.00 97.81 377 PHE A CA 1
ATOM 3165 C C . PHE A 1 377 ? -18.033 4.451 23.499 1.00 97.81 377 PHE A C 1
ATOM 3167 O O . PHE A 1 377 ? -17.036 3.942 24.011 1.00 97.81 377 PHE A O 1
ATOM 3174 N N . ASN A 1 378 ? -19.114 4.764 24.217 1.00 97.81 378 ASN A N 1
ATOM 3175 C CA . ASN A 1 378 ? -19.211 4.475 25.647 1.00 97.81 378 ASN A CA 1
ATOM 3176 C C . ASN A 1 378 ? -19.137 2.966 25.917 1.00 97.81 378 ASN A C 1
ATOM 3178 O O . ASN A 1 378 ? -18.384 2.543 26.792 1.00 97.81 378 ASN A O 1
ATOM 3182 N N . ILE A 1 379 ? -19.858 2.155 25.132 1.00 98.25 379 ILE A N 1
ATOM 3183 C CA . ILE A 1 379 ? -19.817 0.690 25.219 1.00 98.25 379 ILE A CA 1
ATOM 3184 C C . ILE A 1 379 ? -18.403 0.186 24.927 1.00 98.25 379 ILE A C 1
ATOM 3186 O O . ILE A 1 379 ? -17.862 -0.592 25.705 1.00 98.25 379 ILE A O 1
ATOM 3190 N N . LEU A 1 380 ? -17.771 0.665 23.853 1.00 98.19 380 LEU A N 1
ATOM 3191 C CA . LEU A 1 380 ? -16.394 0.310 23.511 1.00 98.19 380 LEU A CA 1
ATOM 3192 C C . LEU A 1 380 ? -15.422 0.625 24.658 1.00 98.19 380 LEU A C 1
ATOM 3194 O O . LEU A 1 380 ? -14.614 -0.221 25.038 1.00 98.19 380 LEU A O 1
ATOM 3198 N N . LYS A 1 381 ? -15.535 1.816 25.257 1.00 98.00 381 LYS A N 1
ATOM 3199 C CA . LYS A 1 381 ? -14.736 2.218 26.419 1.00 98.00 381 LYS A CA 1
ATOM 3200 C C . LYS A 1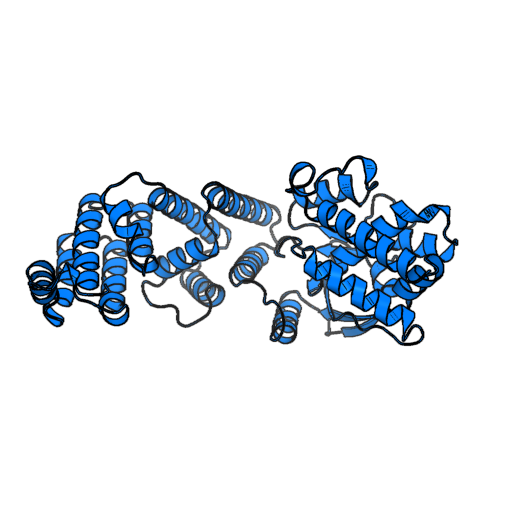 381 ? -15.006 1.325 27.633 1.00 98.00 381 LYS A C 1
ATOM 3202 O O . LYS A 1 381 ? -14.067 0.972 28.340 1.00 98.00 381 LYS A O 1
ATOM 3207 N N . ALA A 1 382 ? -16.261 0.954 27.875 1.00 97.75 382 ALA A N 1
ATOM 3208 C CA . ALA A 1 382 ? -16.640 0.075 28.975 1.00 97.75 382 ALA A CA 1
ATOM 3209 C C . ALA A 1 382 ? -16.071 -1.340 28.804 1.00 97.75 382 ALA A C 1
ATOM 3211 O O . ALA A 1 382 ? -15.493 -1.872 29.750 1.00 97.75 382 ALA A O 1
ATOM 3212 N N . VAL A 1 383 ? -16.148 -1.897 27.591 1.00 98.00 383 VAL A N 1
ATOM 3213 C CA . VAL A 1 383 ? -15.512 -3.174 27.243 1.00 98.00 383 VAL A CA 1
ATOM 3214 C C . VAL A 1 383 ? -14.004 -3.079 27.451 1.00 98.00 383 VAL A C 1
ATOM 3216 O O . VAL A 1 383 ? -13.455 -3.896 28.175 1.00 98.00 383 VAL A O 1
ATOM 3219 N N . LYS A 1 384 ? -13.338 -2.045 26.918 1.00 95.88 384 LYS A N 1
ATOM 3220 C CA . LYS A 1 384 ? -11.885 -1.838 27.072 1.00 95.88 384 LYS A CA 1
ATOM 3221 C C . LYS A 1 384 ? -11.435 -1.756 28.537 1.00 95.88 384 LYS A C 1
ATOM 3223 O O . LYS A 1 384 ? -10.355 -2.226 28.870 1.00 95.88 384 LYS A O 1
ATOM 3228 N N . LEU A 1 385 ? -12.261 -1.180 29.412 1.00 96.44 385 LEU A N 1
ATOM 3229 C CA . LEU A 1 385 ? -12.024 -1.113 30.861 1.00 96.44 385 LEU A CA 1
ATOM 3230 C C . LEU A 1 385 ? -12.459 -2.384 31.614 1.00 96.44 385 LEU A C 1
ATOM 3232 O O . LEU A 1 385 ? -12.443 -2.395 32.842 1.00 96.44 385 LEU A O 1
ATOM 3236 N N . ASN A 1 386 ? -12.857 -3.436 30.894 1.00 96.62 386 ASN A N 1
ATOM 3237 C CA . ASN A 1 386 ? -13.335 -4.712 31.421 1.00 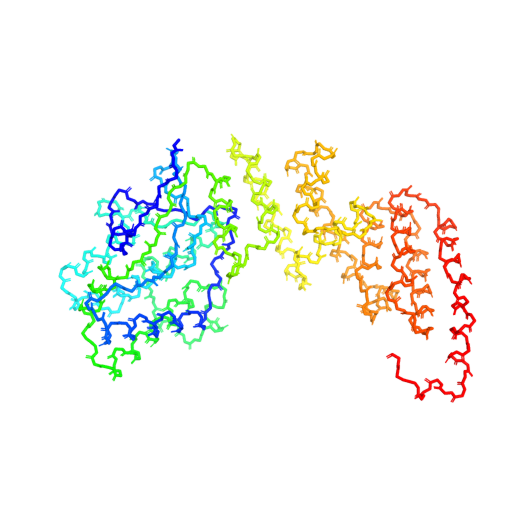96.62 386 ASN A CA 1
ATOM 3238 C C . ASN A 1 386 ? -14.484 -4.562 32.439 1.00 96.62 386 ASN A C 1
ATOM 3240 O O . ASN A 1 386 ? -14.551 -5.286 33.434 1.00 96.62 386 ASN A O 1
ATOM 3244 N N . LYS A 1 387 ? -15.379 -3.592 32.201 1.00 97.56 387 LYS A N 1
ATOM 3245 C CA . LYS A 1 387 ? -16.565 -3.347 33.033 1.00 97.56 387 LYS A CA 1
ATOM 3246 C C . LYS A 1 387 ? -17.549 -4.510 32.976 1.00 97.56 387 LYS A C 1
ATOM 3248 O O . LYS A 1 387 ? -17.574 -5.263 32.004 1.00 97.56 387 LYS A O 1
ATOM 3253 N N . SER A 1 388 ? -18.404 -4.628 33.987 1.00 97.69 388 SER A N 1
ATOM 3254 C CA . SER A 1 388 ? -19.426 -5.678 34.025 1.00 97.69 388 SER A CA 1
ATOM 3255 C C . SER A 1 388 ? -20.460 -5.529 32.901 1.00 97.69 388 SER A C 1
ATOM 3257 O O . SER A 1 388 ? -20.743 -4.423 32.427 1.00 97.69 388 SER A O 1
ATOM 3259 N N . ILE A 1 389 ? -21.077 -6.642 32.496 1.00 97.75 389 ILE A N 1
ATOM 3260 C CA . ILE A 1 389 ? -22.117 -6.624 31.461 1.00 97.75 389 ILE A CA 1
ATOM 3261 C C . ILE A 1 389 ? -23.340 -5.778 31.858 1.00 97.75 389 ILE A C 1
ATOM 3263 O O . ILE A 1 389 ? -23.973 -5.159 31.001 1.00 97.75 389 ILE A O 1
ATOM 3267 N N . GLU A 1 390 ? -23.650 -5.685 33.156 1.00 97.56 390 GLU A N 1
ATOM 3268 C CA . GLU A 1 390 ? -24.754 -4.855 33.649 1.00 97.56 390 GLU A CA 1
ATOM 3269 C C . GLU A 1 390 ? -24.451 -3.354 33.515 1.00 97.56 390 GLU A C 1
ATOM 3271 O O . GLU A 1 390 ? -25.342 -2.595 33.136 1.00 97.56 390 GLU A O 1
ATOM 3276 N N . GLU A 1 391 ? -23.202 -2.911 33.704 1.00 96.75 391 GLU A N 1
ATOM 3277 C CA . GLU A 1 391 ? -22.814 -1.519 33.419 1.00 96.75 391 GLU A CA 1
ATOM 3278 C C . GLU A 1 391 ? -22.965 -1.176 31.931 1.00 96.75 391 GLU A C 1
ATOM 3280 O O . GLU A 1 391 ? -23.491 -0.119 31.585 1.00 96.75 391 GLU A O 1
ATOM 3285 N N . ILE A 1 392 ? -22.560 -2.083 31.036 1.00 97.75 392 ILE A N 1
ATOM 3286 C CA . ILE A 1 392 ? -22.717 -1.896 29.583 1.00 97.75 392 ILE A CA 1
ATOM 3287 C C . ILE A 1 392 ? -24.200 -1.799 29.205 1.00 97.75 392 ILE A C 1
ATOM 3289 O O . ILE A 1 392 ? -24.607 -0.959 28.399 1.00 97.75 392 ILE A O 1
ATOM 3293 N N . LYS A 1 393 ? -25.033 -2.646 29.808 1.00 97.62 393 LYS A N 1
ATOM 3294 C CA . LYS A 1 393 ? -26.481 -2.645 29.601 1.00 97.62 393 LYS A CA 1
ATOM 3295 C C . LYS A 1 393 ? -27.133 -1.350 30.088 1.00 97.62 393 LYS A C 1
ATOM 3297 O O . LYS A 1 393 ? -28.085 -0.894 29.456 1.00 97.62 393 LYS A O 1
ATOM 3302 N N . ILE A 1 394 ? -26.632 -0.740 31.166 1.00 96.88 394 ILE A N 1
ATOM 3303 C CA . ILE A 1 394 ? -27.092 0.579 31.629 1.00 96.88 394 ILE A CA 1
ATOM 3304 C C . ILE A 1 394 ? -26.810 1.648 30.565 1.00 96.88 394 ILE A C 1
ATOM 3306 O O . ILE A 1 394 ? -27.722 2.394 30.218 1.00 96.88 394 ILE A O 1
ATOM 3310 N N . GLU A 1 395 ? -25.611 1.679 29.974 1.00 95.25 395 GLU A N 1
ATOM 3311 C CA . GLU A 1 395 ? -25.277 2.622 28.888 1.00 95.25 395 GLU A CA 1
ATOM 3312 C C . GLU A 1 395 ? -26.227 2.487 27.685 1.00 95.25 395 GLU A C 1
ATOM 3314 O O . GLU A 1 395 ? -26.695 3.487 27.131 1.00 95.25 395 GLU A O 1
ATOM 3319 N N . MET A 1 396 ? -26.560 1.249 27.297 1.00 97.44 396 MET A N 1
ATOM 3320 C CA . MET A 1 396 ? -27.534 0.982 26.233 1.00 97.44 396 MET A CA 1
ATOM 3321 C C . MET A 1 396 ? -28.930 1.489 26.606 1.00 97.44 396 MET A C 1
ATOM 3323 O O . MET A 1 396 ? -29.556 2.188 25.809 1.00 97.44 396 MET A O 1
ATOM 3327 N N . LYS A 1 397 ? -29.411 1.177 27.817 1.00 96.69 397 LYS A N 1
ATOM 3328 C CA . LYS A 1 397 ? -30.735 1.597 28.302 1.00 96.69 397 LYS A CA 1
ATOM 3329 C C . LYS A 1 397 ? -30.875 3.113 28.364 1.00 96.69 397 LYS A C 1
ATOM 3331 O O . LYS A 1 397 ? -31.839 3.634 27.823 1.00 96.69 397 LYS A O 1
ATOM 3336 N N . LEU A 1 398 ? -29.882 3.822 28.905 1.00 96.38 398 LEU A N 1
ATOM 3337 C CA . LEU A 1 398 ? -29.891 5.288 28.967 1.00 96.38 398 LEU A CA 1
ATOM 3338 C C . LEU A 1 398 ? -30.093 5.921 27.584 1.00 96.38 398 LEU A C 1
ATOM 3340 O O . LEU A 1 398 ? -30.824 6.899 27.443 1.00 96.38 398 LEU A O 1
ATOM 3344 N N . ASN A 1 399 ? -29.472 5.355 26.545 1.00 96.62 399 ASN A N 1
ATOM 3345 C CA . ASN A 1 399 ? -29.677 5.811 25.174 1.00 96.62 399 ASN A CA 1
ATOM 3346 C C . ASN A 1 399 ? -31.071 5.462 24.638 1.00 96.62 399 ASN A C 1
ATOM 3348 O O . ASN A 1 399 ? -31.715 6.321 24.037 1.00 96.62 399 ASN A O 1
ATOM 3352 N N . LEU A 1 400 ? -31.533 4.226 24.850 1.00 96.50 400 LEU A N 1
ATOM 3353 C CA . LEU A 1 400 ? -32.859 3.797 24.405 1.00 96.50 400 LEU A CA 1
ATOM 3354 C C 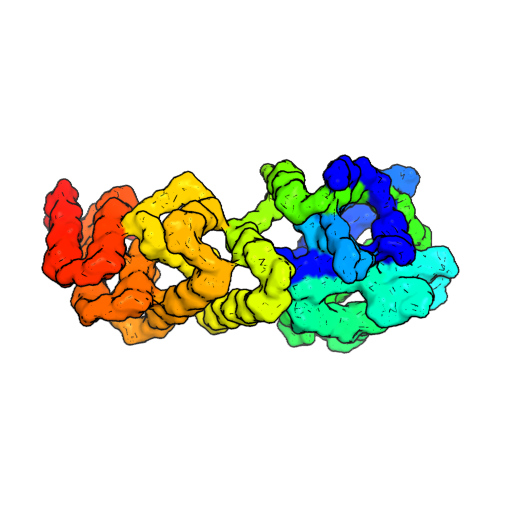. LEU A 1 400 ? -33.965 4.648 25.050 1.00 96.50 400 LEU A C 1
ATOM 3356 O O . LEU A 1 400 ? -34.854 5.116 24.341 1.00 96.50 400 LEU A O 1
ATOM 3360 N N . ASP A 1 401 ? -33.863 4.924 26.349 1.00 96.00 401 ASP A N 1
ATOM 3361 C CA . ASP A 1 401 ? -34.831 5.717 27.110 1.00 96.00 401 ASP A CA 1
ATOM 3362 C C . ASP A 1 401 ? -34.814 7.187 26.682 1.00 96.00 401 ASP A C 1
ATOM 3364 O O . ASP A 1 401 ? -35.868 7.758 26.392 1.00 96.00 401 ASP A O 1
ATOM 3368 N N . LYS A 1 402 ? -33.618 7.783 26.534 1.00 95.06 402 LYS A N 1
ATOM 3369 C CA . LYS A 1 402 ? -33.439 9.183 26.100 1.00 95.06 402 LYS A CA 1
ATOM 3370 C C . LYS A 1 402 ? -34.217 9.512 24.829 1.00 95.06 402 LYS A C 1
ATOM 3372 O O . LYS A 1 402 ? -34.685 10.637 24.670 1.00 95.06 402 LYS A O 1
ATOM 3377 N N . TYR A 1 403 ? -34.326 8.555 23.915 1.00 93.50 403 TYR A N 1
ATOM 3378 C CA . TYR A 1 403 ? -34.998 8.754 22.639 1.00 93.50 403 TYR A CA 1
ATOM 3379 C C . TYR A 1 403 ? -36.278 7.922 22.478 1.00 93.50 403 TYR A C 1
ATOM 3381 O O . TYR A 1 403 ? -36.790 7.812 21.364 1.00 93.50 403 TYR A O 1
ATOM 3389 N N . SER A 1 404 ? -36.782 7.313 23.558 1.00 94.44 404 SER A N 1
ATOM 3390 C CA . SER A 1 404 ? -37.955 6.425 23.531 1.00 94.44 404 SER A CA 1
ATOM 3391 C C . SER A 1 404 ? -37.863 5.309 22.472 1.00 94.44 404 SER A C 1
ATOM 3393 O O . SER A 1 404 ? -38.878 4.879 21.928 1.00 94.44 404 SER A O 1
ATOM 3395 N N . THR A 1 405 ? -36.646 4.829 22.173 1.00 93.88 405 THR A N 1
ATOM 3396 C CA . THR A 1 405 ? -36.360 3.875 21.087 1.00 93.88 405 THR A CA 1
ATOM 3397 C C . THR A 1 405 ? -37.178 2.600 21.232 1.00 93.88 405 THR A C 1
ATOM 3399 O O . THR A 1 405 ? -37.778 2.151 20.269 1.00 93.88 405 THR A O 1
ATOM 3402 N N . THR A 1 406 ? -37.244 2.022 22.432 1.00 93.50 406 THR A N 1
ATOM 3403 C CA . THR A 1 406 ? -37.968 0.765 22.669 1.00 93.50 406 THR A CA 1
ATOM 3404 C C . THR A 1 406 ? -39.453 0.892 22.334 1.00 93.50 406 THR A C 1
ATOM 3406 O O . THR A 1 406 ? -40.035 -0.012 21.740 1.00 93.50 406 THR A O 1
ATOM 3409 N N . LYS A 1 407 ? -40.064 2.036 22.672 1.00 92.69 407 LYS A N 1
ATOM 3410 C CA . LYS A 1 407 ? -41.465 2.312 22.346 1.00 92.69 407 LYS A CA 1
ATOM 3411 C C . LYS A 1 407 ? -41.651 2.426 20.835 1.00 92.69 407 LYS A C 1
ATOM 3413 O O . LYS A 1 407 ? -42.466 1.701 20.285 1.00 92.69 407 LYS A O 1
ATOM 3418 N N . THR A 1 408 ? -40.851 3.266 20.173 1.00 91.06 408 THR A N 1
ATOM 3419 C CA . THR A 1 408 ? -40.911 3.425 18.712 1.00 91.06 408 THR A CA 1
ATOM 3420 C C . THR A 1 408 ? -40.691 2.093 18.001 1.00 91.06 408 THR A C 1
ATOM 3422 O O . THR A 1 408 ? -41.467 1.740 17.130 1.00 91.06 408 THR A O 1
ATOM 3425 N N . CYS A 1 409 ? -39.702 1.304 18.414 1.00 91.00 409 CYS A N 1
ATOM 3426 C CA . CYS A 1 409 ? -39.454 -0.028 17.872 1.00 91.00 409 CYS A CA 1
ATOM 3427 C C . CYS A 1 409 ? -40.696 -0.930 17.961 1.00 91.00 409 CYS A C 1
ATOM 3429 O O . CYS A 1 409 ? -41.031 -1.602 16.989 1.00 91.00 409 CYS A O 1
ATOM 3431 N N . ASN A 1 410 ? -41.391 -0.942 19.103 1.00 91.19 410 ASN A N 1
ATOM 3432 C CA . ASN A 1 410 ? -42.614 -1.727 19.268 1.00 91.19 410 ASN A CA 1
ATOM 3433 C C . ASN A 1 410 ? -43.753 -1.207 18.384 1.00 91.19 410 ASN A C 1
ATOM 3435 O O . ASN A 1 410 ? -44.420 -2.010 17.732 1.00 91.19 410 ASN A O 1
ATOM 3439 N N . ASP A 1 411 ? -43.954 0.110 18.326 1.00 89.31 411 ASP A N 1
ATOM 3440 C CA . ASP A 1 411 ? -44.980 0.738 17.484 1.00 89.31 411 ASP A CA 1
ATOM 3441 C C . ASP A 1 411 ? -44.742 0.413 15.996 1.00 89.31 411 ASP A C 1
ATOM 3443 O O . ASP A 1 411 ? -45.676 0.121 15.250 1.00 89.31 411 ASP A O 1
ATOM 3447 N N . GLU A 1 412 ? -43.479 0.399 15.571 1.00 86.62 412 GLU A N 1
ATOM 3448 C CA . GLU A 1 412 ? -43.076 0.117 14.194 1.00 86.62 412 GLU A CA 1
ATOM 3449 C C . GLU A 1 412 ? -43.186 -1.374 13.821 1.00 86.62 412 GLU A C 1
ATOM 3451 O O . GLU A 1 412 ? -43.457 -1.677 12.663 1.00 86.62 412 GLU A O 1
ATOM 3456 N N . ILE A 1 413 ? -43.026 -2.310 14.770 1.00 88.00 413 ILE A N 1
ATOM 3457 C CA . ILE A 1 413 ? -43.183 -3.765 14.529 1.00 88.00 413 ILE A CA 1
ATOM 3458 C C . ILE A 1 413 ? -44.647 -4.222 14.657 1.00 88.00 413 ILE A C 1
ATOM 3460 O O . ILE A 1 413 ? -45.041 -5.218 14.053 1.00 88.00 413 ILE A O 1
ATOM 3464 N N . THR A 1 414 ? -45.463 -3.522 15.447 1.00 87.31 414 THR A N 1
ATOM 3465 C CA . THR A 1 414 ? -46.875 -3.887 15.685 1.00 87.31 414 THR A CA 1
ATOM 3466 C C . THR A 1 414 ? -47.864 -3.079 14.847 1.00 87.31 414 THR A C 1
ATOM 3468 O O . THR A 1 414 ? -49.036 -3.446 14.757 1.00 87.31 414 THR A O 1
ATOM 3471 N N . GLY A 1 415 ? -47.414 -1.989 14.220 1.00 79.81 415 GLY A N 1
ATOM 3472 C CA . GLY A 1 415 ? -48.252 -1.131 13.394 1.00 79.81 415 GLY A CA 1
ATOM 3473 C C . GLY A 1 415 ? -48.789 -1.832 12.143 1.00 79.81 415 GLY A C 1
ATOM 3474 O O . GLY A 1 415 ? -48.146 -2.689 11.544 1.00 79.81 415 GLY A O 1
ATOM 3475 N N . SER A 1 416 ? -49.956 -1.404 11.665 1.00 74.12 416 SER A N 1
ATOM 3476 C CA . SER A 1 416 ? -50.568 -1.915 10.425 1.00 74.12 416 SER A CA 1
ATOM 3477 C C . SER A 1 416 ? -49.733 -1.651 9.157 1.00 74.12 416 SER A C 1
ATOM 3479 O O . SER A 1 416 ? -50.014 -2.214 8.102 1.00 74.12 416 SER A O 1
ATOM 3481 N N . TRP A 1 417 ? -48.699 -0.811 9.252 1.00 67.81 417 TRP A N 1
ATOM 3482 C CA . TRP A 1 417 ? -47.822 -0.362 8.162 1.00 67.81 417 TRP A CA 1
ATOM 3483 C C . TRP A 1 417 ? -46.416 -0.983 8.177 1.00 67.81 417 TRP A C 1
ATOM 3485 O O . TRP A 1 417 ? -45.560 -0.520 7.425 1.00 67.81 417 TRP A O 1
ATOM 3495 N N . VAL A 1 418 ? -46.165 -2.035 8.967 1.00 68.38 418 VAL A N 1
ATOM 3496 C CA . VAL A 1 418 ? -44.858 -2.734 9.045 1.00 68.38 418 VAL A CA 1
ATOM 3497 C C . VAL A 1 418 ? -44.274 -3.045 7.659 1.00 68.38 418 VAL A C 1
ATOM 3499 O O . VAL A 1 418 ? -43.101 -2.787 7.393 1.00 68.38 418 VAL A O 1
ATOM 3502 N N . TYR A 1 419 ? -45.115 -3.531 6.743 1.00 65.12 419 TYR A N 1
ATOM 3503 C CA . TYR A 1 419 ? -44.727 -3.880 5.371 1.00 65.12 419 TYR A CA 1
ATOM 3504 C C . TYR A 1 419 ? -44.807 -2.707 4.372 1.00 65.12 419 TYR A C 1
ATOM 3506 O O . TYR A 1 419 ? -44.457 -2.871 3.207 1.00 65.12 419 TYR A O 1
ATOM 3514 N N . GLY A 1 420 ? -45.281 -1.531 4.802 1.00 62.81 420 GLY A N 1
ATOM 3515 C CA . GLY A 1 420 ? -45.492 -0.345 3.963 1.00 62.81 420 GLY A CA 1
ATOM 3516 C C . GLY A 1 420 ? -44.393 0.720 4.057 1.00 62.81 420 GLY A C 1
ATOM 3517 O O . GLY A 1 420 ? -44.398 1.668 3.270 1.00 62.81 420 GLY A O 1
ATOM 3518 N N . ARG A 1 421 ? -43.447 0.593 4.996 1.00 60.94 421 ARG A N 1
ATOM 3519 C CA . ARG A 1 421 ? -42.308 1.514 5.132 1.00 60.94 421 ARG A CA 1
ATOM 3520 C C . ARG A 1 421 ? -41.063 1.001 4.414 1.00 60.94 421 ARG A C 1
ATOM 3522 O O . ARG A 1 421 ? -40.797 -0.196 4.370 1.00 60.94 421 ARG A O 1
ATOM 3529 N N . LYS A 1 422 ? -40.277 1.934 3.871 1.00 57.22 422 LYS A N 1
ATOM 3530 C CA . LYS A 1 422 ? -38.904 1.673 3.419 1.00 57.22 422 LYS A CA 1
ATOM 3531 C C . LYS A 1 422 ? -37.979 1.870 4.622 1.00 57.22 422 LYS A C 1
ATOM 3533 O O . LYS A 1 422 ? -37.849 3.000 5.088 1.00 57.22 422 LYS A O 1
ATOM 3538 N N . TRP A 1 423 ? -37.425 0.773 5.130 1.00 57.47 423 TRP A N 1
ATOM 3539 C CA . TRP A 1 423 ? -36.513 0.724 6.278 1.00 57.47 423 TRP A CA 1
ATOM 3540 C C . TRP A 1 423 ? -35.049 0.837 5.853 1.00 57.47 423 TRP A C 1
ATOM 3542 O O . TRP A 1 423 ? -34.736 0.385 4.725 1.00 57.47 423 TRP A O 1
#